Protein AF-A0A7C7CEK1-F1 (afdb_monomer_lite)

Structure (mmCIF, N/CA/C/O backbone):
data_AF-A0A7C7CEK1-F1
#
_entry.id   AF-A0A7C7CEK1-F1
#
loop_
_atom_site.group_PDB
_atom_site.id
_atom_site.type_symbol
_atom_site.label_atom_id
_atom_site.label_alt_id
_atom_site.label_comp_id
_atom_site.label_asym_id
_atom_site.label_entity_id
_atom_site.label_seq_id
_atom_site.pdbx_PDB_ins_code
_atom_site.Cartn_x
_atom_site.Cartn_y
_atom_site.Cartn_z
_atom_site.occupancy
_atom_site.B_iso_or_equiv
_atom_site.auth_seq_id
_atom_site.auth_comp_id
_atom_site.auth_asym_id
_atom_site.auth_atom_id
_atom_site.pdbx_PDB_model_num
ATOM 1 N N . MET A 1 1 ? -15.141 -0.807 22.519 1.00 88.88 1 MET A N 1
ATOM 2 C CA . MET A 1 1 ? -15.768 -2.087 22.111 1.00 88.88 1 MET A CA 1
ATOM 3 C C . MET A 1 1 ? -16.734 -2.531 23.194 1.00 88.88 1 MET A C 1
ATOM 5 O O . MET A 1 1 ? -16.517 -2.186 24.356 1.00 88.88 1 MET A O 1
ATOM 9 N N . GLY A 1 2 ? -17.784 -3.262 22.840 1.00 89.38 2 GLY A N 1
ATOM 10 C CA . GLY A 1 2 ? -18.759 -3.762 23.805 1.00 89.38 2 GLY A CA 1
ATOM 11 C C . GLY A 1 2 ? -20.013 -4.315 23.143 1.00 89.38 2 GLY A C 1
ATOM 12 O O . GLY A 1 2 ? -19.943 -4.821 22.021 1.00 89.38 2 GLY A O 1
ATOM 13 N N . LYS A 1 3 ? -21.130 -4.166 23.860 1.00 91.19 3 LYS A N 1
ATOM 14 C CA . LYS A 1 3 ? -22.445 -4.745 23.579 1.00 91.19 3 LYS A CA 1
ATOM 15 C C . LYS A 1 3 ? -22.419 -6.281 23.533 1.00 91.19 3 LYS A C 1
ATOM 17 O O . LYS A 1 3 ? -22.110 -6.858 22.497 1.00 91.19 3 LYS A O 1
ATOM 22 N N . GLY A 1 4 ? -22.789 -6.891 24.661 1.00 87.31 4 GLY A N 1
ATOM 23 C CA . GLY A 1 4 ? -22.991 -8.337 24.791 1.00 87.31 4 GLY A CA 1
ATOM 24 C C . GLY A 1 4 ? -24.338 -8.743 24.205 1.00 87.31 4 GLY A C 1
ATOM 25 O O . GLY A 1 4 ? -24.386 -9.565 23.312 1.00 87.31 4 GLY A O 1
ATOM 26 N N . THR A 1 5 ? -25.409 -8.027 24.557 1.00 90.12 5 THR A N 1
ATOM 27 C CA . THR A 1 5 ? -26.772 -8.334 24.085 1.00 90.12 5 THR A CA 1
ATOM 28 C C . THR A 1 5 ? -26.898 -8.546 22.573 1.00 90.12 5 THR A C 1
ATOM 30 O O . THR A 1 5 ? -26.479 -7.695 21.779 1.00 90.12 5 THR A O 1
ATOM 33 N N . VAL A 1 6 ? -27.567 -9.637 22.198 1.00 90.69 6 VAL A N 1
ATOM 34 C CA . VAL A 1 6 ? -27.879 -10.019 20.812 1.00 90.69 6 VAL A CA 1
ATOM 35 C C . VAL A 1 6 ? -28.568 -8.908 20.013 1.00 90.69 6 VAL A C 1
ATOM 37 O O . VAL A 1 6 ? -29.313 -8.078 20.552 1.00 90.69 6 VAL A O 1
ATOM 40 N N . TRP A 1 7 ? -28.309 -8.870 18.706 1.00 89.88 7 TRP A N 1
ATOM 41 C CA . TRP A 1 7 ? -29.156 -8.136 17.768 1.00 89.88 7 TRP A CA 1
ATOM 42 C C . TRP A 1 7 ? -30.460 -8.905 17.518 1.00 89.88 7 TRP A C 1
ATOM 44 O O . TRP A 1 7 ? -30.607 -10.059 17.910 1.00 89.88 7 TRP A O 1
ATOM 54 N N . SER A 1 8 ? -31.419 -8.278 16.831 1.00 90.62 8 SER A N 1
ATOM 55 C CA . SER A 1 8 ? -32.584 -9.010 16.312 1.00 90.62 8 SER A CA 1
ATOM 56 C C . SER A 1 8 ? -32.178 -10.115 15.331 1.00 90.62 8 SER A C 1
ATOM 58 O O . SER A 1 8 ? -32.837 -11.147 15.267 1.00 90.62 8 SER A O 1
ATOM 60 N N . ASP A 1 9 ? -31.097 -9.880 14.582 1.00 90.00 9 ASP A N 1
ATOM 61 C CA . ASP A 1 9 ? -30.391 -10.858 13.759 1.00 90.00 9 ASP A CA 1
ATOM 62 C C . ASP A 1 9 ? -28.886 -10.548 13.812 1.00 90.00 9 ASP A C 1
ATOM 64 O O . ASP A 1 9 ? -28.436 -9.496 13.360 1.00 90.00 9 ASP A O 1
ATOM 68 N N . ASP A 1 10 ? -28.103 -11.457 14.392 1.00 88.81 10 ASP A N 1
ATOM 69 C CA . ASP A 1 10 ? -26.650 -11.312 14.518 1.00 88.81 10 ASP A CA 1
ATOM 70 C C . ASP A 1 10 ? -25.896 -11.573 13.206 1.00 88.81 10 ASP A C 1
ATOM 72 O O . ASP A 1 10 ? -24.740 -11.169 13.073 1.00 88.81 10 ASP A O 1
ATOM 76 N N . THR A 1 11 ? -26.526 -12.235 12.231 1.00 90.00 11 THR A N 1
ATOM 77 C CA . THR A 1 11 ? -25.923 -12.481 10.913 1.00 90.00 11 THR A CA 1
ATOM 78 C C . THR A 1 11 ? -26.008 -11.252 10.015 1.00 90.00 11 THR A C 1
ATOM 80 O O . THR A 1 11 ? -25.127 -11.042 9.177 1.00 90.00 11 THR A O 1
ATOM 83 N N . THR A 1 12 ? -27.009 -10.399 10.250 1.00 90.75 12 THR A N 1
ATOM 84 C CA . THR A 1 12 ? -27.192 -9.111 9.578 1.00 90.75 12 THR A CA 1
ATOM 85 C C . THR A 1 12 ? -27.357 -7.974 10.599 1.00 90.75 12 THR A C 1
ATOM 87 O O . THR A 1 12 ? -28.450 -7.427 10.765 1.00 90.75 12 THR A O 1
ATOM 90 N N . PRO A 1 13 ? -26.270 -7.585 11.303 1.00 90.88 13 PRO A N 1
ATOM 91 C CA . PRO A 1 13 ? -26.327 -6.492 12.266 1.00 90.88 13 PRO A CA 1
ATOM 92 C C . PRO A 1 13 ? -26.900 -5.215 11.632 1.00 90.88 13 PRO A C 1
ATOM 94 O O . PRO A 1 13 ? -26.583 -4.902 10.480 1.00 90.88 13 PRO A O 1
ATOM 97 N N . PRO A 1 14 ? -27.719 -4.443 12.366 1.00 91.75 14 PRO A N 1
ATOM 98 C CA . PRO A 1 14 ? -28.284 -3.206 11.848 1.00 91.75 14 PRO A CA 1
ATOM 99 C C . PRO A 1 14 ? -27.176 -2.205 11.515 1.00 91.75 14 PRO A C 1
ATOM 101 O O . PRO A 1 14 ? -26.150 -2.153 12.199 1.00 91.75 14 PRO A O 1
ATOM 104 N N . SER A 1 15 ? -27.405 -1.355 10.513 1.00 89.06 15 SER A N 1
ATOM 105 C CA . SER A 1 15 ? -26.481 -0.268 10.193 1.00 89.06 15 SER A CA 1
ATOM 106 C C . SER A 1 15 ? -26.244 0.625 11.411 1.00 89.06 15 SER A C 1
ATOM 108 O O . SER A 1 15 ? -27.157 0.909 12.191 1.00 89.06 15 SER A O 1
ATOM 110 N N . ALA A 1 16 ? -25.006 1.078 11.574 1.00 88.62 16 ALA A N 1
ATOM 111 C CA . ALA A 1 16 ? -24.650 2.031 12.609 1.00 88.62 16 ALA A CA 1
ATOM 112 C C . ALA A 1 16 ? -25.406 3.360 12.401 1.00 88.62 16 ALA A C 1
ATOM 114 O O . ALA A 1 16 ? -25.361 3.935 11.317 1.00 88.62 16 ALA A O 1
ATOM 115 N N . ASN A 1 17 ? -26.084 3.845 13.446 1.00 89.00 17 ASN A N 1
ATOM 116 C CA . ASN A 1 17 ? -26.746 5.150 13.450 1.00 89.00 17 ASN A CA 1
ATOM 117 C C . ASN A 1 17 ? -25.908 6.175 14.214 1.00 89.00 17 ASN A C 1
ATOM 119 O O . ASN A 1 17 ? -25.517 5.927 15.354 1.00 89.00 17 ASN A O 1
ATOM 123 N N . ASP A 1 18 ? -25.702 7.342 13.610 1.00 88.06 18 ASP A N 1
ATOM 124 C CA . ASP A 1 18 ? -24.884 8.419 14.169 1.00 88.06 18 ASP A CA 1
ATOM 125 C C . ASP A 1 18 ? -25.767 9.501 14.816 1.00 88.06 18 ASP A C 1
ATOM 127 O O . ASP A 1 18 ? -25.958 10.597 14.288 1.00 88.06 18 ASP A O 1
ATOM 131 N N . THR A 1 19 ? -26.399 9.163 15.945 1.00 90.50 19 THR A N 1
ATOM 132 C CA . THR A 1 19 ? -27.213 10.110 16.727 1.00 90.50 19 THR A CA 1
ATOM 133 C C . THR A 1 19 ? -26.645 10.298 18.135 1.00 90.50 19 THR A C 1
ATOM 135 O O . THR A 1 19 ? -26.073 9.357 18.692 1.00 90.50 19 THR A O 1
ATOM 138 N N . PRO A 1 20 ? -26.854 11.460 18.792 1.00 89.38 20 PRO A N 1
ATOM 139 C CA . PRO A 1 20 ? -26.414 11.657 20.177 1.00 89.38 20 PRO A CA 1
ATOM 140 C C . PRO A 1 20 ? -26.975 10.610 21.152 1.00 89.38 20 PRO A C 1
ATOM 142 O O . PRO A 1 20 ? -26.303 10.214 22.103 1.00 89.38 20 PRO A O 1
ATOM 145 N N . ALA A 1 21 ? -28.199 10.133 20.902 1.00 90.12 21 ALA A N 1
ATOM 146 C CA . ALA A 1 21 ? -28.812 9.075 21.695 1.00 90.12 21 ALA A CA 1
ATOM 147 C C . ALA A 1 21 ? -28.095 7.730 21.498 1.00 90.12 21 ALA A C 1
ATOM 149 O O . ALA A 1 21 ? -27.868 7.010 22.468 1.00 90.12 21 ALA A O 1
ATOM 150 N N . ASP A 1 22 ? -27.707 7.395 20.267 1.00 90.06 22 ASP A N 1
ATOM 151 C CA . ASP A 1 22 ? -26.964 6.164 19.991 1.00 90.06 22 ASP A CA 1
ATOM 152 C C . ASP A 1 22 ? -25.526 6.239 20.513 1.00 90.06 22 ASP A C 1
ATOM 154 O O . ASP A 1 22 ? -25.035 5.258 21.065 1.00 90.06 22 ASP A O 1
ATOM 158 N N . HIS A 1 23 ? -24.889 7.413 20.489 1.00 91.06 23 HIS A N 1
ATOM 159 C CA . HIS A 1 23 ? -23.599 7.632 21.157 1.00 91.06 23 HIS A CA 1
ATOM 160 C C . HIS A 1 23 ? -23.680 7.365 22.659 1.00 91.06 23 HIS A C 1
ATOM 162 O O . HIS A 1 23 ? -22.805 6.696 23.210 1.00 91.06 23 HIS A O 1
ATOM 168 N N . ALA A 1 24 ? -24.741 7.830 23.324 1.00 91.19 24 ALA A N 1
ATOM 169 C CA . ALA A 1 24 ? -24.966 7.530 24.735 1.00 91.19 24 ALA A CA 1
ATOM 170 C C . ALA A 1 24 ? -25.145 6.018 24.972 1.00 91.19 24 ALA A C 1
ATOM 172 O O . ALA A 1 24 ? -24.509 5.458 25.864 1.00 91.19 24 ALA A O 1
ATOM 173 N N . LYS A 1 25 ? -25.910 5.325 24.118 1.00 92.19 25 LYS A N 1
ATOM 174 C CA . LYS A 1 25 ? -26.052 3.860 24.198 1.00 92.19 25 LYS A CA 1
ATOM 175 C C . LYS A 1 25 ? -24.727 3.130 23.982 1.00 92.19 25 LYS A C 1
ATOM 177 O O . LYS A 1 25 ? -24.481 2.136 24.662 1.00 92.19 25 LYS A O 1
ATOM 182 N N . ILE A 1 26 ? -23.873 3.592 23.066 1.00 93.38 26 ILE A N 1
ATOM 183 C CA . ILE A 1 26 ? -22.534 3.018 22.852 1.00 93.38 26 ILE A CA 1
ATOM 184 C C . ILE A 1 26 ? -21.716 3.138 24.140 1.00 93.38 26 ILE A C 1
ATOM 186 O O . ILE A 1 26 ? -21.102 2.166 24.574 1.00 93.38 26 ILE A O 1
ATOM 190 N N . TRP A 1 27 ? -21.751 4.306 24.788 1.00 92.75 27 TRP A N 1
ATOM 191 C CA . TRP A 1 27 ? -21.110 4.520 26.085 1.00 92.75 27 TRP A CA 1
ATOM 192 C C . TRP A 1 27 ? -21.596 3.570 27.166 1.00 92.75 27 TRP A C 1
ATOM 194 O O . TRP A 1 27 ? -20.784 3.031 27.917 1.00 92.75 27 TRP A O 1
ATOM 204 N N . ASP A 1 28 ? -22.902 3.347 27.232 1.00 92.38 28 ASP A N 1
ATOM 205 C CA . ASP A 1 28 ? -23.488 2.468 28.232 1.00 92.38 28 ASP A CA 1
ATOM 206 C C . ASP A 1 28 ? -23.146 0.998 27.983 1.00 92.38 28 ASP A C 1
ATOM 208 O O . ASP A 1 28 ? -22.891 0.264 28.936 1.00 92.38 28 ASP A O 1
ATOM 212 N N . ASN A 1 29 ? -23.050 0.581 26.721 1.00 92.38 29 ASN A N 1
ATOM 213 C CA . ASN A 1 29 ? -22.732 -0.794 26.339 1.00 92.38 29 ASN A CA 1
ATOM 214 C C . ASN A 1 29 ? -21.228 -1.087 26.212 1.00 92.38 29 ASN A C 1
ATOM 216 O O . ASN A 1 29 ? -20.859 -2.235 25.952 1.00 92.38 29 ASN A O 1
ATOM 220 N N . MET A 1 30 ? -20.344 -0.095 26.362 1.00 90.69 30 MET A N 1
ATOM 221 C CA . MET A 1 30 ? -18.902 -0.324 26.271 1.00 90.69 30 MET A CA 1
ATOM 222 C C . MET A 1 30 ? -18.426 -1.259 27.387 1.00 90.69 30 MET A C 1
ATOM 224 O O . MET A 1 30 ? -18.659 -1.017 28.566 1.00 90.69 30 MET A O 1
ATOM 228 N N . ALA A 1 31 ? -17.702 -2.307 26.997 1.00 87.94 31 ALA A N 1
ATOM 229 C CA . ALA A 1 31 ? -17.031 -3.219 27.918 1.00 87.94 31 ALA A CA 1
ATOM 230 C C . ALA A 1 31 ? -15.562 -2.834 28.110 1.00 87.94 31 ALA A C 1
ATOM 232 O O . ALA A 1 31 ? -15.013 -2.997 29.191 1.00 87.94 31 ALA A O 1
ATOM 233 N N . GLY A 1 32 ? -14.926 -2.269 27.081 1.00 87.75 32 GLY A N 1
ATOM 234 C CA . GLY A 1 32 ? -13.528 -1.873 27.171 1.00 87.75 32 GLY A CA 1
ATOM 235 C C . GLY A 1 32 ? -13.070 -0.921 26.083 1.00 87.75 32 GLY A C 1
ATOM 236 O O . GLY A 1 32 ? -13.649 -0.836 24.991 1.00 87.75 32 GLY A O 1
ATOM 237 N N . VAL A 1 33 ? -11.978 -0.229 26.384 1.00 89.88 33 VAL A N 1
ATOM 238 C CA . VAL A 1 33 ? -11.275 0.678 25.477 1.00 89.88 33 VAL A CA 1
ATOM 239 C C . VAL A 1 33 ? -9.796 0.315 25.476 1.00 89.88 33 VAL A C 1
ATOM 241 O O . VAL A 1 33 ? -9.222 0.013 26.516 1.00 89.88 33 VAL A O 1
ATOM 244 N N . VAL A 1 34 ? -9.162 0.346 24.307 1.00 89.25 34 VAL A N 1
ATOM 245 C CA . VAL A 1 34 ? -7.717 0.140 24.158 1.00 89.25 34 VAL A CA 1
ATOM 246 C C . VAL A 1 34 ? -7.141 1.331 23.414 1.00 89.25 34 VAL A C 1
ATOM 248 O O . VAL A 1 34 ? -7.730 1.815 22.446 1.00 89.25 34 VAL A O 1
ATOM 251 N N . ARG A 1 35 ? -5.996 1.823 23.882 1.00 90.06 35 ARG A N 1
ATOM 252 C CA . ARG A 1 35 ? -5.320 2.965 23.282 1.00 90.06 35 ARG A CA 1
ATOM 253 C C . ARG A 1 35 ? -4.657 2.555 21.973 1.00 90.06 35 ARG A C 1
ATOM 255 O O . ARG A 1 35 ? -3.839 1.639 21.941 1.00 90.06 35 ARG A O 1
ATOM 262 N N . VAL A 1 36 ? -4.958 3.301 20.915 1.00 91.75 36 VAL A N 1
ATOM 263 C CA . VAL A 1 36 ? -4.268 3.188 19.628 1.00 91.75 36 VAL A CA 1
ATOM 264 C C . VAL A 1 36 ? -2.976 4.003 19.678 1.00 91.75 36 VAL A C 1
ATOM 266 O O . VAL A 1 36 ? -2.990 5.214 19.904 1.00 91.75 36 VAL A O 1
ATOM 269 N N . ASN A 1 37 ? -1.845 3.333 19.477 1.00 90.38 37 ASN A N 1
ATOM 270 C CA . ASN A 1 37 ? -0.519 3.941 19.442 1.00 90.38 37 ASN A CA 1
ATOM 271 C C . ASN A 1 37 ? -0.097 4.306 18.014 1.00 90.38 37 ASN A C 1
ATOM 273 O O . ASN A 1 37 ? -0.600 3.769 17.031 1.00 90.38 37 ASN A O 1
ATOM 277 N N . ARG A 1 38 ? 0.913 5.176 17.882 1.00 89.94 38 ARG A N 1
ATOM 278 C CA . ARG A 1 38 ? 1.437 5.598 16.569 1.00 89.94 38 ARG A CA 1
ATOM 279 C C . ARG A 1 38 ? 1.911 4.423 15.701 1.00 89.94 38 ARG A C 1
ATOM 281 O O . ARG A 1 38 ? 1.730 4.449 14.496 1.00 89.94 38 ARG A O 1
ATOM 288 N N . ASN A 1 39 ? 2.480 3.377 16.303 1.00 90.50 39 ASN A N 1
ATOM 289 C CA . ASN A 1 39 ? 2.939 2.165 15.604 1.00 90.50 39 ASN A CA 1
ATOM 290 C C . ASN A 1 39 ? 1.803 1.190 15.214 1.00 90.50 39 ASN A C 1
ATOM 292 O O . ASN A 1 39 ? 2.066 0.078 14.742 1.00 90.50 39 ASN A O 1
ATOM 296 N N . GLN A 1 40 ? 0.553 1.564 15.480 1.00 93.25 40 GLN A N 1
ATOM 297 C CA . GLN A 1 40 ? -0.666 0.851 15.101 1.00 93.25 40 GLN A CA 1
ATOM 298 C C . GLN A 1 40 ? -1.436 1.594 14.008 1.00 93.25 40 GLN A C 1
ATOM 300 O O . GLN A 1 40 ? -2.519 1.155 13.643 1.00 93.25 40 GLN A O 1
ATOM 305 N N . VAL A 1 41 ? -0.883 2.683 13.470 1.00 93.88 41 VAL A N 1
ATOM 306 C CA . VAL A 1 41 ? -1.457 3.425 12.349 1.00 93.88 41 VAL A CA 1
ATOM 307 C C . VAL A 1 41 ? -0.421 3.491 11.236 1.00 93.88 41 VAL A C 1
ATOM 309 O O . VAL A 1 41 ? 0.730 3.853 11.482 1.00 93.88 41 VAL A O 1
ATOM 312 N N . ILE A 1 42 ? -0.815 3.130 10.019 1.00 95.25 42 ILE A N 1
ATOM 313 C CA . ILE A 1 42 ? 0.040 3.225 8.835 1.00 95.25 42 ILE A CA 1
ATOM 314 C C . ILE A 1 42 ? -0.769 3.714 7.640 1.00 95.25 42 ILE A C 1
ATOM 316 O O . ILE A 1 42 ? -1.975 3.495 7.557 1.00 95.25 42 ILE A O 1
ATOM 320 N N . LEU A 1 43 ? -0.091 4.380 6.715 1.00 96.25 43 LEU A N 1
ATOM 321 C CA . LEU A 1 43 ? -0.673 4.743 5.435 1.00 96.25 43 LEU A CA 1
ATOM 322 C C . LEU A 1 43 ? -0.836 3.492 4.556 1.00 96.25 43 LEU A C 1
ATOM 324 O O . LEU A 1 43 ? -0.012 2.577 4.618 1.00 96.25 43 LEU A O 1
ATOM 328 N N . GLY A 1 44 ? -1.880 3.457 3.739 1.00 96.38 44 GLY A N 1
ATOM 329 C CA . GLY A 1 44 ? -2.229 2.345 2.872 1.00 96.38 44 GLY A CA 1
ATOM 330 C C . GLY A 1 44 ? -2.548 2.763 1.438 1.00 96.38 44 GLY A C 1
ATOM 331 O O . GLY A 1 44 ? -2.868 3.917 1.153 1.00 96.38 44 GLY A O 1
ATOM 332 N N . ILE A 1 45 ? -2.464 1.781 0.548 1.00 95.62 45 ILE A N 1
ATOM 333 C CA . ILE A 1 45 ? -2.807 1.846 -0.880 1.00 95.62 45 ILE A CA 1
ATOM 334 C C . ILE A 1 45 ? -3.822 0.750 -1.196 1.00 95.62 45 ILE A C 1
ATOM 336 O O . ILE A 1 45 ? -3.858 -0.266 -0.499 1.00 95.62 45 ILE A O 1
ATOM 340 N N . ALA A 1 46 ? -4.604 0.911 -2.262 1.00 95.31 46 ALA A N 1
ATOM 341 C CA . ALA A 1 46 ? -5.482 -0.161 -2.723 1.00 95.31 46 ALA A CA 1
ATOM 342 C C . ALA A 1 46 ? -4.653 -1.411 -3.069 1.00 95.31 46 ALA A C 1
ATOM 344 O O . ALA A 1 46 ? -3.557 -1.318 -3.632 1.00 95.31 46 ALA A O 1
ATOM 345 N N . ARG A 1 47 ? -5.152 -2.590 -2.707 1.00 95.38 47 ARG A N 1
ATOM 346 C CA . ARG A 1 47 ? -4.488 -3.861 -2.977 1.00 95.38 47 ARG A CA 1
ATOM 347 C C . ARG A 1 47 ? -4.705 -4.249 -4.431 1.00 95.38 47 ARG A C 1
ATOM 349 O O . ARG A 1 47 ? -5.819 -4.564 -4.826 1.00 95.38 47 ARG A O 1
ATOM 356 N N . ASN A 1 48 ? -3.618 -4.304 -5.190 1.00 96.00 48 ASN A N 1
ATOM 357 C CA . ASN A 1 48 ? -3.620 -4.825 -6.550 1.00 96.00 48 ASN A CA 1
ATOM 358 C C . ASN A 1 48 ? -2.619 -5.974 -6.646 1.00 96.00 48 ASN A C 1
ATOM 360 O O . ASN A 1 48 ? -1.419 -5.732 -6.581 1.00 96.00 48 ASN A O 1
ATOM 364 N N . ASN A 1 49 ? -3.082 -7.221 -6.733 1.00 97.00 49 ASN A N 1
ATOM 365 C CA . ASN A 1 49 ? -2.184 -8.372 -6.859 1.00 97.00 49 ASN A CA 1
ATOM 366 C C . ASN A 1 49 ? -1.872 -8.617 -8.342 1.00 97.00 49 ASN A C 1
ATOM 368 O O . ASN A 1 49 ? -2.781 -8.600 -9.175 1.00 97.00 49 ASN A O 1
ATOM 372 N N . TRP A 1 50 ? -0.607 -8.885 -8.675 1.00 97.62 50 TRP A N 1
ATOM 373 C CA . TRP A 1 50 ? -0.247 -9.219 -10.052 1.00 97.62 50 TRP A CA 1
ATOM 374 C C . TRP A 1 50 ? -0.950 -10.507 -10.506 1.00 97.62 50 TRP A C 1
ATOM 376 O O . TRP A 1 50 ? -0.968 -11.502 -9.780 1.00 97.62 50 TRP A O 1
ATOM 386 N N . THR A 1 51 ? -1.499 -10.496 -11.718 1.00 96.94 51 THR A N 1
ATOM 387 C CA . THR A 1 51 ? -2.201 -11.614 -12.349 1.00 96.94 51 THR A CA 1
ATOM 388 C C . THR A 1 51 ? -1.805 -11.687 -13.823 1.00 96.94 51 THR A C 1
ATOM 390 O O . THR A 1 51 ? -1.860 -10.689 -14.537 1.00 96.94 51 THR A O 1
ATOM 393 N N . SER A 1 52 ? -1.421 -12.878 -14.287 1.00 96.56 52 SER A N 1
ATOM 394 C CA . SER A 1 52 ? -1.062 -13.112 -15.691 1.00 96.56 52 SER A CA 1
ATOM 395 C C . SER A 1 52 ? -2.261 -12.878 -16.617 1.00 96.56 52 SER A C 1
ATOM 397 O O . SER A 1 52 ? -3.388 -13.244 -16.280 1.00 96.56 52 SER A O 1
ATOM 399 N N . GLY A 1 53 ? -2.025 -12.289 -17.788 1.00 94.81 53 GLY A N 1
ATOM 400 C CA . GLY A 1 53 ? -3.057 -11.979 -18.779 1.00 94.81 53 GLY A CA 1
ATOM 401 C C . GLY A 1 53 ? -3.778 -10.646 -18.549 1.00 94.81 53 GLY A C 1
ATOM 402 O O . GLY A 1 53 ? -4.635 -10.275 -19.354 1.00 94.81 53 GLY A O 1
ATOM 403 N N . VAL A 1 54 ? -3.451 -9.914 -17.480 1.00 95.56 54 VAL A N 1
ATOM 404 C CA . VAL A 1 54 ? -4.016 -8.587 -17.200 1.00 95.56 54 VAL A CA 1
ATOM 405 C C . VAL A 1 54 ? -3.179 -7.510 -17.886 1.00 95.56 54 VAL A C 1
ATOM 407 O O . VAL A 1 54 ? -1.949 -7.553 -17.872 1.00 95.56 54 VAL A O 1
ATOM 410 N N . ILE A 1 55 ? -3.858 -6.543 -18.497 1.00 93.00 55 ILE A N 1
ATOM 411 C CA . ILE A 1 55 ? -3.237 -5.321 -19.014 1.00 93.00 55 ILE A CA 1
ATOM 412 C C . ILE A 1 55 ? -3.160 -4.356 -17.840 1.00 93.00 55 ILE A C 1
ATOM 414 O O . ILE A 1 55 ? -4.211 -4.004 -17.311 1.00 93.00 55 ILE A O 1
ATOM 418 N N . TYR A 1 56 ? -1.964 -3.957 -17.412 1.00 93.81 56 TYR A N 1
ATOM 419 C CA . TYR A 1 56 ? -1.797 -2.942 -16.367 1.00 93.81 56 TYR A CA 1
ATOM 420 C C . TYR A 1 56 ? -1.614 -1.558 -16.981 1.00 93.81 56 TYR A C 1
ATOM 422 O O . TYR A 1 56 ? -1.071 -1.408 -18.075 1.00 93.81 56 TYR A O 1
ATOM 430 N N . GLU A 1 57 ? -2.047 -0.530 -16.262 1.00 90.62 57 GLU A N 1
ATOM 431 C CA . GLU A 1 57 ? -1.826 0.849 -16.680 1.00 90.62 57 GLU A CA 1
ATOM 432 C C . GLU A 1 57 ? -0.344 1.210 -16.544 1.00 90.62 57 GLU A C 1
ATOM 434 O O . GLU A 1 57 ? 0.341 0.792 -15.609 1.00 90.62 57 GLU A O 1
ATOM 439 N N . ARG A 1 58 ? 0.162 2.028 -17.463 1.00 85.94 58 ARG A N 1
ATOM 440 C CA . ARG A 1 58 ? 1.479 2.646 -17.320 1.00 85.94 58 ARG A CA 1
ATOM 441 C C . ARG A 1 58 ? 1.377 3.859 -16.401 1.00 85.94 58 ARG A C 1
ATOM 443 O O . ARG A 1 58 ? 0.482 4.685 -16.577 1.00 85.94 58 ARG A O 1
ATOM 450 N N . HIS A 1 59 ? 2.320 4.024 -15.474 1.00 85.56 59 HIS A N 1
ATOM 451 C CA . HIS A 1 59 ? 2.411 5.256 -14.698 1.00 85.56 59 HIS A CA 1
ATOM 452 C C . HIS A 1 59 ? 2.611 6.455 -15.637 1.00 85.56 59 HIS A C 1
ATOM 454 O O . HIS A 1 59 ? 3.560 6.499 -16.427 1.00 85.56 59 HIS A O 1
ATOM 460 N N . ASN A 1 60 ? 1.719 7.436 -15.529 1.00 79.56 60 ASN A N 1
ATOM 461 C CA . ASN A 1 60 ? 1.748 8.664 -16.309 1.00 79.56 60 ASN A CA 1
ATOM 462 C C . ASN A 1 60 ? 1.326 9.840 -15.417 1.00 79.56 60 ASN A C 1
ATOM 464 O O . ASN A 1 60 ? 0.168 9.928 -15.013 1.00 79.56 60 ASN A O 1
ATOM 468 N N . ASP A 1 61 ? 2.267 10.734 -15.125 1.00 73.12 61 ASP A N 1
ATOM 469 C CA . ASP A 1 61 ? 2.110 11.855 -14.196 1.00 73.12 61 ASP A CA 1
ATOM 470 C C . ASP A 1 61 ? 1.137 12.941 -14.680 1.00 73.12 61 ASP A C 1
ATOM 472 O O . ASP A 1 61 ? 0.608 13.690 -13.859 1.00 73.12 61 ASP A O 1
ATOM 476 N N . ILE A 1 62 ? 0.834 12.992 -15.981 1.00 73.88 62 ILE A N 1
ATOM 477 C CA . ILE A 1 62 ? -0.143 13.932 -16.554 1.00 73.88 62 ILE A CA 1
ATOM 478 C C . ILE A 1 62 ? -1.533 13.312 -16.773 1.00 73.88 62 ILE A C 1
ATOM 480 O O . ILE A 1 62 ? -2.468 14.008 -17.175 1.00 73.88 62 ILE A O 1
ATOM 484 N N . SER A 1 63 ? -1.701 12.010 -16.518 1.00 77.88 63 SER A N 1
ATOM 485 C CA . SER A 1 63 ? -2.986 11.329 -16.700 1.00 77.88 63 SER A CA 1
ATOM 486 C C . SER A 1 63 ? -3.945 11.624 -15.544 1.00 77.88 63 SER A C 1
ATOM 488 O O . SER A 1 63 ? -3.684 11.291 -14.390 1.00 77.88 63 SER A O 1
ATOM 490 N N . SER A 1 64 ? -5.108 12.199 -15.859 1.00 80.00 64 SER A N 1
ATOM 491 C CA . SER A 1 64 ? -6.172 12.470 -14.878 1.00 80.00 64 SER A CA 1
ATOM 492 C C . SER A 1 64 ? -6.986 11.232 -14.487 1.00 80.00 64 SER A C 1
ATOM 494 O O . SER A 1 64 ? -7.740 11.274 -13.516 1.00 80.00 64 SER A O 1
ATOM 496 N N . THR A 1 65 ? -6.833 10.129 -15.222 1.00 82.94 65 THR A N 1
ATOM 497 C CA . THR A 1 65 ? -7.554 8.867 -15.003 1.00 82.94 65 THR A CA 1
ATOM 498 C C . THR A 1 65 ? -6.637 7.745 -14.517 1.00 82.94 65 THR A C 1
ATOM 500 O O . THR A 1 65 ? -7.058 6.588 -14.502 1.00 82.94 65 THR A O 1
ATOM 503 N N . LEU A 1 66 ? -5.392 8.061 -14.139 1.00 85.44 66 LEU A N 1
ATOM 504 C CA . LEU A 1 66 ? -4.406 7.073 -13.707 1.00 85.44 66 LEU A CA 1
ATOM 505 C C . LEU A 1 66 ? -4.917 6.261 -12.505 1.00 85.44 66 LEU A C 1
ATOM 507 O O . LEU A 1 66 ? -5.227 6.815 -11.448 1.00 85.44 66 LEU A O 1
ATOM 511 N N . GLY A 1 67 ? -4.964 4.939 -12.662 1.00 83.62 67 GLY A N 1
ATOM 512 C CA . GLY A 1 67 ? -5.393 3.999 -11.626 1.00 83.62 67 GLY A CA 1
ATOM 513 C C . GLY A 1 67 ? -6.904 3.780 -11.543 1.00 83.62 67 GLY A C 1
ATOM 514 O O . GLY A 1 67 ? -7.361 3.177 -10.576 1.00 83.62 67 GLY A O 1
ATOM 515 N N . SER A 1 68 ? -7.678 4.266 -12.519 1.00 83.88 68 SER A N 1
ATOM 516 C CA . SER A 1 68 ? -9.125 4.004 -12.612 1.00 83.88 68 SER A CA 1
ATOM 517 C C . SER A 1 68 ? -9.470 2.643 -13.229 1.00 83.88 68 SER A C 1
ATOM 519 O O . SER A 1 68 ? -10.606 2.188 -13.100 1.00 83.88 68 SER A O 1
ATOM 521 N N . GLY A 1 69 ? -8.513 2.001 -13.902 1.00 86.19 69 GLY A N 1
ATOM 522 C CA . GLY A 1 69 ? -8.657 0.682 -14.502 1.00 86.19 69 GLY A CA 1
ATOM 523 C C . GLY A 1 69 ? -8.057 -0.413 -13.623 1.00 86.19 69 GLY A C 1
ATOM 524 O O . GLY A 1 69 ? -8.404 -0.584 -12.458 1.00 86.19 69 GLY A O 1
ATOM 525 N N . THR A 1 70 ? -7.158 -1.196 -14.207 1.00 88.44 70 THR A N 1
ATOM 526 C CA . THR A 1 70 ? -6.466 -2.328 -13.568 1.00 88.44 70 THR A CA 1
ATOM 527 C C . THR A 1 70 ? -5.296 -1.898 -12.682 1.00 88.44 70 THR A C 1
ATOM 529 O O . THR A 1 70 ? -4.654 -2.750 -12.064 1.00 88.44 70 THR A O 1
ATOM 532 N N . GLY A 1 71 ? -5.021 -0.592 -12.595 1.00 92.00 71 GLY A N 1
ATOM 533 C CA . GLY A 1 71 ? -3.973 -0.024 -11.760 1.00 92.00 71 GLY A CA 1
ATOM 534 C C . GLY A 1 71 ? -2.601 -0.007 -12.433 1.00 92.00 71 GLY A C 1
ATOM 535 O O . GLY A 1 71 ? -2.313 -0.763 -13.358 1.00 92.00 71 GLY A O 1
ATOM 536 N N . PHE A 1 72 ? -1.734 0.869 -11.931 1.00 93.50 72 PHE A N 1
ATOM 537 C CA . PHE A 1 72 ? -0.387 1.128 -12.457 1.00 93.50 72 PHE A CA 1
ATOM 538 C C . PHE A 1 72 ? 0.731 0.592 -11.548 1.00 93.50 72 PHE A C 1
ATOM 540 O O . PHE A 1 72 ? 1.913 0.883 -11.727 1.00 93.50 72 PHE A O 1
ATOM 547 N N . TYR A 1 73 ? 0.363 -0.185 -10.535 1.00 95.56 73 TYR A N 1
ATOM 548 C CA . TYR A 1 73 ? 1.276 -0.840 -9.611 1.00 95.56 73 TYR A CA 1
ATOM 549 C C . TYR A 1 73 ? 0.711 -2.188 -9.190 1.00 95.56 73 TYR A C 1
ATOM 551 O O . TYR A 1 73 ? -0.503 -2.389 -9.224 1.00 95.56 73 TYR A O 1
ATOM 559 N N . VAL A 1 74 ? 1.581 -3.092 -8.748 1.00 97.06 74 VAL A N 1
ATOM 560 C CA . VAL A 1 74 ? 1.190 -4.440 -8.326 1.00 97.06 74 VAL A CA 1
ATOM 561 C C . VAL A 1 74 ? 1.948 -4.903 -7.088 1.00 97.06 74 VAL A C 1
ATOM 563 O O . VAL A 1 74 ? 3.107 -4.548 -6.869 1.00 97.06 74 VAL A O 1
ATOM 566 N N . LEU A 1 75 ? 1.289 -5.749 -6.301 1.00 97.56 75 LEU A N 1
ATOM 567 C CA . LEU A 1 75 ? 1.883 -6.653 -5.331 1.00 97.56 75 LEU A CA 1
ATOM 568 C C . LEU A 1 75 ? 2.298 -7.932 -6.063 1.00 97.56 75 LEU A C 1
ATOM 570 O O . LEU A 1 75 ? 1.461 -8.629 -6.637 1.00 97.56 75 LEU A O 1
ATOM 574 N N . ALA A 1 76 ? 3.591 -8.221 -6.054 1.00 96.44 76 ALA A N 1
ATOM 575 C CA . ALA A 1 76 ? 4.193 -9.337 -6.764 1.00 96.44 76 ALA A CA 1
ATOM 576 C C . ALA A 1 76 ? 5.432 -9.855 -6.007 1.00 96.44 76 ALA A C 1
ATOM 578 O O . ALA A 1 76 ? 5.479 -9.863 -4.769 1.00 96.44 76 ALA A O 1
ATOM 579 N N . GLY A 1 77 ? 6.434 -10.326 -6.752 1.00 94.31 77 GLY A N 1
ATOM 580 C CA . GLY A 1 77 ? 7.602 -11.000 -6.210 1.00 94.31 77 GLY A CA 1
ATOM 581 C C . GLY A 1 77 ? 7.356 -12.478 -5.918 1.00 94.31 77 GLY A C 1
ATOM 582 O O . GLY A 1 77 ? 6.251 -13.012 -6.063 1.00 94.31 77 GLY A O 1
ATOM 583 N N . SER A 1 78 ? 8.409 -13.159 -5.478 1.00 92.69 78 SER A N 1
ATOM 584 C CA . SER A 1 78 ? 8.361 -14.590 -5.151 1.00 92.69 78 SER A CA 1
ATOM 585 C C . SER A 1 78 ? 7.506 -14.899 -3.921 1.00 92.69 78 SER A C 1
ATOM 587 O O . SER A 1 78 ? 7.084 -16.037 -3.738 1.00 92.69 78 SER A O 1
ATOM 589 N N . THR A 1 79 ? 7.245 -13.894 -3.080 1.00 91.81 79 THR A N 1
ATOM 590 C CA . THR A 1 79 ? 6.482 -14.047 -1.836 1.00 91.81 79 THR A CA 1
ATOM 591 C C . THR A 1 79 ? 5.211 -13.203 -1.768 1.00 91.81 79 THR A C 1
ATOM 593 O O . THR A 1 79 ? 4.667 -13.077 -0.673 1.00 91.81 79 THR A O 1
ATOM 596 N N . ASP A 1 80 ? 4.793 -12.568 -2.870 1.00 95.25 80 ASP A N 1
ATOM 597 C CA . ASP A 1 80 ? 3.605 -11.694 -2.927 1.00 95.25 80 ASP A CA 1
ATOM 598 C C . ASP A 1 80 ? 3.609 -10.593 -1.858 1.00 95.25 80 ASP A C 1
ATOM 600 O O . ASP A 1 80 ? 2.624 -10.331 -1.172 1.00 95.25 80 ASP A O 1
ATOM 604 N N . ARG A 1 81 ? 4.777 -9.973 -1.670 1.00 96.00 81 ARG A N 1
ATOM 605 C CA . ARG A 1 81 ? 4.997 -8.880 -0.706 1.00 96.00 81 ARG A CA 1
ATOM 606 C C . ARG A 1 81 ? 5.815 -7.728 -1.276 1.00 96.00 81 ARG A C 1
ATOM 608 O O . ARG A 1 81 ? 6.094 -6.770 -0.559 1.00 96.00 81 ARG A O 1
ATOM 615 N N . ASP A 1 82 ? 6.206 -7.824 -2.538 1.00 96.75 82 ASP A N 1
ATOM 616 C CA . ASP A 1 82 ? 7.028 -6.829 -3.207 1.00 96.75 82 ASP A CA 1
ATOM 617 C C . ASP A 1 82 ? 6.119 -5.916 -4.023 1.00 96.75 82 ASP A C 1
ATOM 619 O O . ASP A 1 82 ? 5.245 -6.402 -4.738 1.00 96.75 82 ASP A O 1
ATOM 623 N N . VAL A 1 83 ? 6.294 -4.604 -3.896 1.00 97.00 83 VAL A N 1
ATOM 624 C CA . VAL A 1 83 ? 5.467 -3.619 -4.597 1.00 97.00 83 VAL A CA 1
ATOM 625 C C . VAL A 1 83 ? 6.251 -3.037 -5.765 1.00 97.00 83 VAL A C 1
ATOM 627 O O . VAL A 1 83 ? 7.357 -2.514 -5.584 1.00 97.00 83 VAL A O 1
ATOM 630 N N . TYR A 1 84 ? 5.660 -3.130 -6.954 1.00 95.62 84 TYR A N 1
ATOM 631 C CA . TYR A 1 84 ? 6.245 -2.683 -8.212 1.00 95.62 84 TYR A CA 1
ATOM 632 C C . TYR A 1 84 ? 5.386 -1.617 -8.874 1.00 95.62 84 TYR A C 1
ATOM 634 O O . TYR A 1 84 ? 4.163 -1.720 -8.880 1.00 95.62 84 TYR A O 1
ATOM 642 N N . LEU A 1 85 ? 6.046 -0.633 -9.475 1.00 93.12 85 LEU A N 1
ATOM 643 C CA . LEU A 1 85 ? 5.444 0.403 -10.304 1.00 93.12 85 LEU A CA 1
ATOM 644 C C . LEU A 1 85 ? 5.599 0.039 -11.785 1.00 93.12 85 LEU A C 1
ATOM 646 O O . LEU A 1 85 ? 6.709 -0.284 -12.216 1.00 93.12 85 LEU A O 1
ATOM 650 N N . CYS A 1 86 ? 4.513 0.107 -12.550 1.00 91.56 86 CYS A N 1
ATOM 651 C CA . CYS A 1 86 ? 4.518 -0.080 -13.997 1.00 91.56 86 CYS A CA 1
ATOM 652 C C . CYS A 1 86 ? 5.014 1.203 -14.673 1.00 91.56 86 CYS A C 1
ATOM 654 O O . CYS A 1 86 ? 4.358 2.241 -14.598 1.00 91.56 86 CYS A O 1
ATOM 656 N N . LEU A 1 87 ? 6.178 1.152 -15.318 1.00 84.19 87 LEU A N 1
ATOM 657 C CA . LEU A 1 87 ? 6.753 2.287 -16.052 1.00 84.19 87 LEU A CA 1
ATOM 658 C C . LEU A 1 87 ? 6.613 2.150 -17.569 1.00 84.19 87 LEU A C 1
ATOM 660 O O . LEU A 1 87 ? 6.737 3.136 -18.291 1.00 84.19 87 LEU A O 1
ATOM 664 N N . ASP A 1 88 ? 6.376 0.933 -18.043 1.00 82.62 88 ASP A N 1
ATOM 665 C CA . ASP A 1 88 ? 6.055 0.608 -19.426 1.00 82.62 88 ASP A CA 1
ATOM 666 C C . ASP A 1 88 ? 5.195 -0.656 -19.405 1.00 82.62 88 ASP A C 1
ATOM 668 O O . ASP A 1 88 ? 5.552 -1.626 -18.731 1.00 82.62 88 ASP A O 1
ATOM 672 N N . ASN A 1 89 ? 4.061 -0.622 -20.093 1.00 83.38 89 ASN A N 1
ATOM 673 C CA . ASN A 1 89 ? 3.095 -1.715 -20.140 1.00 83.38 89 ASN A CA 1
ATOM 674 C C . ASN A 1 89 ? 3.086 -2.429 -21.497 1.00 83.38 89 ASN A C 1
ATOM 676 O O . ASN A 1 89 ? 2.077 -3.027 -21.865 1.00 83.38 89 ASN A O 1
ATOM 680 N N . ASP A 1 90 ? 4.193 -2.320 -22.239 1.00 81.06 90 ASP A N 1
ATOM 681 C CA . ASP A 1 90 ? 4.372 -2.937 -23.553 1.00 81.06 90 ASP A CA 1
ATOM 682 C C . ASP A 1 90 ? 3.205 -2.624 -24.497 1.00 81.06 90 ASP A C 1
ATOM 684 O O . ASP A 1 90 ? 2.545 -3.511 -25.026 1.00 81.06 90 ASP A O 1
ATOM 688 N N . TYR A 1 91 ? 2.918 -1.336 -24.698 1.00 75.31 91 TYR A N 1
ATOM 689 C CA . TYR A 1 91 ? 1.883 -0.893 -25.642 1.00 75.31 91 TYR A CA 1
ATOM 690 C C . TYR A 1 91 ? 0.468 -1.407 -25.303 1.00 75.31 91 TYR A C 1
ATOM 692 O O . TYR A 1 91 ? -0.280 -1.797 -26.200 1.00 75.31 91 TYR A O 1
ATOM 700 N N . ASP A 1 92 ? 0.100 -1.402 -24.017 1.00 82.69 92 ASP A N 1
ATOM 701 C CA . ASP A 1 92 ? -1.164 -1.960 -23.504 1.00 82.69 92 ASP A CA 1
ATOM 702 C C . ASP A 1 92 ? -1.331 -3.474 -23.777 1.00 82.69 92 ASP A C 1
ATOM 704 O O . ASP A 1 92 ? -2.451 -3.988 -23.860 1.00 82.69 92 ASP A O 1
ATOM 708 N N . ALA A 1 93 ? -0.225 -4.216 -23.911 1.00 86.00 93 ALA A N 1
ATOM 709 C CA . ALA A 1 93 ? -0.254 -5.670 -24.034 1.00 86.00 93 ALA A CA 1
ATOM 710 C C . ALA A 1 93 ? -0.598 -6.349 -22.702 1.00 86.00 93 ALA A C 1
ATOM 712 O O . ALA A 1 93 ? -0.569 -5.752 -21.629 1.00 86.00 93 ALA A O 1
ATOM 713 N N . GLN A 1 94 ? -0.931 -7.638 -22.745 1.00 91.81 94 GLN A N 1
ATOM 714 C CA . GLN A 1 94 ? -1.177 -8.418 -21.532 1.00 91.81 94 GLN A CA 1
ATOM 715 C C . GLN A 1 94 ? 0.147 -8.782 -20.850 1.00 91.81 94 GLN A C 1
ATOM 717 O O . GLN A 1 94 ? 0.999 -9.413 -21.475 1.00 91.81 94 GLN A O 1
ATOM 722 N N . SER A 1 95 ? 0.299 -8.469 -19.558 1.00 95.06 95 SER A N 1
ATOM 723 C CA . SER A 1 95 ? 1.468 -8.925 -18.795 1.00 95.06 95 SER A CA 1
ATOM 724 C C . SER A 1 95 ? 1.402 -10.438 -18.611 1.00 95.06 95 SER A C 1
ATOM 726 O O . SER A 1 95 ? 0.414 -10.980 -18.110 1.00 95.06 95 SER A O 1
ATOM 728 N N . SER A 1 96 ? 2.459 -11.137 -19.005 1.00 94.81 96 SER A N 1
ATOM 729 C CA . SER A 1 96 ? 2.580 -12.593 -18.876 1.00 94.81 96 SER A CA 1
ATOM 730 C C . SER A 1 96 ? 3.694 -13.009 -17.914 1.00 94.81 96 SER A C 1
ATOM 732 O O . SER A 1 96 ? 3.658 -14.127 -17.395 1.00 94.81 96 SER A O 1
ATOM 734 N N . VAL A 1 97 ? 4.623 -12.101 -17.598 1.00 93.19 97 VAL A N 1
ATOM 735 C CA . VAL A 1 97 ? 5.754 -12.318 -16.696 1.00 93.19 97 VAL A CA 1
ATOM 736 C C . VAL A 1 97 ? 5.543 -11.554 -15.391 1.00 93.19 97 VAL A C 1
ATOM 738 O O . VAL A 1 97 ? 5.399 -10.334 -15.357 1.00 93.19 97 VAL A O 1
ATOM 741 N N . LYS A 1 98 ? 5.545 -12.294 -14.279 1.00 95.75 98 LYS A N 1
ATOM 742 C CA . LYS A 1 98 ? 5.470 -11.715 -12.937 1.00 95.75 98 LYS A CA 1
ATOM 743 C C . LYS A 1 98 ? 6.813 -11.075 -12.575 1.00 95.75 98 LYS A C 1
ATOM 745 O O . LYS A 1 98 ? 7.810 -11.803 -12.569 1.00 95.75 98 LYS A O 1
ATOM 750 N N . PRO A 1 99 ? 6.862 -9.794 -12.166 1.00 95.44 99 PRO A N 1
ATOM 751 C CA . PRO A 1 99 ? 8.117 -9.190 -11.742 1.00 95.44 99 PRO A CA 1
ATOM 752 C C . PRO A 1 99 ? 8.616 -9.823 -10.440 1.00 95.44 99 PRO A C 1
ATOM 754 O O . PRO A 1 99 ? 7.857 -10.026 -9.481 1.00 95.44 99 PRO A O 1
ATOM 757 N N . THR A 1 100 ? 9.910 -10.149 -10.411 1.00 95.44 100 THR A N 1
ATOM 758 C CA . THR A 1 100 ? 10.582 -10.758 -9.244 1.00 95.44 100 THR A CA 1
ATOM 759 C C . THR A 1 100 ? 11.941 -10.141 -8.919 1.00 95.44 100 THR A C 1
ATOM 761 O O . THR A 1 100 ? 12.495 -10.398 -7.846 1.00 95.44 100 THR A O 1
ATOM 764 N N . HIS A 1 101 ? 12.482 -9.293 -9.797 1.00 91.12 101 HIS A N 1
ATOM 765 C CA . HIS A 1 101 ? 13.736 -8.581 -9.561 1.00 91.12 101 HIS A CA 1
ATOM 766 C C . HIS A 1 101 ? 13.596 -7.552 -8.443 1.00 91.12 101 HIS A C 1
ATOM 768 O O . HIS A 1 101 ? 12.543 -6.962 -8.228 1.00 91.12 101 HIS A O 1
ATOM 774 N N . LYS A 1 102 ? 14.701 -7.276 -7.751 1.00 90.44 102 LYS A N 1
ATOM 775 C CA . LYS A 1 102 ? 14.796 -6.188 -6.761 1.00 90.44 102 LYS A CA 1
ATOM 776 C C . LYS A 1 102 ? 15.887 -5.189 -7.123 1.00 90.44 102 LYS A C 1
ATOM 778 O O . LYS A 1 102 ? 16.501 -4.576 -6.253 1.00 90.44 102 LYS A O 1
ATOM 783 N N . THR A 1 103 ? 16.169 -5.063 -8.418 1.00 83.38 103 THR A N 1
ATOM 784 C CA . THR A 1 103 ? 17.124 -4.077 -8.922 1.00 83.38 103 THR A CA 1
ATOM 785 C C . THR A 1 103 ? 16.618 -2.673 -8.607 1.00 83.38 103 THR A C 1
ATOM 787 O O . THR A 1 103 ? 15.426 -2.399 -8.711 1.00 83.38 103 THR A O 1
ATOM 790 N N . PHE A 1 104 ? 17.525 -1.769 -8.243 1.00 72.56 104 PHE A N 1
ATOM 791 C CA . PHE A 1 104 ? 17.164 -0.385 -7.908 1.00 72.56 104 PHE A CA 1
ATOM 792 C C . PHE A 1 104 ? 16.910 0.490 -9.151 1.00 72.56 104 PHE A C 1
ATOM 794 O O . PHE A 1 104 ? 16.322 1.565 -9.042 1.00 72.56 104 PHE A O 1
ATOM 801 N N . GLY A 1 105 ? 17.354 0.024 -10.324 1.00 70.81 105 GLY A N 1
ATOM 802 C CA . GLY A 1 105 ? 17.012 0.582 -11.632 1.00 70.81 105 GLY A CA 1
ATOM 803 C C . GLY A 1 105 ? 15.751 -0.046 -12.230 1.00 70.81 105 GLY A C 1
ATOM 804 O O . GLY A 1 105 ? 15.028 -0.793 -11.570 1.00 70.81 105 GLY A O 1
ATOM 805 N N . THR A 1 106 ? 15.498 0.255 -13.499 1.00 72.19 106 THR A N 1
ATOM 806 C CA . THR A 1 106 ? 14.423 -0.354 -14.283 1.00 72.19 106 THR A CA 1
ATOM 807 C C . THR A 1 106 ? 14.909 -1.662 -14.907 1.00 72.19 106 THR A C 1
ATOM 809 O O . THR A 1 106 ? 16.055 -1.756 -15.341 1.00 72.19 106 THR A O 1
ATOM 812 N N . THR A 1 107 ? 14.048 -2.678 -14.932 1.00 74.00 107 THR A N 1
ATOM 813 C CA . THR A 1 107 ? 14.301 -3.933 -15.653 1.00 74.00 107 THR A CA 1
ATOM 814 C C . THR A 1 107 ? 13.128 -4.167 -16.587 1.00 74.00 107 THR A C 1
ATOM 816 O O . THR A 1 107 ? 11.977 -4.055 -16.158 1.00 74.00 107 THR A O 1
ATOM 819 N N . ARG A 1 108 ? 13.429 -4.435 -17.861 1.00 80.69 108 ARG A N 1
ATOM 820 C CA . ARG A 1 108 ? 12.435 -4.852 -18.849 1.00 80.69 108 ARG A CA 1
ATOM 821 C C . ARG A 1 108 ? 12.328 -6.368 -18.814 1.00 80.69 108 ARG A C 1
ATOM 823 O O . ARG A 1 108 ? 13.336 -7.059 -18.948 1.00 80.69 108 ARG A O 1
ATOM 830 N N . GLU A 1 109 ? 11.118 -6.848 -18.610 1.00 83.38 109 GLU A N 1
ATOM 831 C CA . GLU A 1 109 ? 10.784 -8.261 -18.630 1.00 83.38 109 GLU A CA 1
ATOM 832 C C . GLU A 1 109 ? 10.713 -8.783 -20.071 1.00 83.38 109 GLU A C 1
ATOM 834 O O . GLU A 1 109 ? 10.661 -8.023 -21.040 1.00 83.38 109 GLU A O 1
ATOM 839 N N . VAL A 1 110 ? 10.709 -10.108 -20.224 1.00 79.38 110 VAL A N 1
ATOM 840 C CA . VAL A 1 110 ? 10.649 -10.760 -21.545 1.00 79.38 110 VAL A CA 1
ATOM 841 C C . VAL A 1 110 ? 9.335 -10.461 -22.279 1.00 79.38 110 VAL A C 1
ATOM 843 O O . VAL A 1 110 ? 9.315 -10.458 -23.505 1.00 79.38 110 VAL A O 1
ATOM 846 N N . ASP A 1 111 ? 8.257 -10.179 -21.543 1.00 77.50 111 ASP A N 1
ATOM 847 C CA . ASP A 1 111 ? 6.959 -9.760 -22.088 1.00 77.50 111 ASP A CA 1
ATOM 848 C C . ASP A 1 111 ? 6.884 -8.259 -22.404 1.00 77.50 111 ASP A C 1
ATOM 850 O O . ASP A 1 111 ? 5.800 -7.743 -22.639 1.00 77.50 111 ASP A O 1
ATOM 854 N N . GLY A 1 112 ? 8.014 -7.550 -22.364 1.00 77.19 112 GLY A N 1
ATOM 855 C CA . GLY A 1 112 ? 8.101 -6.136 -22.706 1.00 77.19 112 GLY A CA 1
ATOM 856 C C . GLY A 1 112 ? 7.743 -5.184 -21.566 1.00 77.19 112 GLY A C 1
ATOM 857 O O . GLY A 1 112 ? 8.117 -4.014 -21.646 1.00 77.19 112 GLY A O 1
ATOM 858 N N . TYR A 1 113 ? 7.120 -5.641 -20.476 1.00 84.50 113 TYR A N 1
ATOM 859 C CA . TYR A 1 113 ? 6.791 -4.771 -19.346 1.00 84.50 113 TYR A CA 1
ATOM 860 C C . TYR A 1 113 ? 8.049 -4.240 -18.651 1.00 84.50 113 TYR A C 1
ATOM 862 O O . TYR A 1 113 ? 9.045 -4.948 -18.494 1.00 84.50 113 TYR A O 1
ATOM 870 N N . VAL A 1 114 ? 8.003 -2.998 -18.167 1.00 85.44 114 VAL A N 1
ATOM 871 C CA . VAL A 1 114 ? 9.055 -2.432 -17.312 1.00 85.44 114 VAL A CA 1
ATOM 872 C C . VAL A 1 114 ? 8.494 -2.167 -15.930 1.00 85.44 114 VAL A C 1
ATOM 874 O O . VAL A 1 114 ? 7.768 -1.198 -15.699 1.00 85.44 114 VAL A O 1
ATOM 877 N N . TRP A 1 115 ? 8.905 -3.005 -14.985 1.00 89.31 115 TRP A N 1
ATOM 878 C CA . TRP A 1 115 ? 8.543 -2.869 -13.583 1.00 89.31 115 TRP A CA 1
ATOM 879 C C . TRP A 1 115 ? 9.694 -2.264 -12.788 1.00 89.31 115 TRP A C 1
ATOM 881 O O . TRP A 1 115 ? 10.837 -2.732 -12.841 1.00 89.31 115 TRP A O 1
ATOM 891 N N . LYS A 1 116 ? 9.390 -1.246 -11.984 1.00 88.12 116 LYS A N 1
ATOM 892 C CA . LYS A 1 116 ? 10.320 -0.695 -10.999 1.00 88.12 116 LYS A CA 1
ATOM 893 C C . LYS A 1 116 ? 9.950 -1.169 -9.606 1.00 88.12 116 LYS A C 1
ATOM 895 O O . LYS A 1 116 ? 8.862 -0.885 -9.116 1.00 88.12 116 LYS A O 1
ATOM 900 N N . TYR A 1 117 ? 10.881 -1.856 -8.957 1.00 94.00 117 TYR A N 1
ATOM 901 C CA . TYR A 1 117 ? 10.745 -2.248 -7.560 1.00 94.00 117 TYR A CA 1
ATOM 902 C C . TYR A 1 117 ? 10.767 -1.009 -6.649 1.00 94.00 117 TYR A C 1
ATOM 904 O O . TYR A 1 117 ? 11.668 -0.173 -6.756 1.00 94.00 117 TYR A O 1
ATOM 912 N N . LEU A 1 118 ? 9.790 -0.900 -5.743 1.00 94.00 118 LEU A N 1
ATOM 913 C CA . LEU A 1 118 ? 9.714 0.190 -4.767 1.00 94.00 118 LEU A CA 1
ATOM 914 C C . LEU A 1 118 ? 10.138 -0.269 -3.371 1.00 94.00 118 LEU A C 1
ATOM 916 O O . LEU A 1 118 ? 11.040 0.315 -2.770 1.00 94.00 118 LEU A O 1
ATOM 920 N N . TYR A 1 119 ? 9.485 -1.302 -2.836 1.00 95.56 119 TYR A N 1
ATOM 921 C CA . TYR A 1 119 ? 9.758 -1.829 -1.499 1.00 95.56 119 TYR A CA 1
ATOM 922 C C . TYR A 1 119 ? 9.192 -3.239 -1.308 1.00 95.56 119 TYR A C 1
ATOM 924 O O . TYR A 1 119 ? 8.340 -3.704 -2.061 1.00 95.56 119 TYR A O 1
ATOM 932 N N . THR A 1 120 ? 9.662 -3.907 -0.252 1.00 96.56 120 THR A N 1
ATOM 933 C CA . THR A 1 120 ? 9.113 -5.171 0.249 1.00 96.56 120 THR A CA 1
ATOM 934 C C . THR A 1 120 ? 8.345 -4.886 1.535 1.00 96.56 120 THR A C 1
ATOM 936 O O . THR A 1 120 ? 8.900 -4.305 2.472 1.00 96.56 120 THR A O 1
ATOM 939 N N . ILE A 1 121 ? 7.096 -5.330 1.628 1.00 96.94 121 ILE A N 1
ATOM 940 C CA . ILE A 1 121 ? 6.341 -5.326 2.881 1.00 96.94 121 ILE A CA 1
ATOM 941 C C . ILE A 1 121 ? 6.867 -6.473 3.752 1.00 96.94 121 ILE A C 1
ATOM 943 O O . ILE A 1 121 ? 6.859 -7.640 3.354 1.00 96.94 121 ILE A O 1
ATOM 947 N N . SER A 1 122 ? 7.331 -6.164 4.964 1.00 95.81 122 SER A N 1
ATOM 948 C CA . SER A 1 122 ? 7.762 -7.212 5.898 1.00 95.81 122 SER A CA 1
ATOM 949 C C . SER A 1 122 ? 6.590 -8.139 6.248 1.00 95.81 122 SER A C 1
ATOM 951 O O . SER A 1 122 ? 5.449 -7.687 6.329 1.00 95.81 122 SER A O 1
ATOM 953 N N . ALA A 1 123 ? 6.849 -9.423 6.514 1.00 95.25 123 ALA A N 1
ATOM 954 C CA . ALA A 1 123 ? 5.790 -10.363 6.901 1.00 95.25 123 ALA A CA 1
ATOM 955 C C . ALA A 1 123 ? 5.009 -9.891 8.146 1.00 95.25 123 ALA A C 1
ATOM 957 O O . ALA A 1 123 ? 3.794 -10.054 8.221 1.00 95.25 123 ALA A O 1
ATOM 958 N N . ILE A 1 124 ? 5.696 -9.238 9.091 1.00 93.25 124 ILE A N 1
ATOM 959 C CA . ILE A 1 124 ? 5.088 -8.671 10.302 1.00 93.25 124 ILE A CA 1
ATOM 960 C C . ILE A 1 124 ? 4.129 -7.532 9.935 1.00 93.25 124 ILE A C 1
ATOM 962 O O . ILE A 1 124 ? 2.978 -7.531 10.367 1.00 93.25 124 ILE A O 1
ATOM 966 N N . THR A 1 125 ? 4.580 -6.577 9.116 1.00 95.25 125 THR A N 1
ATOM 967 C CA . THR A 1 125 ? 3.754 -5.446 8.666 1.00 95.25 125 THR A CA 1
ATOM 968 C C . THR A 1 125 ? 2.570 -5.929 7.834 1.00 95.25 125 THR A C 1
ATOM 970 O O . THR A 1 125 ? 1.456 -5.453 8.032 1.00 95.25 125 THR A O 1
ATOM 973 N N . PHE A 1 126 ? 2.794 -6.897 6.943 1.00 95.44 126 PHE A N 1
ATOM 974 C CA . PHE A 1 126 ? 1.755 -7.468 6.094 1.00 95.44 126 PHE A CA 1
ATOM 975 C C . PHE A 1 126 ? 0.651 -8.108 6.939 1.00 95.44 126 PHE A C 1
ATOM 977 O O . PHE A 1 126 ? -0.503 -7.707 6.842 1.00 95.44 126 PHE A O 1
ATOM 984 N N . ASN A 1 127 ? 1.001 -9.011 7.857 1.00 92.75 127 ASN A N 1
ATOM 985 C CA . ASN A 1 127 ? 0.016 -9.667 8.720 1.00 92.75 127 ASN A CA 1
ATOM 986 C C . ASN A 1 127 ? -0.734 -8.662 9.607 1.00 92.75 127 ASN A C 1
ATOM 988 O O . ASN A 1 127 ? -1.945 -8.789 9.810 1.00 92.75 127 ASN A O 1
ATOM 992 N N . LYS A 1 128 ? -0.031 -7.635 10.099 1.00 92.75 128 LYS A N 1
ATOM 993 C CA . LYS A 1 128 ? -0.611 -6.615 10.975 1.00 92.75 128 LYS A CA 1
ATOM 994 C C . LYS A 1 128 ? -1.555 -5.656 10.248 1.00 92.75 128 LYS A C 1
ATOM 996 O O . LYS A 1 128 ? -2.567 -5.283 10.826 1.00 92.75 128 LYS A O 1
ATOM 1001 N N . PHE A 1 129 ? -1.261 -5.263 9.010 1.00 95.50 129 PHE A N 1
ATOM 1002 C CA . PHE A 1 129 ? -1.967 -4.152 8.358 1.00 95.50 129 PHE A CA 1
ATOM 1003 C C . PHE A 1 129 ? -2.643 -4.494 7.031 1.00 95.50 129 PHE A C 1
ATOM 1005 O O . PHE A 1 129 ? -3.626 -3.847 6.698 1.00 95.50 129 PHE A O 1
ATOM 1012 N N . ALA A 1 130 ? -2.177 -5.488 6.276 1.00 95.56 130 ALA A N 1
ATOM 1013 C CA . ALA A 1 130 ? -2.819 -5.825 5.009 1.00 95.56 130 ALA A CA 1
ATOM 1014 C C . ALA A 1 130 ? -4.239 -6.371 5.240 1.00 95.56 130 ALA A C 1
ATOM 1016 O O . ALA A 1 130 ? -4.491 -7.105 6.207 1.00 95.56 130 ALA A O 1
ATOM 1017 N N . THR A 1 131 ? -5.145 -6.008 4.339 1.00 94.44 131 THR A N 1
ATOM 1018 C CA . THR A 1 131 ? -6.504 -6.543 4.214 1.00 94.44 131 THR A CA 1
ATOM 1019 C C . THR A 1 131 ? -6.687 -7.120 2.807 1.00 94.44 131 THR A C 1
ATOM 1021 O O . THR A 1 131 ? -5.748 -7.165 2.002 1.00 94.44 131 THR A O 1
ATOM 1024 N N . ASP A 1 132 ? -7.893 -7.577 2.487 1.00 92.88 132 ASP A N 1
ATOM 1025 C CA . ASP A 1 132 ? -8.212 -8.046 1.136 1.00 92.88 132 ASP A CA 1
ATOM 1026 C C . ASP A 1 132 ? -8.252 -6.901 0.114 1.00 92.88 132 ASP A C 1
ATOM 1028 O O . ASP A 1 132 ? -8.026 -7.133 -1.070 1.00 92.88 132 ASP A O 1
ATOM 1032 N N . SER A 1 133 ? -8.453 -5.661 0.573 1.00 94.38 133 SER A N 1
ATOM 1033 C CA . SER A 1 133 ? -8.609 -4.475 -0.275 1.00 94.38 133 SER A CA 1
ATOM 1034 C C . SER A 1 133 ? -7.490 -3.442 -0.147 1.00 94.38 133 SER A C 1
ATOM 1036 O O . SER A 1 133 ? -7.355 -2.607 -1.036 1.00 94.38 133 SER A O 1
ATOM 1038 N N . VAL A 1 134 ? -6.676 -3.470 0.915 1.00 96.38 134 VAL A N 1
ATOM 1039 C CA . VAL A 1 134 ? -5.662 -2.437 1.190 1.00 96.38 134 VAL A CA 1
ATOM 1040 C C . VAL A 1 134 ? -4.339 -3.051 1.649 1.00 96.38 134 VAL A C 1
ATOM 1042 O O . VAL A 1 134 ? -4.297 -4.029 2.399 1.00 96.38 134 VAL A O 1
ATOM 1045 N N . LEU A 1 135 ? -3.232 -2.455 1.205 1.00 96.88 135 LEU A N 1
ATOM 1046 C CA . LEU A 1 135 ? -1.867 -2.812 1.583 1.00 96.88 135 LEU A CA 1
ATOM 1047 C C . LEU A 1 135 ? -1.184 -1.666 2.336 1.00 96.88 135 LEU A C 1
ATOM 1049 O O . LEU A 1 135 ? -1.396 -0.506 1.988 1.00 96.88 135 LEU A O 1
ATOM 1053 N N . PRO A 1 136 ? -0.325 -1.961 3.326 1.00 97.00 136 PRO A N 1
ATOM 1054 C CA . PRO A 1 136 ? 0.476 -0.944 3.995 1.00 97.00 136 PRO A CA 1
ATOM 1055 C C . PRO A 1 136 ? 1.568 -0.391 3.075 1.00 97.00 136 PRO A C 1
ATOM 1057 O O . PRO A 1 136 ? 2.295 -1.149 2.430 1.00 97.00 136 PRO A O 1
ATOM 1060 N N . VAL A 1 137 ? 1.744 0.928 3.093 1.00 95.75 137 VAL A N 1
ATOM 1061 C CA . VAL A 1 137 ? 2.833 1.603 2.385 1.00 95.75 137 VAL A CA 1
ATOM 1062 C C . VAL A 1 137 ? 4.131 1.472 3.171 1.00 95.75 137 VAL A C 1
ATOM 1064 O O . VAL A 1 137 ? 4.185 1.736 4.373 1.00 95.75 137 VAL A O 1
ATOM 1067 N N . GLY A 1 138 ? 5.194 1.083 2.474 1.00 93.00 138 GLY A N 1
ATOM 1068 C CA . GLY A 1 138 ? 6.551 1.020 2.999 1.00 93.00 138 GLY A CA 1
ATOM 1069 C C . GLY A 1 138 ? 7.511 1.936 2.247 1.00 93.00 138 GLY A C 1
ATOM 1070 O O . GLY A 1 138 ? 7.140 2.660 1.327 1.00 93.00 138 GLY A O 1
ATOM 1071 N N . THR A 1 139 ? 8.777 1.879 2.643 1.00 91.88 139 THR A N 1
ATOM 1072 C CA . THR A 1 139 ? 9.892 2.518 1.942 1.00 91.88 139 THR A CA 1
ATOM 1073 C C . THR A 1 139 ? 11.070 1.554 1.894 1.00 91.88 139 THR A C 1
ATOM 1075 O O . THR A 1 139 ? 11.171 0.631 2.707 1.00 91.88 139 THR A O 1
ATOM 1078 N N . HIS A 1 140 ? 11.971 1.758 0.937 1.00 92.62 140 HIS A N 1
ATOM 1079 C CA . HIS A 1 140 ? 13.225 1.021 0.869 1.00 92.62 140 HIS A CA 1
ATOM 1080 C C . HIS A 1 140 ? 14.384 2.019 0.772 1.00 92.62 140 HIS A C 1
ATOM 1082 O O . HIS A 1 140 ? 14.475 2.732 -0.228 1.00 92.62 140 HIS A O 1
ATOM 1088 N N . PRO A 1 141 ? 15.302 2.070 1.756 1.00 90.44 141 PRO A N 1
ATOM 1089 C CA . PRO A 1 141 ? 16.271 3.162 1.889 1.00 90.44 141 PRO A CA 1
ATOM 1090 C C . PRO A 1 141 ? 17.152 3.322 0.648 1.00 90.44 141 PRO A C 1
ATOM 1092 O O . PRO A 1 141 ? 17.422 4.434 0.207 1.00 90.44 141 PRO A O 1
ATOM 1095 N N . THR A 1 142 ? 17.549 2.207 0.035 1.00 89.50 142 THR A N 1
ATOM 1096 C CA . THR A 1 142 ? 18.350 2.220 -1.191 1.00 89.50 142 THR A CA 1
ATOM 1097 C C . THR A 1 142 ? 17.559 2.735 -2.392 1.00 89.50 142 THR A C 1
ATOM 1099 O O . THR A 1 142 ? 18.083 3.537 -3.151 1.00 89.50 142 THR A O 1
ATOM 1102 N N . VAL A 1 143 ? 16.289 2.344 -2.547 1.00 89.56 143 VAL A N 1
ATOM 1103 C CA . VAL A 1 143 ? 15.450 2.811 -3.664 1.00 89.56 143 VAL A CA 1
ATOM 1104 C C . VAL A 1 143 ? 15.221 4.315 -3.535 1.00 89.56 143 VAL A C 1
ATOM 1106 O O . VAL A 1 143 ? 15.399 5.046 -4.505 1.00 89.56 143 VAL A O 1
ATOM 1109 N N . THR A 1 144 ? 14.939 4.784 -2.318 1.00 88.44 144 THR A N 1
ATOM 1110 C CA . THR A 1 144 ? 14.823 6.210 -1.999 1.00 88.44 144 THR A CA 1
ATOM 1111 C C . THR A 1 144 ? 16.120 6.972 -2.282 1.00 88.44 144 THR A C 1
ATOM 1113 O O . THR A 1 144 ? 16.066 8.077 -2.809 1.00 88.44 144 THR A O 1
ATOM 1116 N N . GLY A 1 145 ? 17.285 6.387 -1.985 1.00 85.56 145 GLY A N 1
ATOM 1117 C CA . GLY A 1 145 ? 18.589 7.007 -2.245 1.00 85.56 145 GLY A CA 1
ATOM 1118 C C . GLY A 1 145 ? 18.990 7.068 -3.725 1.00 85.56 145 GLY A C 1
ATOM 1119 O O . GLY A 1 145 ? 19.720 7.975 -4.114 1.00 85.56 145 GLY A O 1
ATOM 1120 N N . TYR A 1 146 ? 18.517 6.131 -4.554 1.00 83.56 146 TYR A N 1
ATOM 1121 C CA . TYR A 1 146 ? 18.755 6.127 -6.006 1.00 83.56 146 TYR A CA 1
ATOM 1122 C C . TYR A 1 146 ? 17.703 6.906 -6.804 1.00 83.56 146 TYR A C 1
ATOM 1124 O O . TYR A 1 146 ? 17.896 7.140 -8.000 1.00 83.56 146 TYR A O 1
ATOM 1132 N N . ALA A 1 147 ? 16.594 7.298 -6.176 1.00 85.19 147 ALA A N 1
ATOM 1133 C CA . ALA A 1 147 ? 15.571 8.103 -6.816 1.00 85.19 147 ALA A CA 1
ATOM 1134 C C . ALA A 1 147 ? 16.142 9.482 -7.195 1.00 85.19 147 ALA A C 1
ATOM 1136 O O . ALA A 1 147 ? 16.826 10.140 -6.408 1.00 85.19 147 ALA A O 1
ATOM 1137 N N . LYS A 1 148 ? 15.895 9.899 -8.440 1.00 82.31 148 LYS A N 1
ATOM 1138 C CA . LYS A 1 148 ? 16.352 11.181 -8.981 1.00 82.31 148 LYS A CA 1
ATOM 1139 C C . LYS A 1 148 ? 15.160 11.978 -9.491 1.00 82.31 148 LYS A C 1
ATOM 1141 O O . LYS A 1 148 ? 14.442 11.521 -10.386 1.00 82.31 148 LYS A O 1
ATOM 1146 N N . ALA A 1 149 ? 14.990 13.179 -8.946 1.00 82.31 149 ALA A N 1
ATOM 1147 C CA . ALA A 1 149 ? 13.929 14.104 -9.324 1.00 82.31 149 ALA A CA 1
ATOM 1148 C C . ALA A 1 149 ? 13.995 14.456 -10.818 1.00 82.31 149 ALA A C 1
ATOM 1150 O O . ALA A 1 149 ? 15.039 14.883 -11.322 1.00 82.31 149 ALA A O 1
ATOM 1151 N N . GLY A 1 150 ? 12.873 14.275 -11.521 1.00 73.00 150 GLY A N 1
ATOM 1152 C CA . GLY A 1 150 ? 12.759 14.585 -12.946 1.00 73.00 150 GLY A CA 1
ATOM 1153 C C . GLY A 1 150 ? 13.802 13.888 -13.823 1.00 73.00 150 GLY A C 1
ATOM 1154 O O . GLY A 1 150 ? 14.305 14.511 -14.746 1.00 73.00 150 GLY A O 1
ATOM 1155 N N . SER A 1 151 ? 14.206 12.658 -13.499 1.00 78.19 151 SER A N 1
ATOM 1156 C CA . SER A 1 151 ? 15.083 11.838 -14.349 1.00 78.19 151 SER A CA 1
ATOM 1157 C C . SER A 1 151 ? 14.267 11.010 -15.339 1.00 78.19 151 SER A C 1
ATOM 1159 O O . SER A 1 151 ? 13.301 10.373 -14.955 1.00 78.19 151 SER A O 1
ATOM 1161 N N . ILE A 1 152 ? 14.640 10.946 -16.610 1.00 72.75 152 ILE A N 1
ATOM 1162 C CA . ILE A 1 152 ? 13.903 10.112 -17.568 1.00 72.75 152 ILE A CA 1
ATOM 1163 C C . ILE A 1 152 ? 14.423 8.681 -17.423 1.00 72.75 152 ILE A C 1
ATOM 1165 O O . ILE A 1 152 ? 15.551 8.384 -17.814 1.00 72.75 152 ILE A O 1
ATOM 1169 N N . ILE A 1 153 ? 13.632 7.813 -16.788 1.00 68.00 153 ILE A N 1
ATOM 1170 C CA . ILE A 1 153 ? 14.032 6.434 -16.446 1.00 68.00 153 ILE A CA 1
ATOM 1171 C C . ILE A 1 153 ? 13.450 5.376 -17.386 1.00 68.00 153 ILE A C 1
ATOM 1173 O O . ILE A 1 153 ? 13.950 4.250 -17.425 1.00 68.00 153 ILE A O 1
ATOM 1177 N N . THR A 1 154 ? 12.417 5.737 -18.142 1.00 68.19 154 THR A N 1
ATOM 1178 C CA . THR A 1 154 ? 11.845 4.946 -19.229 1.00 68.19 154 THR A CA 1
ATOM 1179 C C . THR A 1 154 ? 11.437 5.872 -20.362 1.00 68.19 154 THR A C 1
ATOM 1181 O O . THR A 1 154 ? 11.003 7.001 -20.143 1.00 68.19 154 THR A O 1
ATOM 1184 N N . VAL A 1 155 ? 11.605 5.378 -21.583 1.00 61.78 155 VAL A N 1
ATOM 1185 C CA . VAL A 1 155 ? 11.130 6.022 -22.804 1.00 61.78 155 VAL A CA 1
ATOM 1186 C C . VAL A 1 155 ? 10.200 5.020 -23.483 1.00 61.78 155 VAL A C 1
ATOM 1188 O O . VAL A 1 155 ? 10.640 4.274 -24.363 1.00 61.78 155 VAL A O 1
ATOM 1191 N N . PRO A 1 156 ? 8.961 4.881 -22.982 1.00 60.22 156 PRO A N 1
ATOM 1192 C CA . PRO A 1 156 ? 7.984 4.017 -23.616 1.00 60.22 156 PRO A CA 1
ATOM 1193 C C . PRO A 1 156 ? 7.608 4.610 -24.977 1.00 60.22 156 PRO A C 1
ATOM 1195 O O . PRO A 1 156 ? 7.466 5.821 -25.138 1.00 60.22 156 PRO A O 1
ATOM 1198 N N . LEU A 1 157 ? 7.418 3.758 -25.973 1.00 57.34 157 LEU A N 1
ATOM 1199 C CA . LEU A 1 157 ? 6.811 4.184 -27.229 1.00 57.34 157 LEU A CA 1
ATOM 1200 C C . LEU A 1 157 ? 5.306 3.913 -27.130 1.00 57.34 157 LEU A C 1
ATOM 1202 O O . LEU A 1 157 ? 4.886 2.921 -26.543 1.00 57.34 157 LEU A O 1
ATOM 1206 N N . SER A 1 158 ? 4.470 4.811 -27.646 1.00 51.62 158 SER A N 1
ATOM 1207 C CA . SER A 1 158 ? 3.018 4.612 -27.634 1.00 51.62 158 SER A CA 1
ATOM 1208 C C . SER A 1 158 ? 2.580 3.720 -28.800 1.00 51.62 158 SER A C 1
ATOM 1210 O O . SER A 1 158 ? 3.154 3.779 -29.888 1.00 51.62 158 SER A O 1
ATOM 1212 N N . ALA A 1 159 ? 1.519 2.924 -28.603 1.00 42.69 159 ALA A N 1
ATOM 1213 C CA . ALA A 1 159 ? 0.952 2.046 -29.640 1.00 42.69 159 ALA A CA 1
ATOM 1214 C C . ALA A 1 159 ? 0.483 2.823 -30.891 1.00 42.69 159 ALA A C 1
ATOM 1216 O O . ALA A 1 159 ? 0.368 2.263 -31.978 1.00 42.69 159 ALA A O 1
ATOM 1217 N N . ASN A 1 160 ? 0.239 4.129 -30.723 1.00 41.12 160 ASN A N 1
ATOM 1218 C CA . ASN A 1 160 ? -0.253 5.062 -31.734 1.00 41.12 160 ASN A CA 1
ATOM 1219 C C . ASN A 1 160 ? 0.787 6.116 -32.154 1.00 41.12 160 ASN A C 1
ATOM 1221 O O . ASN A 1 160 ? 0.405 7.165 -32.675 1.00 41.12 160 ASN A O 1
ATOM 1225 N N . SER A 1 161 ? 2.085 5.875 -31.943 1.00 38.16 161 SER A N 1
ATOM 1226 C CA . SER A 1 161 ? 3.137 6.734 -32.498 1.00 38.16 161 SER A CA 1
ATOM 1227 C C . SER A 1 161 ? 3.131 6.632 -34.033 1.00 38.16 161 SER A C 1
ATOM 1229 O O . SER A 1 161 ? 3.769 5.770 -34.629 1.00 38.16 161 SER A O 1
ATOM 1231 N N . GLN A 1 162 ? 2.337 7.489 -34.683 1.00 40.47 162 GLN A N 1
ATOM 1232 C CA . GLN A 1 162 ? 2.254 7.646 -36.143 1.00 40.47 162 GLN A CA 1
ATOM 1233 C C . GLN A 1 162 ? 3.295 8.631 -36.689 1.00 40.47 162 GLN A C 1
ATOM 1235 O O . GLN A 1 162 ? 3.110 9.215 -37.755 1.00 40.47 162 GLN A O 1
ATOM 1240 N N . ASN A 1 163 ? 4.375 8.857 -35.953 1.00 38.56 163 ASN A N 1
ATOM 1241 C CA . ASN A 1 163 ? 5.290 9.938 -36.253 1.00 38.56 163 ASN A CA 1
ATOM 1242 C C . ASN A 1 163 ? 6.663 9.369 -36.619 1.00 38.56 163 ASN A C 1
ATOM 1244 O O . ASN A 1 163 ? 7.282 8.639 -35.853 1.00 38.56 163 ASN A O 1
ATOM 1248 N N . GLY A 1 164 ? 7.064 9.660 -37.854 1.00 36.69 164 GLY A N 1
ATOM 1249 C CA . GLY A 1 164 ? 8.047 8.930 -38.653 1.00 36.69 164 GLY A CA 1
ATOM 1250 C C . GLY A 1 164 ? 7.391 8.540 -39.982 1.00 36.69 164 GLY A C 1
ATOM 1251 O O . GLY A 1 164 ? 6.227 8.142 -40.008 1.00 36.69 164 GLY A O 1
ATOM 1252 N N . ILE A 1 165 ? 8.076 8.732 -41.113 1.00 31.19 165 ILE A N 1
ATOM 1253 C CA . ILE A 1 165 ? 7.519 8.405 -42.434 1.00 31.19 165 ILE A CA 1
ATOM 1254 C C . ILE A 1 165 ? 7.339 6.882 -42.521 1.00 31.19 165 ILE A C 1
ATOM 1256 O O . ILE A 1 165 ? 8.279 6.155 -42.819 1.00 31.19 165 ILE A O 1
ATOM 1260 N N . GLY A 1 166 ? 6.120 6.406 -42.267 1.00 33.22 166 GLY A N 1
ATOM 1261 C CA . GLY A 1 166 ? 5.772 4.993 -42.363 1.00 33.22 166 GLY A CA 1
ATOM 1262 C C . GLY A 1 166 ? 4.392 4.703 -41.790 1.00 33.22 166 GLY A C 1
ATOM 1263 O O . GLY A 1 166 ? 4.256 4.297 -40.640 1.00 33.22 166 GLY A O 1
ATOM 1264 N N . ALA A 1 167 ? 3.348 4.882 -42.601 1.00 29.58 167 ALA A N 1
ATOM 1265 C CA . ALA A 1 167 ? 2.053 4.286 -42.299 1.00 29.58 167 ALA A CA 1
ATOM 1266 C C . ALA A 1 167 ? 2.220 2.757 -42.187 1.00 29.58 167 ALA A C 1
ATOM 1268 O O . ALA A 1 167 ? 2.866 2.150 -43.037 1.00 29.58 167 ALA A O 1
ATOM 1269 N N . TYR A 1 168 ? 1.578 2.167 -41.176 1.00 27.97 168 TYR A N 1
ATOM 1270 C CA . TYR A 1 168 ? 1.482 0.731 -40.868 1.00 27.97 168 TYR A CA 1
ATOM 1271 C C . TYR A 1 168 ? 2.632 0.106 -40.058 1.00 27.97 168 TYR A C 1
ATOM 1273 O O . TYR A 1 168 ? 3.670 -0.288 -40.579 1.00 27.97 168 TYR A O 1
ATOM 1281 N N . TYR A 1 169 ? 2.341 -0.168 -38.782 1.00 26.06 169 TYR A N 1
ATOM 1282 C CA . TYR A 1 169 ? 2.820 -1.375 -38.109 1.00 26.06 169 TYR A CA 1
ATOM 1283 C C . TYR A 1 169 ? 1.759 -2.463 -38.298 1.00 26.06 169 TYR A C 1
ATOM 1285 O O . TYR A 1 169 ? 0.695 -2.323 -37.703 1.00 26.06 169 TYR A O 1
ATOM 1293 N N . ARG A 1 170 ? 2.010 -3.505 -39.112 1.00 29.83 170 ARG A N 1
ATOM 1294 C CA . ARG A 1 170 ? 1.412 -4.861 -39.003 1.00 29.83 170 ARG A CA 1
ATOM 1295 C C . ARG A 1 170 ? 2.217 -5.880 -39.823 1.00 29.83 170 ARG A C 1
ATOM 1297 O O . ARG A 1 170 ? 2.300 -5.750 -41.036 1.00 29.83 170 ARG A O 1
ATOM 1304 N N . GLY A 1 171 ? 2.627 -6.969 -39.174 1.00 25.95 171 GLY A N 1
ATOM 1305 C CA . GLY A 1 171 ? 2.629 -8.300 -39.788 1.00 25.95 171 GLY A CA 1
ATOM 1306 C C . GLY A 1 171 ? 3.878 -8.740 -40.555 1.00 25.95 171 GLY A C 1
ATOM 1307 O O . GLY A 1 171 ? 4.604 -7.959 -41.154 1.00 25.95 171 GLY A O 1
ATOM 1308 N N . SER A 1 172 ? 4.087 -10.056 -40.517 1.00 27.16 172 SER A N 1
ATOM 1309 C CA . SER A 1 172 ? 5.081 -10.830 -41.261 1.00 27.16 172 SER A CA 1
ATOM 1310 C C . SER A 1 172 ? 5.250 -10.366 -42.709 1.00 27.16 172 SER A C 1
ATOM 1312 O O . SER A 1 172 ? 4.309 -10.437 -43.500 1.00 27.16 172 SER A O 1
ATOM 1314 N N . GLY A 1 173 ? 6.469 -9.980 -43.068 1.00 25.64 173 GLY A N 1
ATOM 1315 C CA . GLY A 1 173 ? 6.812 -9.615 -44.433 1.00 25.64 173 GLY A CA 1
ATOM 1316 C C . GLY A 1 173 ? 8.149 -8.901 -44.472 1.00 25.64 173 GLY A C 1
ATOM 1317 O O . GLY A 1 173 ? 8.217 -7.690 -44.312 1.00 25.64 173 GLY A O 1
ATOM 1318 N N . PHE A 1 174 ? 9.220 -9.665 -44.681 1.00 34.03 174 PHE A N 1
ATOM 1319 C CA . PHE A 1 174 ? 10.464 -9.107 -45.193 1.00 34.03 174 PHE A CA 1
ATOM 1320 C C . PHE A 1 174 ? 10.158 -8.344 -46.486 1.00 34.03 174 PHE A C 1
ATOM 1322 O O . PHE A 1 174 ? 9.622 -8.928 -47.428 1.00 34.03 174 PHE A O 1
ATOM 1329 N N . SER A 1 175 ? 10.564 -7.081 -46.569 1.00 26.20 175 SER A N 1
ATOM 1330 C CA . SER A 1 175 ? 10.810 -6.432 -47.852 1.00 26.20 175 SER A CA 1
ATOM 1331 C C . SER A 1 175 ? 12.288 -6.092 -47.946 1.00 26.20 175 SER A C 1
ATOM 1333 O O . SER A 1 175 ? 12.823 -5.283 -47.194 1.00 26.20 175 SER A O 1
ATOM 1335 N N . ASN A 1 176 ? 12.929 -6.799 -48.869 1.00 30.91 176 ASN A N 1
ATOM 1336 C CA . ASN A 1 176 ? 14.296 -6.640 -49.317 1.00 30.91 176 ASN A CA 1
ATOM 1337 C C . ASN A 1 176 ? 14.466 -5.239 -49.931 1.00 30.91 176 ASN A C 1
ATOM 1339 O O . ASN A 1 176 ? 13.834 -4.928 -50.939 1.00 30.91 176 ASN A O 1
ATOM 1343 N N . GLY A 1 177 ? 15.284 -4.401 -49.302 1.00 25.86 177 GLY A N 1
ATOM 1344 C CA . GLY A 1 177 ? 15.568 -3.039 -49.743 1.00 25.86 177 GLY A CA 1
ATOM 1345 C C . GLY A 1 177 ? 16.314 -2.285 -48.652 1.00 25.86 177 GLY A C 1
ATOM 1346 O O . GLY A 1 177 ? 15.722 -1.858 -47.672 1.00 25.86 177 GLY A O 1
ATOM 1347 N N . THR A 1 178 ? 17.631 -2.201 -48.794 1.00 36.38 178 THR A N 1
ATOM 1348 C CA . THR A 1 178 ? 18.572 -1.517 -47.903 1.00 36.38 178 THR A CA 1
ATOM 1349 C C . THR A 1 178 ? 18.076 -0.135 -47.458 1.00 36.38 178 THR A C 1
ATOM 1351 O O . THR A 1 178 ? 17.933 0.742 -48.303 1.00 36.38 178 THR A O 1
ATOM 1354 N N . GLN A 1 179 ? 17.855 0.044 -46.148 1.00 37.09 179 GLN A N 1
ATOM 1355 C CA . GLN A 1 179 ? 18.359 1.118 -45.263 1.00 37.09 179 GLN A CA 1
ATOM 1356 C C . GLN A 1 179 ? 17.557 1.129 -43.935 1.00 37.09 179 GLN A C 1
ATOM 1358 O O . GLN A 1 179 ? 16.339 1.254 -43.943 1.00 37.09 179 GLN A O 1
ATOM 1363 N N . GLY A 1 180 ? 18.238 1.001 -42.787 1.00 41.47 180 GLY A N 1
ATOM 1364 C CA . GLY A 1 180 ? 17.649 1.057 -41.434 1.00 41.47 180 GLY A CA 1
ATOM 1365 C C . GLY A 1 180 ? 18.396 0.154 -40.438 1.00 41.47 180 GLY A C 1
ATOM 1366 O O . GLY A 1 180 ? 18.749 -0.975 -40.767 1.00 41.47 180 GLY A O 1
ATOM 1367 N N . ILE A 1 181 ? 18.716 0.678 -39.254 1.00 52.41 181 ILE A N 1
ATOM 1368 C CA . ILE A 1 181 ? 19.867 0.339 -38.392 1.00 52.41 181 ILE A CA 1
ATOM 1369 C C . ILE A 1 181 ? 19.702 -0.979 -37.606 1.00 52.41 181 ILE A C 1
ATOM 1371 O O . ILE A 1 181 ? 19.675 -1.006 -36.378 1.00 52.41 181 ILE A O 1
ATOM 1375 N N . ALA A 1 182 ? 19.635 -2.103 -38.314 1.00 54.41 182 ALA A N 1
ATOM 1376 C CA . ALA A 1 182 ? 19.816 -3.433 -37.737 1.00 54.41 182 ALA A CA 1
ATOM 1377 C C . ALA A 1 182 ? 21.126 -4.033 -38.264 1.00 54.41 182 ALA A C 1
ATOM 1379 O O . ALA A 1 182 ? 21.148 -4.748 -39.266 1.00 54.41 182 ALA A O 1
ATOM 1380 N N . LEU A 1 183 ? 22.241 -3.706 -37.605 1.00 66.25 183 LEU A N 1
ATOM 1381 C CA . LEU A 1 183 ? 23.528 -4.326 -37.907 1.00 66.25 183 LEU A CA 1
ATOM 1382 C C . LEU A 1 183 ? 23.537 -5.756 -37.359 1.00 66.25 183 LEU A C 1
ATOM 1384 O O . LEU A 1 183 ? 23.392 -5.960 -36.155 1.00 66.25 183 LEU A O 1
ATOM 1388 N N . ALA A 1 184 ? 23.731 -6.750 -38.224 1.00 68.94 184 ALA A N 1
ATOM 1389 C CA . ALA A 1 184 ? 23.887 -8.133 -37.783 1.00 68.94 184 ALA A CA 1
ATOM 1390 C C . ALA A 1 184 ? 25.373 -8.496 -37.717 1.00 68.94 184 ALA A C 1
ATOM 1392 O O . ALA A 1 184 ? 26.126 -8.243 -38.663 1.00 68.94 184 ALA A O 1
ATOM 1393 N N . GLY A 1 185 ? 25.805 -9.111 -36.613 1.00 73.62 185 GLY A N 1
ATOM 1394 C CA . GLY A 1 185 ? 27.200 -9.525 -36.426 1.00 73.62 185 GLY A CA 1
ATOM 1395 C C . GLY A 1 185 ? 28.193 -8.362 -36.518 1.00 73.62 185 GLY A C 1
ATOM 1396 O O . GLY A 1 185 ? 29.241 -8.517 -37.137 1.00 73.62 185 GLY A O 1
ATOM 1397 N N . ALA A 1 186 ? 27.829 -7.191 -35.989 1.00 82.44 186 ALA A N 1
ATOM 1398 C CA . ALA A 1 186 ? 28.682 -6.007 -35.986 1.00 82.44 186 ALA A CA 1
ATOM 1399 C C . ALA A 1 186 ? 29.793 -6.096 -34.935 1.00 82.44 186 ALA A C 1
ATOM 1401 O O . ALA A 1 186 ? 29.530 -6.386 -33.767 1.00 82.44 186 ALA A O 1
ATOM 1402 N N . TYR A 1 187 ? 31.023 -5.807 -35.357 1.00 87.50 187 TYR A N 1
ATOM 1403 C CA . TYR A 1 187 ? 32.202 -5.762 -34.502 1.00 87.50 187 TYR A CA 1
ATOM 1404 C C . TYR A 1 187 ? 33.208 -4.694 -34.956 1.00 87.50 187 TYR A C 1
ATOM 1406 O O . TYR A 1 187 ? 33.247 -4.275 -36.117 1.00 87.50 187 TYR A O 1
ATOM 1414 N N . ILE A 1 188 ? 34.026 -4.235 -34.017 1.00 88.69 188 ILE A N 1
ATOM 1415 C CA . ILE A 1 188 ? 35.123 -3.301 -34.240 1.00 88.69 188 ILE A CA 1
ATOM 1416 C C . ILE A 1 188 ? 36.257 -4.052 -34.946 1.00 88.69 188 ILE A C 1
ATOM 1418 O O . ILE A 1 188 ? 36.821 -4.988 -34.383 1.00 88.69 188 ILE A O 1
ATOM 1422 N N . ASP A 1 189 ? 36.597 -3.627 -36.164 1.00 86.88 189 ASP A N 1
ATOM 1423 C CA . ASP A 1 189 ? 37.676 -4.182 -36.992 1.00 86.88 189 ASP A CA 1
ATOM 1424 C C . ASP A 1 189 ? 38.891 -3.250 -36.936 1.00 86.88 189 ASP A C 1
ATOM 1426 O O . ASP A 1 189 ? 39.164 -2.483 -37.860 1.00 86.88 189 ASP A O 1
ATOM 1430 N N . THR A 1 190 ? 39.580 -3.242 -35.793 1.00 73.38 190 THR A N 1
ATOM 1431 C CA . THR A 1 190 ? 40.704 -2.333 -35.540 1.00 73.38 190 THR A CA 1
ATOM 1432 C C . THR A 1 190 ? 42.052 -3.039 -35.639 1.00 73.38 190 THR A C 1
ATOM 1434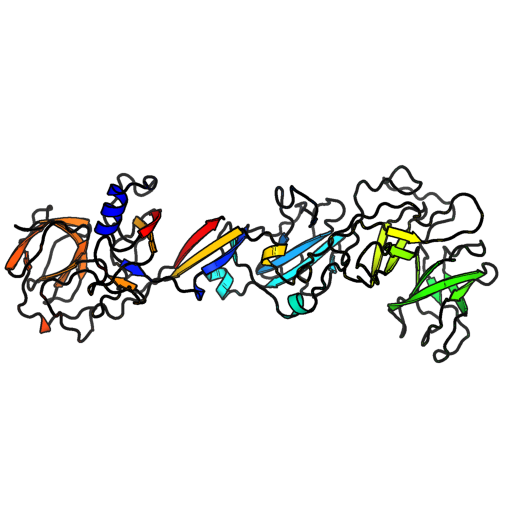 O O . THR A 1 190 ? 42.244 -4.140 -35.130 1.00 73.38 190 THR A O 1
ATOM 1437 N N . THR A 1 191 ? 43.028 -2.365 -36.249 1.00 65.06 191 THR A N 1
ATOM 1438 C CA . THR A 1 191 ? 44.446 -2.764 -36.228 1.00 65.06 191 THR A CA 1
ATOM 1439 C C . THR A 1 191 ? 45.226 -2.101 -35.086 1.00 65.06 191 THR A C 1
ATOM 1441 O O . THR A 1 191 ? 46.435 -2.292 -34.972 1.00 65.06 191 THR A O 1
ATOM 1444 N N . VAL A 1 192 ? 44.567 -1.268 -34.272 1.00 57.41 192 VAL A N 1
ATOM 1445 C CA . VAL A 1 192 ? 45.182 -0.493 -33.185 1.00 57.41 192 VAL A CA 1
ATOM 1446 C C . VAL A 1 192 ? 45.255 -1.356 -31.921 1.00 57.41 192 VAL A C 1
ATOM 1448 O O . VAL A 1 192 ? 44.264 -1.961 -31.525 1.00 57.41 192 VAL A O 1
ATOM 1451 N N . SER A 1 193 ? 46.426 -1.417 -31.278 1.00 54.84 193 SER A N 1
ATOM 1452 C CA . SER A 1 193 ? 46.618 -2.126 -30.004 1.00 54.84 193 SER A CA 1
ATOM 1453 C C . SER A 1 193 ? 45.739 -1.537 -28.895 1.00 54.84 193 SER A C 1
ATOM 1455 O O . SER A 1 193 ? 45.645 -0.312 -28.788 1.00 54.84 193 SER A O 1
ATOM 1457 N N . SER A 1 194 ? 45.196 -2.391 -28.025 1.00 56.72 194 SER A N 1
ATOM 1458 C CA . SER A 1 194 ? 44.137 -2.099 -27.045 1.00 56.72 194 SER A CA 1
ATOM 1459 C C . SER A 1 194 ? 44.396 -0.979 -26.021 1.00 56.72 194 SER A C 1
ATOM 1461 O O . SER A 1 194 ? 43.506 -0.636 -25.256 1.00 56.72 194 SER A O 1
ATOM 1463 N N . SER A 1 195 ? 45.567 -0.338 -25.993 1.00 57.38 195 SER A N 1
ATOM 1464 C CA . SER A 1 195 ? 45.922 0.692 -25.002 1.00 57.38 195 SER A CA 1
ATOM 1465 C C . SER A 1 195 ? 45.927 2.143 -25.506 1.00 57.38 195 SER A C 1
ATOM 1467 O O . SER A 1 195 ? 46.147 3.045 -24.697 1.00 57.38 195 SER A O 1
ATOM 1469 N N . SER A 1 196 ? 45.697 2.412 -26.798 1.00 76.44 196 SER A N 1
ATOM 1470 C CA . SER A 1 196 ? 45.786 3.783 -27.340 1.00 76.44 196 SER A CA 1
ATOM 1471 C C . SER A 1 196 ? 44.416 4.454 -27.529 1.00 76.44 196 SER A C 1
ATOM 1473 O O . SER A 1 196 ? 43.556 3.863 -28.184 1.00 76.44 196 SER A O 1
ATOM 1475 N N . PRO A 1 197 ? 44.204 5.692 -27.026 1.00 83.62 197 PRO A N 1
ATOM 1476 C CA . PRO A 1 197 ? 43.020 6.485 -27.357 1.00 83.62 197 PRO A CA 1
ATOM 1477 C C . PRO A 1 197 ? 42.913 6.665 -28.870 1.00 83.62 197 PRO A C 1
ATOM 1479 O O . PRO A 1 197 ? 43.852 7.160 -29.495 1.00 83.62 197 PRO A O 1
ATOM 1482 N N . THR A 1 198 ? 41.762 6.337 -29.456 1.00 86.12 198 THR A N 1
ATOM 1483 C CA . THR A 1 198 ? 41.499 6.617 -30.875 1.00 86.12 198 THR A CA 1
ATOM 1484 C C . THR A 1 198 ? 40.142 7.274 -31.096 1.00 86.12 198 THR A C 1
ATOM 1486 O O . THR A 1 198 ? 39.160 6.960 -30.421 1.00 86.12 198 THR A O 1
ATOM 1489 N N . ASN A 1 199 ? 40.104 8.186 -32.070 1.00 89.56 199 ASN A N 1
ATOM 1490 C CA . ASN A 1 199 ? 38.873 8.740 -32.633 1.00 89.56 199 ASN A CA 1
ATOM 1491 C C . ASN A 1 199 ? 38.459 8.013 -33.911 1.00 89.56 199 ASN A C 1
ATOM 1493 O O . ASN A 1 199 ? 37.296 8.082 -34.275 1.00 89.56 199 ASN A O 1
ATOM 1497 N N . ALA A 1 200 ? 39.387 7.350 -34.599 1.00 89.81 200 ALA A N 1
ATOM 1498 C CA . ALA A 1 200 ? 39.115 6.659 -35.850 1.00 89.81 200 ALA A CA 1
ATOM 1499 C C . ALA A 1 200 ? 38.950 5.165 -35.571 1.00 89.81 200 ALA A C 1
ATOM 1501 O O . ALA A 1 200 ? 39.874 4.519 -35.065 1.00 89.81 200 ALA A O 1
ATOM 1502 N N . ILE A 1 201 ? 37.773 4.625 -35.881 1.00 89.00 201 ILE A N 1
ATOM 1503 C CA . ILE A 1 201 ? 37.450 3.212 -35.683 1.00 89.00 201 ILE A CA 1
ATOM 1504 C C . ILE A 1 201 ? 36.916 2.654 -36.992 1.00 89.00 201 ILE A C 1
ATOM 1506 O O . ILE A 1 201 ? 35.969 3.186 -37.566 1.00 89.00 201 ILE A O 1
ATOM 1510 N N . LYS A 1 202 ? 37.516 1.564 -37.459 1.00 90.25 202 LYS A N 1
ATOM 1511 C CA . LYS A 1 202 ? 36.985 0.800 -38.580 1.00 90.25 202 LYS A CA 1
ATOM 1512 C C . LYS A 1 202 ? 35.981 -0.231 -38.067 1.00 90.25 202 LYS A C 1
ATOM 1514 O O . LYS A 1 202 ? 36.198 -0.886 -37.048 1.00 90.25 202 LYS A O 1
ATOM 1519 N N . LEU A 1 203 ? 34.861 -0.331 -38.767 1.00 88.94 203 LEU A N 1
ATOM 1520 C CA . LEU A 1 203 ? 33.734 -1.184 -38.427 1.00 88.94 203 LEU A CA 1
ATOM 1521 C C . LEU A 1 203 ? 33.630 -2.336 -39.422 1.00 88.94 203 LEU A C 1
ATOM 1523 O O . LEU A 1 203 ? 33.892 -2.178 -40.617 1.00 88.94 203 LEU A O 1
ATOM 1527 N N . ALA A 1 204 ? 33.164 -3.475 -38.932 1.00 86.56 204 ALA A N 1
ATOM 1528 C CA . ALA A 1 204 ? 32.737 -4.593 -39.750 1.00 86.56 204 ALA A CA 1
ATOM 1529 C C . ALA A 1 204 ? 31.369 -5.087 -39.270 1.00 86.56 204 ALA A C 1
ATOM 1531 O O . ALA A 1 204 ? 31.040 -5.015 -38.089 1.00 86.56 204 ALA A O 1
ATOM 1532 N N . ALA A 1 205 ? 30.553 -5.573 -40.199 1.00 81.44 205 ALA A N 1
ATOM 1533 C CA . ALA A 1 205 ? 29.288 -6.232 -39.904 1.00 81.44 205 ALA A CA 1
ATOM 1534 C C . ALA A 1 205 ? 28.995 -7.264 -40.992 1.00 81.44 205 ALA A C 1
ATOM 1536 O O . ALA A 1 205 ? 29.411 -7.091 -42.138 1.00 81.44 205 ALA A O 1
ATOM 1537 N N . SER A 1 206 ? 28.261 -8.322 -40.646 1.00 76.88 206 SER A N 1
ATOM 1538 C CA . SER A 1 206 ? 27.857 -9.341 -41.625 1.00 76.88 206 SER A CA 1
ATOM 1539 C C . SER A 1 206 ? 26.849 -8.800 -42.647 1.00 76.88 206 SER A C 1
ATOM 1541 O O . SER A 1 206 ? 26.896 -9.194 -43.808 1.00 76.88 206 SER A O 1
ATOM 1543 N N . VAL A 1 207 ? 25.994 -7.857 -42.233 1.00 69.81 207 VAL A N 1
ATOM 1544 C CA . VAL A 1 207 ? 25.112 -7.036 -43.081 1.00 69.81 207 VAL A CA 1
ATOM 1545 C C . VAL A 1 207 ? 24.781 -5.713 -42.372 1.00 69.81 207 VAL A C 1
ATOM 1547 O O . VAL A 1 207 ? 24.840 -5.633 -41.143 1.00 69.81 207 VAL A O 1
ATOM 1550 N N . GLY A 1 208 ? 24.389 -4.691 -43.141 1.00 68.69 208 GLY A N 1
ATOM 1551 C CA . GLY A 1 208 ? 23.720 -3.488 -42.623 1.00 68.69 208 GLY A CA 1
ATOM 1552 C C . GLY A 1 208 ? 24.570 -2.218 -42.517 1.00 68.69 208 GLY A C 1
ATOM 1553 O O . GLY A 1 208 ? 24.006 -1.164 -42.236 1.00 68.69 208 GLY A O 1
ATOM 1554 N N . LEU A 1 209 ? 25.888 -2.272 -42.763 1.00 77.25 209 LEU A N 1
ATOM 1555 C CA . LEU A 1 209 ? 26.681 -1.045 -42.909 1.00 77.25 209 LEU A CA 1
ATOM 1556 C C . LEU A 1 209 ? 26.269 -0.297 -44.184 1.00 77.25 209 LEU A C 1
ATOM 1558 O O . LEU A 1 209 ? 26.003 -0.919 -45.213 1.00 77.25 209 LEU A O 1
ATOM 1562 N N . SER A 1 210 ? 26.175 1.029 -44.100 1.00 77.06 210 SER A N 1
ATOM 1563 C CA . SER A 1 210 ? 25.733 1.848 -45.222 1.00 77.06 210 SER A CA 1
ATOM 1564 C C . SER A 1 210 ? 26.839 2.015 -46.256 1.00 77.06 210 SER A C 1
ATOM 1566 O O . SER A 1 210 ? 28.009 2.127 -45.913 1.00 77.06 210 SER A O 1
ATOM 1568 N N . ASN A 1 211 ? 26.455 2.097 -47.525 1.00 78.56 211 ASN A N 1
ATOM 1569 C CA . ASN A 1 211 ? 27.385 2.410 -48.609 1.00 78.56 211 ASN A CA 1
ATOM 1570 C C . ASN A 1 211 ? 27.512 3.922 -48.860 1.00 78.56 211 ASN A C 1
ATOM 1572 O O . ASN A 1 211 ? 28.282 4.334 -49.724 1.00 78.56 211 ASN A O 1
ATOM 1576 N N . GLU A 1 212 ? 26.766 4.742 -48.118 1.00 77.88 212 GLU A N 1
ATOM 1577 C CA . GLU A 1 212 ? 26.766 6.194 -48.257 1.00 77.88 212 GLU A CA 1
ATOM 1578 C C . GLU A 1 212 ? 27.714 6.831 -47.239 1.00 77.88 212 GLU A C 1
ATOM 1580 O O . GLU A 1 212 ? 27.675 6.521 -46.044 1.00 77.88 212 GLU A O 1
ATOM 1585 N N . ASN A 1 213 ? 28.550 7.761 -47.703 1.00 79.75 213 ASN A N 1
ATOM 1586 C CA . ASN A 1 213 ? 29.330 8.598 -46.794 1.00 79.75 213 ASN A CA 1
ATOM 1587 C C . ASN A 1 213 ? 28.391 9.428 -45.914 1.00 79.75 213 ASN A C 1
ATOM 1589 O O . ASN A 1 213 ? 27.289 9.785 -46.328 1.00 79.75 213 ASN A O 1
ATOM 1593 N N . ASN A 1 214 ? 28.855 9.770 -44.714 1.00 79.12 214 ASN A N 1
ATOM 1594 C CA . ASN A 1 214 ? 28.127 10.580 -43.736 1.00 79.12 214 ASN A CA 1
ATOM 1595 C C . ASN A 1 214 ? 26.830 9.961 -43.190 1.00 79.12 214 ASN A C 1
ATOM 1597 O O . ASN A 1 214 ? 26.160 10.600 -42.386 1.00 79.12 214 ASN A O 1
ATOM 1601 N N . TYR A 1 215 ? 26.487 8.722 -43.562 1.00 75.94 215 TYR A N 1
ATOM 1602 C CA . TYR A 1 215 ? 25.230 8.077 -43.163 1.00 75.94 215 TYR A CA 1
ATOM 1603 C C . TYR A 1 215 ? 25.007 8.044 -41.645 1.00 75.94 215 TYR A C 1
ATOM 1605 O O . TYR A 1 215 ? 23.882 8.173 -41.173 1.00 75.94 215 TYR A O 1
ATOM 1613 N N . TYR A 1 216 ? 26.077 7.828 -40.877 1.00 78.19 216 TYR A N 1
ATOM 1614 C CA . TYR A 1 216 ? 26.023 7.714 -39.419 1.00 78.19 216 TYR A CA 1
ATOM 1615 C C . TYR A 1 216 ? 26.389 9.012 -38.698 1.00 78.19 216 TYR A C 1
ATOM 1617 O O . TYR A 1 216 ? 26.612 8.991 -37.487 1.00 78.19 216 TYR A O 1
ATOM 1625 N N . ASN A 1 217 ? 26.500 10.136 -39.403 1.00 80.56 217 ASN A N 1
ATOM 1626 C CA . ASN A 1 217 ? 26.893 11.386 -38.769 1.00 80.56 217 ASN A CA 1
ATOM 1627 C C . ASN A 1 217 ? 25.845 11.816 -37.738 1.00 80.56 217 ASN A C 1
ATOM 1629 O O . ASN A 1 217 ? 24.642 11.612 -37.890 1.00 80.56 217 ASN A O 1
ATOM 1633 N N . ASN A 1 218 ? 26.331 12.375 -36.631 1.00 78.25 218 ASN A N 1
ATOM 1634 C CA . ASN A 1 218 ? 25.547 12.741 -35.454 1.00 78.25 218 ASN A CA 1
ATOM 1635 C C . ASN A 1 218 ? 24.833 11.577 -34.730 1.00 78.25 218 ASN A C 1
ATOM 1637 O O . ASN A 1 218 ? 24.264 11.811 -33.659 1.00 78.25 218 ASN A O 1
ATOM 1641 N N . CYS A 1 219 ? 24.940 10.332 -35.214 1.00 80.50 219 CYS A N 1
ATOM 1642 C CA . CYS A 1 219 ? 24.493 9.146 -34.487 1.00 80.50 219 CYS A CA 1
ATOM 1643 C C . CYS A 1 219 ? 25.361 8.878 -33.248 1.00 80.50 219 CYS A C 1
ATOM 1645 O O . CYS A 1 219 ? 26.537 9.260 -33.163 1.00 80.50 219 CYS A O 1
ATOM 1647 N N . ALA A 1 220 ? 24.771 8.182 -32.276 1.00 84.12 220 ALA A N 1
ATOM 1648 C CA . ALA A 1 220 ? 25.484 7.676 -31.115 1.00 84.12 220 ALA A CA 1
ATOM 1649 C C . ALA A 1 220 ? 26.138 6.327 -31.447 1.00 84.12 220 ALA A C 1
ATOM 1651 O O . ALA A 1 220 ? 25.498 5.438 -32.005 1.00 84.12 220 ALA A O 1
ATOM 1652 N N . PHE A 1 221 ? 27.403 6.179 -31.066 1.00 86.44 221 PHE A N 1
ATOM 1653 C CA . PHE A 1 221 ? 28.164 4.934 -31.082 1.00 86.44 221 PHE A CA 1
ATOM 1654 C C . PHE A 1 221 ? 28.319 4.440 -29.644 1.00 86.44 221 PHE A C 1
ATOM 1656 O O . PHE A 1 221 ? 28.927 5.136 -28.826 1.00 86.44 221 PHE A O 1
ATOM 1663 N N . LEU A 1 222 ? 27.767 3.267 -29.339 1.00 85.12 222 LEU A N 1
ATOM 1664 C CA . LEU A 1 222 ? 27.840 2.600 -28.040 1.00 85.12 222 LEU A CA 1
ATOM 1665 C C . LEU A 1 222 ? 28.659 1.314 -28.165 1.00 85.12 222 LEU A C 1
ATOM 1667 O O . LEU A 1 222 ? 28.335 0.449 -28.972 1.00 85.12 222 LEU A O 1
ATOM 1671 N N . VAL A 1 223 ? 29.668 1.150 -27.317 1.00 86.56 223 VAL A N 1
ATOM 1672 C CA . VAL A 1 223 ? 30.394 -0.121 -27.184 1.00 86.56 223 VAL A CA 1
ATOM 1673 C C . VAL A 1 223 ? 29.594 -1.074 -26.287 1.00 86.56 223 VAL A C 1
ATOM 1675 O O . VAL A 1 223 ? 29.241 -0.708 -25.162 1.00 86.56 223 VAL A O 1
ATOM 1678 N N . THR A 1 224 ? 29.309 -2.288 -26.769 1.00 84.44 224 THR A N 1
ATOM 1679 C CA . THR A 1 224 ? 28.430 -3.268 -26.095 1.00 84.44 224 THR A CA 1
ATOM 1680 C C . THR A 1 224 ? 29.165 -4.482 -25.523 1.00 84.44 224 THR A C 1
ATOM 1682 O O . THR A 1 224 ? 28.564 -5.244 -24.768 1.00 84.44 224 THR A O 1
ATOM 1685 N N . SER A 1 225 ? 30.452 -4.662 -25.831 1.00 86.31 225 SER A N 1
ATOM 1686 C CA . SER A 1 225 ? 31.310 -5.668 -25.192 1.00 86.31 225 SER A CA 1
ATOM 1687 C C . SER A 1 225 ? 32.740 -5.160 -24.990 1.00 86.31 225 SER A C 1
ATOM 1689 O O . SER A 1 225 ? 33.091 -4.075 -25.444 1.00 86.31 225 SER A O 1
ATOM 1691 N N . GLY A 1 226 ? 33.564 -5.945 -24.294 1.00 86.75 226 GLY A N 1
ATOM 1692 C CA . GLY A 1 226 ? 34.951 -5.582 -23.997 1.00 86.75 226 GLY A CA 1
ATOM 1693 C C . GLY A 1 226 ? 35.086 -4.640 -22.799 1.00 86.75 226 GLY A C 1
ATOM 1694 O O . GLY A 1 226 ? 34.120 -4.345 -22.087 1.00 86.75 226 GLY A O 1
ATOM 1695 N N . LEU A 1 227 ? 36.306 -4.158 -22.552 1.00 86.25 227 LEU A N 1
ATOM 1696 C CA . LEU A 1 227 ? 36.625 -3.318 -21.386 1.00 86.25 227 LEU A CA 1
ATOM 1697 C C . LEU A 1 227 ? 35.997 -1.920 -21.451 1.00 86.25 227 LEU A C 1
ATOM 1699 O O . LEU A 1 227 ? 35.835 -1.270 -20.420 1.00 86.25 227 LEU A O 1
ATOM 1703 N N . SER A 1 228 ? 35.613 -1.482 -22.648 1.00 85.38 228 SER A N 1
ATOM 1704 C CA . SER A 1 228 ? 34.989 -0.180 -22.888 1.00 85.38 228 SER A CA 1
ATOM 1705 C C . SER A 1 228 ? 33.470 -0.227 -22.999 1.00 85.38 228 SER A C 1
ATOM 1707 O O . SER A 1 228 ? 32.868 0.772 -23.399 1.00 85.38 228 SER A O 1
ATOM 1709 N N . THR A 1 229 ? 32.846 -1.346 -22.610 1.00 86.19 229 THR A N 1
ATOM 1710 C CA . THR A 1 229 ? 31.384 -1.499 -22.557 1.00 86.19 229 THR A CA 1
ATOM 1711 C C . THR A 1 229 ? 30.727 -0.312 -21.845 1.00 86.19 229 THR A C 1
ATOM 1713 O O . THR A 1 229 ? 31.132 0.074 -20.749 1.00 86.19 229 THR A O 1
ATOM 1716 N N . GLY A 1 230 ? 29.706 0.280 -22.471 1.00 79.00 230 GLY A N 1
ATOM 1717 C CA . GLY A 1 230 ? 29.011 1.467 -21.959 1.00 79.00 230 GLY A CA 1
ATOM 1718 C C . GLY A 1 230 ? 29.629 2.803 -22.388 1.00 79.00 230 GLY A C 1
ATOM 1719 O O . GLY A 1 230 ? 29.050 3.857 -22.122 1.00 79.00 230 GLY A O 1
ATOM 1720 N N . SER A 1 231 ? 30.773 2.795 -23.080 1.00 87.38 231 SER A N 1
ATOM 1721 C CA . SER A 1 231 ? 31.346 4.010 -23.664 1.00 87.38 231 SER A CA 1
ATOM 1722 C C . SER A 1 231 ? 30.506 4.484 -24.843 1.00 87.38 231 SER A C 1
ATOM 1724 O O . SER A 1 231 ? 30.304 3.744 -25.804 1.00 87.38 231 SER A O 1
ATOM 1726 N N . VAL A 1 232 ? 30.065 5.742 -24.782 1.00 86.62 232 VAL A N 1
ATOM 1727 C CA . VAL A 1 232 ? 29.255 6.380 -25.827 1.00 86.62 232 VAL A CA 1
ATOM 1728 C C . VAL A 1 232 ? 30.021 7.540 -26.443 1.00 86.62 232 VAL A C 1
ATOM 1730 O O . VAL A 1 232 ? 30.589 8.365 -25.720 1.00 86.62 232 VAL A O 1
ATOM 1733 N N . ARG A 1 233 ? 30.028 7.630 -27.772 1.00 90.88 233 ARG A N 1
ATOM 1734 C CA . ARG A 1 233 ? 30.581 8.762 -28.530 1.00 90.88 233 ARG A CA 1
ATOM 1735 C C . ARG A 1 233 ? 29.644 9.172 -29.649 1.00 90.88 233 ARG A C 1
ATOM 1737 O O . ARG A 1 233 ? 28.770 8.408 -30.040 1.00 90.88 233 ARG A O 1
ATOM 1744 N N . ILE A 1 234 ? 29.833 10.386 -30.153 1.00 88.25 234 ILE A N 1
ATOM 1745 C CA . ILE A 1 234 ? 29.093 10.875 -31.313 1.00 88.25 234 ILE A CA 1
ATOM 1746 C C . ILE A 1 234 ? 29.961 10.683 -32.545 1.00 88.25 234 ILE A C 1
ATOM 1748 O O . ILE A 1 234 ? 31.145 11.020 -32.517 1.00 88.25 234 ILE A O 1
ATOM 1752 N N . ILE A 1 235 ? 29.380 10.142 -33.608 1.00 87.69 235 ILE A N 1
ATOM 1753 C CA . ILE A 1 235 ? 30.055 10.003 -34.895 1.00 87.69 235 ILE A CA 1
ATOM 1754 C C . ILE A 1 235 ? 30.052 11.376 -35.576 1.00 87.69 235 ILE A C 1
ATOM 1756 O O . ILE A 1 235 ? 28.997 11.961 -35.810 1.00 87.69 235 ILE A O 1
ATOM 1760 N N . GLN A 1 236 ? 31.238 11.913 -35.842 1.00 89.94 236 GLN A N 1
ATOM 1761 C CA . GLN A 1 236 ? 31.430 13.159 -36.585 1.00 89.94 236 GLN A CA 1
ATOM 1762 C C . GLN A 1 236 ? 31.512 12.931 -38.093 1.00 89.94 236 GLN A C 1
ATOM 1764 O O . GLN A 1 236 ? 31.118 13.812 -38.849 1.00 89.94 236 GLN A O 1
ATOM 1769 N N . ASP A 1 237 ? 32.035 11.779 -38.510 1.00 88.88 237 ASP A N 1
ATOM 1770 C CA . ASP A 1 237 ? 32.207 11.430 -39.919 1.00 88.88 237 ASP A CA 1
ATOM 1771 C C . ASP A 1 237 ? 32.120 9.911 -40.118 1.00 88.88 237 ASP A C 1
ATOM 1773 O O . ASP A 1 237 ? 32.553 9.147 -39.246 1.00 88.88 237 ASP A O 1
ATOM 1777 N N . TYR A 1 238 ? 31.600 9.480 -41.268 1.00 85.38 238 TYR A N 1
ATOM 1778 C CA . TYR A 1 238 ? 31.590 8.089 -41.713 1.00 85.38 238 TYR A CA 1
ATOM 1779 C C . TYR A 1 238 ? 32.029 7.990 -43.172 1.00 85.38 238 TYR A C 1
ATOM 1781 O O . TYR A 1 238 ? 31.360 8.489 -44.081 1.00 85.38 238 TYR A O 1
ATOM 1789 N N . VAL A 1 239 ? 33.124 7.265 -43.386 1.00 89.12 239 VAL A N 1
ATOM 1790 C CA . VAL A 1 239 ? 33.680 6.978 -44.707 1.00 89.12 239 VAL A CA 1
ATOM 1791 C C . VAL A 1 239 ? 33.279 5.561 -45.114 1.00 89.12 239 VAL A C 1
ATOM 1793 O O . VAL A 1 239 ? 33.826 4.578 -44.606 1.00 89.12 239 VAL A O 1
ATOM 1796 N N . ALA A 1 240 ? 32.339 5.448 -46.053 1.00 82.94 240 ALA A N 1
ATOM 1797 C CA . ALA A 1 240 ? 31.768 4.173 -46.489 1.00 82.94 240 ALA A CA 1
ATOM 1798 C C . ALA A 1 240 ? 32.776 3.290 -47.242 1.00 82.94 240 ALA A C 1
ATOM 1800 O O . ALA A 1 240 ? 32.758 2.070 -47.109 1.00 82.94 240 ALA A O 1
ATOM 1801 N N . SER A 1 241 ? 33.721 3.884 -47.979 1.00 86.88 241 SER A N 1
ATOM 1802 C CA . SER A 1 241 ? 34.735 3.124 -48.729 1.00 86.88 241 SER A CA 1
ATOM 1803 C C . SER A 1 241 ? 35.692 2.330 -47.834 1.00 86.88 241 SER A C 1
ATOM 1805 O O . SER A 1 241 ? 36.237 1.314 -48.263 1.00 86.88 241 SER A O 1
ATOM 1807 N N . THR A 1 242 ? 35.896 2.775 -46.592 1.00 88.06 242 THR A N 1
ATOM 1808 C CA . THR A 1 242 ? 36.779 2.125 -45.613 1.00 88.06 242 THR A CA 1
ATOM 1809 C C . THR A 1 242 ? 36.036 1.627 -44.375 1.00 88.06 242 THR A C 1
ATOM 1811 O O . THR A 1 242 ? 36.678 1.107 -43.462 1.00 88.06 242 THR A O 1
ATOM 1814 N N . ASN A 1 243 ? 34.710 1.793 -44.316 1.00 88.31 243 ASN A N 1
ATOM 1815 C CA . ASN A 1 243 ? 33.878 1.551 -43.135 1.00 88.31 243 ASN A CA 1
ATOM 1816 C C . ASN A 1 243 ? 34.437 2.190 -41.857 1.00 88.31 243 ASN A C 1
ATOM 1818 O O . ASN A 1 243 ? 34.404 1.592 -40.784 1.00 88.31 243 ASN A O 1
ATOM 1822 N N . THR A 1 244 ? 35.012 3.386 -41.971 1.00 90.12 244 THR A N 1
ATOM 1823 C CA . THR A 1 244 ? 35.670 4.061 -40.847 1.00 90.12 244 THR A CA 1
ATOM 1824 C C . THR A 1 244 ? 34.791 5.179 -40.317 1.00 90.12 244 THR A C 1
ATOM 1826 O O . THR A 1 244 ? 34.359 6.038 -41.081 1.00 90.12 244 THR A O 1
ATOM 1829 N N . ILE 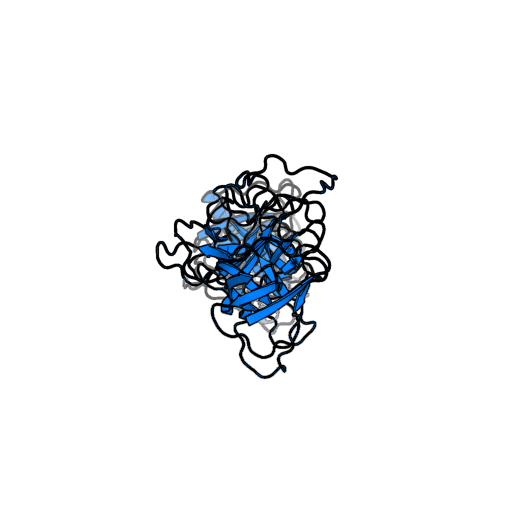A 1 245 ? 34.548 5.173 -39.009 1.00 90.38 245 ILE A N 1
ATOM 1830 C CA . ILE A 1 245 ? 33.920 6.280 -38.291 1.00 90.38 245 ILE A CA 1
ATOM 1831 C C . ILE A 1 245 ? 34.984 7.142 -37.616 1.00 90.38 245 ILE A C 1
ATOM 1833 O O . ILE A 1 245 ? 35.976 6.626 -37.095 1.00 90.38 245 ILE A O 1
ATOM 1837 N N . THR A 1 246 ? 34.735 8.446 -37.571 1.00 92.25 246 THR A N 1
ATOM 1838 C CA . THR A 1 246 ? 35.480 9.392 -36.739 1.00 92.25 246 THR A CA 1
ATOM 1839 C C . THR A 1 246 ? 34.591 9.844 -35.588 1.00 92.25 246 THR A C 1
ATOM 1841 O O . THR A 1 246 ? 33.490 10.339 -35.802 1.00 92.25 246 THR A O 1
ATOM 1844 N N . LEU A 1 247 ? 35.057 9.669 -34.357 1.00 92.06 247 LEU A N 1
ATOM 1845 C CA . LEU A 1 247 ? 34.336 9.972 -33.127 1.00 92.06 247 LEU A CA 1
ATOM 1846 C C . LEU A 1 247 ? 34.667 11.370 -32.601 1.00 92.06 247 LEU A C 1
ATOM 1848 O O . LEU A 1 247 ? 35.783 11.864 -32.744 1.00 92.06 247 LEU A O 1
ATOM 1852 N N . SER A 1 248 ? 33.709 11.968 -31.895 1.00 91.50 248 SER A N 1
ATOM 1853 C CA . SER A 1 248 ? 33.825 13.300 -31.291 1.00 91.50 248 SER A CA 1
ATOM 1854 C C . SER A 1 248 ? 34.908 13.424 -30.219 1.00 91.50 248 SER A C 1
ATOM 1856 O O . SER A 1 248 ? 35.367 14.524 -29.923 1.00 91.50 248 SER A O 1
ATOM 1858 N N . SER A 1 249 ? 35.282 12.311 -29.593 1.00 92.06 249 SER A N 1
ATOM 1859 C CA . SER A 1 249 ? 36.357 12.240 -28.606 1.00 92.06 249 SER A CA 1
ATOM 1860 C C . SER A 1 249 ? 36.865 10.802 -28.471 1.00 92.06 249 SER A C 1
ATOM 1862 O O . SER A 1 249 ? 36.079 9.879 -28.718 1.00 92.06 249 SER A O 1
ATOM 1864 N N . PRO A 1 250 ? 38.107 10.585 -27.998 1.00 88.94 250 PRO A N 1
ATOM 1865 C CA . PRO A 1 250 ? 38.701 9.256 -28.057 1.00 88.94 250 PRO A CA 1
ATOM 1866 C C . PRO A 1 250 ? 37.975 8.236 -27.191 1.00 88.94 250 PRO A C 1
ATOM 1868 O O . PRO A 1 250 ? 37.430 8.569 -26.129 1.00 88.94 250 PRO A O 1
ATOM 1871 N N . VAL A 1 251 ? 37.981 6.985 -27.640 1.00 87.50 251 VAL A N 1
ATOM 1872 C CA . VAL A 1 251 ? 37.659 5.815 -26.816 1.00 87.50 251 VAL A CA 1
ATOM 1873 C C . VAL A 1 251 ? 38.967 5.080 -26.543 1.00 87.50 251 VAL A C 1
ATOM 1875 O O . VAL A 1 251 ? 39.812 4.952 -27.428 1.00 87.50 251 VAL A O 1
ATOM 1878 N N . ASN A 1 252 ? 39.150 4.654 -25.298 1.00 87.12 252 ASN A N 1
ATOM 1879 C CA . ASN A 1 252 ? 40.294 3.846 -24.871 1.00 87.12 252 ASN A CA 1
ATOM 1880 C C . ASN A 1 252 ? 39.892 2.370 -24.871 1.00 87.12 252 ASN A C 1
ATOM 1882 O O . ASN A 1 252 ? 38.702 2.085 -24.935 1.00 87.12 252 ASN A O 1
ATOM 1886 N N . SER A 1 253 ? 40.838 1.441 -24.734 1.00 85.12 253 SER A N 1
ATOM 1887 C CA . SER A 1 253 ? 40.532 0.051 -24.347 1.00 85.12 253 SER A CA 1
ATOM 1888 C C . SER A 1 253 ? 39.525 -0.685 -25.243 1.00 85.12 253 SER A C 1
ATOM 1890 O O . SER A 1 253 ? 38.741 -1.488 -24.745 1.00 85.12 253 SER A O 1
ATOM 1892 N N . ILE A 1 254 ? 39.529 -0.384 -26.546 1.00 85.06 254 ILE A N 1
ATOM 1893 C CA . ILE A 1 254 ? 38.773 -1.127 -27.565 1.00 85.06 254 ILE A CA 1
ATOM 1894 C C . ILE A 1 254 ? 39.666 -2.196 -28.192 1.00 85.06 254 ILE A C 1
ATOM 1896 O O . ILE A 1 254 ? 40.848 -1.946 -28.447 1.00 85.06 254 ILE A O 1
ATOM 1900 N N . GLU A 1 255 ? 39.103 -3.365 -28.471 1.00 86.31 255 GLU A N 1
ATOM 1901 C CA . GLU A 1 255 ? 39.811 -4.487 -29.086 1.00 86.31 255 GLU A CA 1
ATOM 1902 C C . GLU A 1 255 ? 39.144 -4.935 -30.392 1.00 86.31 255 GLU A C 1
ATOM 1904 O O . GLU A 1 255 ? 37.964 -4.685 -30.649 1.00 86.31 255 GLU A O 1
ATOM 1909 N N . ASN A 1 256 ? 39.919 -5.603 -31.252 1.00 87.88 256 ASN A N 1
ATOM 1910 C CA . ASN A 1 256 ? 39.370 -6.222 -32.453 1.00 87.88 256 ASN A CA 1
ATOM 1911 C C . ASN A 1 256 ? 38.383 -7.331 -32.064 1.00 87.88 256 ASN A C 1
ATOM 1913 O O . ASN A 1 256 ? 38.745 -8.247 -31.326 1.00 87.88 256 ASN A O 1
ATOM 1917 N N . GLY A 1 257 ? 37.166 -7.269 -32.598 1.00 86.69 257 GLY A N 1
ATOM 1918 C CA . GLY A 1 257 ? 36.083 -8.193 -32.259 1.00 86.69 257 GLY A CA 1
ATOM 1919 C C . GLY A 1 257 ? 35.120 -7.684 -31.183 1.00 86.69 257 GLY A C 1
ATOM 1920 O O . GLY A 1 257 ? 34.092 -8.326 -30.967 1.00 86.69 257 GLY A O 1
ATOM 1921 N N . ASP A 1 258 ? 35.384 -6.532 -30.554 1.00 89.19 258 ASP A N 1
ATOM 1922 C CA . ASP A 1 258 ? 34.411 -5.902 -29.657 1.00 89.19 258 ASP A CA 1
ATOM 1923 C C . ASP A 1 258 ? 33.134 -5.524 -30.416 1.00 89.19 258 ASP A C 1
ATOM 1925 O O . ASP A 1 258 ? 33.172 -4.977 -31.515 1.00 89.19 258 ASP A O 1
ATOM 1929 N N . THR A 1 259 ? 31.981 -5.804 -29.824 1.00 88.19 259 THR A N 1
ATOM 1930 C CA . THR A 1 259 ? 30.665 -5.489 -30.381 1.00 88.19 259 THR A CA 1
ATOM 1931 C C . THR A 1 259 ? 30.263 -4.052 -30.075 1.00 88.19 259 THR A C 1
ATOM 1933 O O . THR A 1 259 ? 30.677 -3.456 -29.072 1.00 88.19 259 THR A O 1
ATOM 1936 N N . PHE A 1 260 ? 29.429 -3.490 -30.944 1.00 85.69 260 PHE A N 1
ATOM 1937 C CA . PHE A 1 260 ? 28.937 -2.128 -30.809 1.00 85.69 260 PHE A CA 1
ATOM 1938 C C . PHE A 1 260 ? 27.502 -1.992 -31.323 1.00 85.69 260 PHE A C 1
ATOM 1940 O O . PHE A 1 260 ? 26.994 -2.832 -32.067 1.00 85.69 260 PHE A O 1
ATOM 1947 N N . GLN A 1 261 ? 26.882 -0.872 -30.971 1.00 82.88 261 GLN A N 1
ATOM 1948 C CA . GLN A 1 261 ? 25.591 -0.426 -31.470 1.00 82.88 261 GLN A CA 1
ATOM 1949 C C . GLN A 1 261 ? 25.727 1.002 -32.010 1.00 82.88 261 GLN A C 1
ATOM 1951 O O . GLN A 1 261 ? 26.335 1.863 -31.371 1.00 82.88 261 GLN A O 1
ATOM 1956 N N . ILE A 1 262 ? 25.152 1.255 -33.186 1.00 81.81 262 ILE A N 1
ATOM 1957 C CA . ILE A 1 262 ? 24.957 2.603 -33.733 1.00 81.81 262 ILE A CA 1
ATOM 1958 C C . ILE A 1 262 ? 23.458 2.861 -33.787 1.00 81.81 262 ILE A C 1
ATOM 1960 O O . ILE A 1 262 ? 22.687 1.943 -34.047 1.00 81.81 262 ILE A O 1
ATOM 1964 N N . GLY A 1 263 ? 23.045 4.096 -33.531 1.00 77.19 263 GLY A N 1
ATOM 1965 C CA . GLY A 1 263 ? 21.647 4.494 -33.608 1.00 77.19 263 GLY A CA 1
ATOM 1966 C C . GLY A 1 263 ? 21.482 6.009 -33.572 1.00 77.19 263 GLY A C 1
ATOM 1967 O O . GLY A 1 263 ? 22.417 6.714 -33.166 1.00 77.19 263 GLY A O 1
ATOM 1968 N N . PRO A 1 264 ? 20.315 6.539 -33.982 1.00 76.69 264 PRO A N 1
ATOM 1969 C CA . PRO A 1 264 ? 20.010 7.952 -33.824 1.00 76.69 264 PRO A CA 1
ATOM 1970 C C . PRO A 1 264 ? 20.182 8.369 -32.365 1.00 76.69 264 PRO A C 1
ATOM 1972 O O . PRO A 1 264 ? 19.802 7.656 -31.428 1.00 76.69 264 PRO A O 1
ATOM 1975 N N . ARG A 1 265 ? 20.776 9.541 -32.169 1.00 79.81 265 ARG A N 1
ATOM 1976 C CA . ARG A 1 265 ? 20.982 10.106 -30.844 1.00 79.81 265 ARG A CA 1
ATOM 1977 C C . ARG A 1 265 ? 19.686 10.752 -30.381 1.00 79.81 265 ARG A C 1
ATOM 1979 O O . ARG A 1 265 ? 19.229 11.714 -30.983 1.00 79.81 265 ARG A O 1
ATOM 1986 N N . VAL A 1 266 ? 19.141 10.291 -29.267 1.00 76.94 266 VAL A N 1
ATOM 1987 C CA . VAL A 1 266 ? 17.953 10.893 -28.661 1.00 76.94 266 VAL A CA 1
ATOM 1988 C C . VAL A 1 266 ? 18.399 11.851 -27.562 1.00 76.94 266 VAL A C 1
ATOM 1990 O O . VAL A 1 266 ? 19.018 11.438 -26.579 1.00 76.94 266 VAL A O 1
ATOM 1993 N N . THR A 1 267 ? 18.108 13.138 -27.727 1.00 78.81 267 THR A N 1
ATOM 1994 C CA . THR A 1 267 ? 18.330 14.169 -26.704 1.00 78.81 267 THR A CA 1
ATOM 1995 C C . THR A 1 267 ? 17.020 14.856 -26.348 1.00 78.81 267 THR A C 1
ATOM 1997 O O . THR A 1 267 ? 16.008 14.701 -27.029 1.00 78.81 267 THR A O 1
ATOM 2000 N N . VAL A 1 268 ? 17.033 15.615 -25.259 1.00 76.56 268 VAL A N 1
ATOM 2001 C CA . VAL A 1 268 ? 15.906 16.444 -24.830 1.00 76.56 268 VAL A CA 1
ATOM 2002 C C . VAL A 1 268 ? 16.309 17.905 -24.963 1.00 76.56 268 VAL A C 1
ATOM 2004 O O . VAL A 1 268 ? 17.409 18.267 -24.536 1.00 76.56 268 VAL A O 1
ATOM 2007 N N . ASP A 1 269 ? 15.445 18.723 -25.569 1.00 71.62 269 ASP A N 1
ATOM 2008 C CA . ASP A 1 269 ? 15.639 20.173 -25.614 1.00 71.62 269 ASP A CA 1
ATOM 2009 C C . ASP A 1 269 ? 15.681 20.734 -24.186 1.00 71.62 269 ASP A C 1
ATOM 2011 O O . ASP A 1 269 ? 14.889 20.364 -23.320 1.00 71.62 269 ASP A O 1
ATOM 2015 N N . ASN A 1 270 ? 16.626 21.627 -23.930 1.00 61.81 270 ASN A N 1
ATOM 2016 C CA . ASN A 1 270 ? 16.968 22.127 -22.600 1.00 61.81 270 ASN A CA 1
ATOM 2017 C C . ASN A 1 270 ? 16.016 23.225 -22.106 1.00 61.81 270 ASN A C 1
ATOM 2019 O O . ASN A 1 270 ? 16.426 24.119 -21.361 1.00 61.81 270 ASN A O 1
ATOM 2023 N N . ARG A 1 271 ? 14.749 23.199 -22.526 1.00 56.12 271 ARG A N 1
ATOM 2024 C CA . ARG A 1 271 ? 13.778 24.178 -22.049 1.00 56.12 271 ARG A CA 1
ATOM 2025 C C . ARG A 1 271 ? 13.600 23.916 -20.555 1.00 56.12 271 ARG A C 1
ATOM 2027 O O . ARG A 1 271 ? 13.152 22.845 -20.161 1.00 56.12 271 ARG A O 1
ATOM 2034 N N . TYR A 1 272 ? 14.005 24.887 -19.735 1.00 64.88 272 TYR A N 1
ATOM 2035 C CA . TYR A 1 272 ? 13.982 24.876 -18.262 1.00 64.88 272 TYR A CA 1
ATOM 2036 C C . TYR A 1 272 ? 15.186 24.188 -17.577 1.00 64.88 272 TYR A C 1
ATOM 2038 O O . TYR A 1 272 ? 16.327 24.358 -17.993 1.00 64.88 272 TYR A O 1
ATOM 2046 N N . THR A 1 273 ? 14.976 23.530 -16.431 1.00 69.69 273 THR A N 1
ATOM 2047 C CA . THR A 1 273 ? 16.044 23.035 -15.534 1.00 69.69 273 THR A CA 1
ATOM 2048 C C . THR A 1 273 ? 16.628 21.678 -15.932 1.00 69.69 273 THR A C 1
ATOM 2050 O O . THR A 1 273 ? 17.558 21.198 -15.282 1.00 69.69 273 THR A O 1
ATOM 2053 N N . GLY A 1 274 ? 16.068 21.044 -16.963 1.00 73.19 274 GLY A N 1
ATOM 2054 C CA . GLY A 1 274 ? 16.415 19.694 -17.385 1.00 73.19 274 GLY A CA 1
ATOM 2055 C C . GLY A 1 274 ? 17.762 19.620 -18.097 1.00 73.19 274 GLY A C 1
ATOM 2056 O O . GLY A 1 274 ? 17.975 20.300 -19.100 1.00 73.19 274 GLY A O 1
ATOM 2057 N N . ILE A 1 275 ? 18.667 18.765 -17.613 1.00 79.38 275 ILE A N 1
ATOM 2058 C CA . ILE A 1 275 ? 19.989 18.569 -18.224 1.00 79.38 275 ILE A CA 1
ATOM 2059 C C . ILE A 1 275 ? 20.418 17.099 -18.263 1.00 79.38 275 ILE A C 1
ATOM 2061 O O . ILE A 1 275 ? 20.125 16.301 -17.370 1.00 79.38 275 ILE A O 1
ATOM 2065 N N . GLY A 1 276 ? 21.204 16.766 -19.289 1.00 79.44 276 GLY A N 1
ATOM 2066 C CA . GLY A 1 276 ? 22.022 15.554 -19.324 1.00 79.44 276 GLY A CA 1
ATOM 2067 C C . GLY A 1 276 ? 21.345 14.278 -19.826 1.00 79.44 276 GLY A C 1
ATOM 2068 O O . GLY A 1 276 ? 21.998 13.239 -19.792 1.00 79.44 276 GLY A O 1
ATOM 2069 N N . PHE A 1 277 ? 20.095 14.315 -20.299 1.00 81.44 277 PHE A N 1
ATOM 2070 C CA . PHE A 1 277 ? 19.495 13.148 -20.948 1.00 81.44 277 PHE A CA 1
ATOM 2071 C C . PHE A 1 277 ? 20.248 12.777 -22.230 1.00 81.44 277 PHE A C 1
ATOM 2073 O O . PHE A 1 277 ? 20.515 13.630 -23.081 1.00 81.44 277 PHE A O 1
ATOM 2080 N N . LEU A 1 278 ? 20.551 11.490 -22.376 1.00 80.50 278 LEU A N 1
ATOM 2081 C CA . LEU A 1 278 ? 21.119 10.921 -23.589 1.00 80.50 278 LEU A CA 1
ATOM 2082 C C . LEU A 1 278 ? 20.555 9.518 -23.792 1.00 80.50 278 LEU A C 1
ATOM 2084 O O . LEU A 1 278 ? 20.692 8.658 -22.920 1.00 80.50 278 LEU A O 1
ATOM 2088 N N . GLY A 1 279 ? 19.971 9.278 -24.959 1.00 75.88 279 GLY A N 1
ATOM 2089 C CA . GLY A 1 279 ? 19.529 7.964 -25.402 1.00 75.88 279 GLY A CA 1
ATOM 2090 C C . GLY A 1 279 ? 20.090 7.607 -26.774 1.00 75.88 279 GLY A C 1
ATOM 2091 O O . GLY A 1 279 ? 20.505 8.476 -27.544 1.00 75.88 279 GLY A O 1
ATOM 2092 N N . ILE A 1 280 ? 20.084 6.315 -27.076 1.00 76.62 280 ILE A N 1
ATOM 2093 C CA . ILE A 1 280 ? 20.340 5.766 -28.408 1.00 76.62 280 ILE A CA 1
ATOM 2094 C C . ILE A 1 280 ? 19.069 5.067 -28.885 1.00 76.62 280 ILE A C 1
ATOM 2096 O O . ILE A 1 280 ? 18.524 4.208 -28.192 1.00 76.62 280 ILE A O 1
ATOM 2100 N N . GLY A 1 281 ? 18.555 5.486 -30.035 1.00 72.94 281 GLY A N 1
ATOM 2101 C CA . GLY A 1 281 ? 17.387 4.876 -30.650 1.00 72.94 281 GLY A CA 1
ATOM 2102 C C . GLY A 1 281 ? 17.756 3.637 -31.459 1.00 72.94 281 GLY A C 1
ATOM 2103 O O . GLY A 1 281 ? 18.817 3.582 -32.072 1.00 72.94 281 GLY A O 1
ATOM 2104 N N . ASN A 1 282 ? 16.861 2.660 -31.492 1.00 72.38 282 ASN A N 1
ATOM 2105 C CA . ASN A 1 282 ? 16.885 1.560 -32.448 1.00 72.38 282 ASN A CA 1
ATOM 2106 C C . ASN A 1 282 ? 15.850 1.840 -33.525 1.00 72.38 282 ASN A C 1
ATOM 2108 O O . ASN A 1 282 ? 14.720 2.189 -33.194 1.00 72.38 282 ASN A O 1
ATOM 2112 N N . VAL A 1 283 ? 16.201 1.656 -34.794 1.00 67.94 283 VAL A N 1
ATOM 2113 C CA . VAL A 1 283 ? 15.252 1.813 -35.903 1.00 67.94 283 VAL A CA 1
ATOM 2114 C C . VAL A 1 283 ? 15.162 0.521 -36.700 1.00 67.94 283 VAL A C 1
ATOM 2116 O O . VAL A 1 283 ? 16.141 -0.215 -36.824 1.00 67.94 283 VAL A O 1
ATOM 2119 N N . ASN A 1 284 ? 13.979 0.213 -37.223 1.00 64.06 284 ASN A N 1
ATOM 2120 C CA . ASN A 1 284 ? 13.806 -0.938 -38.106 1.00 64.06 284 ASN A CA 1
ATOM 2121 C C . ASN A 1 284 ? 14.281 -0.628 -39.540 1.00 64.06 284 ASN A C 1
ATOM 2123 O O . ASN A 1 284 ? 14.643 0.502 -39.865 1.00 64.06 284 ASN A O 1
ATOM 2127 N N . GLY A 1 285 ? 14.231 -1.631 -40.422 1.00 58.62 285 GLY A N 1
ATOM 2128 C CA . GLY A 1 285 ? 14.560 -1.490 -41.850 1.00 58.62 285 GLY A CA 1
ATOM 2129 C C . GLY A 1 285 ? 13.629 -0.569 -42.654 1.00 58.62 285 GLY A C 1
ATOM 2130 O O . GLY A 1 285 ? 13.818 -0.424 -43.852 1.00 58.62 285 GLY A O 1
ATOM 2131 N N . SER A 1 286 ? 12.611 0.020 -42.020 1.00 58.22 286 SER A N 1
ATOM 2132 C CA . SER A 1 286 ? 11.726 1.035 -42.605 1.00 58.22 286 SER A CA 1
ATOM 2133 C C . SER A 1 286 ? 11.984 2.432 -42.032 1.00 58.22 286 SER A C 1
ATOM 2135 O O . SER A 1 286 ? 11.325 3.379 -42.441 1.00 58.22 286 SER A O 1
ATOM 2137 N N . GLY A 1 287 ? 12.920 2.574 -41.087 1.00 59.69 287 GLY A N 1
ATOM 2138 C CA . GLY A 1 287 ? 13.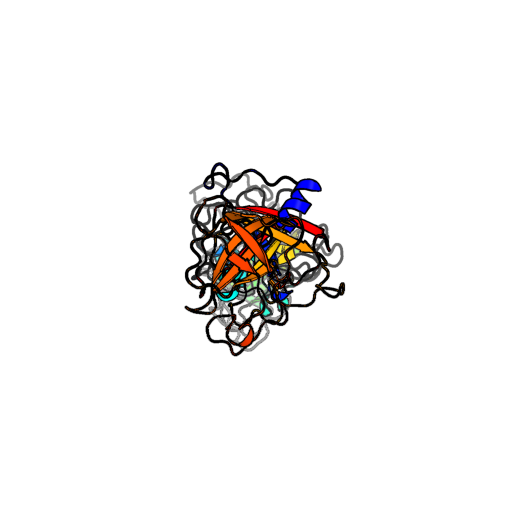253 3.850 -40.457 1.00 59.69 287 GLY A CA 1
ATOM 2139 C C . GLY A 1 287 ? 12.39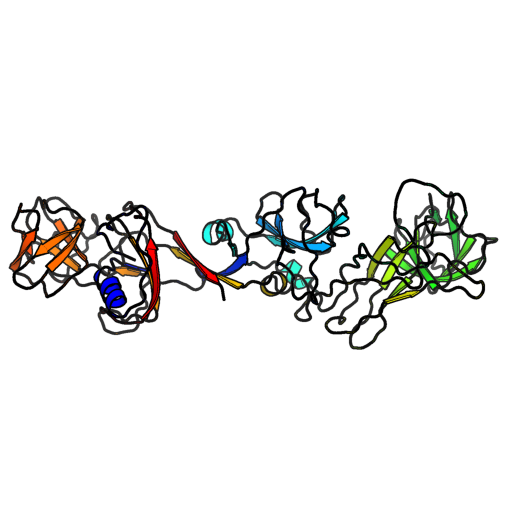8 4.260 -39.276 1.00 59.69 287 GLY A C 1
ATOM 2140 O O . GLY A 1 287 ? 12.563 5.366 -38.771 1.00 59.69 287 GLY A O 1
ATOM 2141 N N . ASN A 1 288 ? 11.515 3.381 -38.808 1.00 65.06 288 ASN A N 1
ATOM 2142 C CA . ASN A 1 288 ? 10.698 3.653 -37.634 1.00 65.06 288 ASN A CA 1
ATOM 2143 C C . ASN A 1 288 ? 11.506 3.380 -36.365 1.00 65.06 288 ASN A C 1
ATOM 2145 O O . ASN A 1 288 ? 12.125 2.3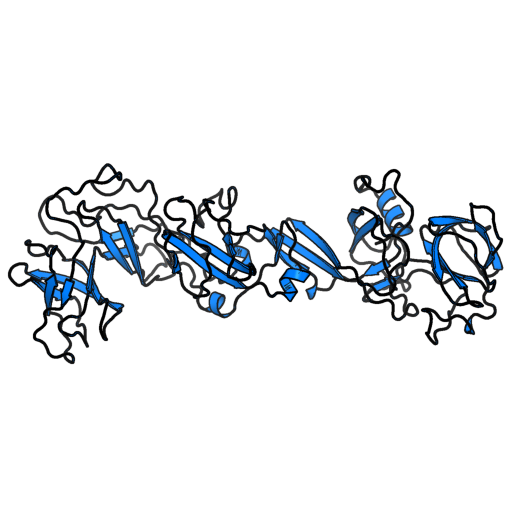18 -36.247 1.00 65.06 288 ASN A O 1
ATOM 2149 N N . LEU A 1 289 ? 11.451 4.303 -35.403 1.00 67.69 289 LEU A N 1
ATOM 2150 C CA . LEU A 1 289 ? 12.037 4.135 -34.074 1.00 67.69 289 LEU A CA 1
ATOM 2151 C C . LEU A 1 289 ? 11.288 3.029 -33.308 1.00 67.69 289 LEU A C 1
ATOM 2153 O O . LEU A 1 289 ? 10.093 3.148 -33.056 1.00 67.69 289 LEU A O 1
ATOM 2157 N N . THR A 1 290 ? 11.977 1.942 -32.958 1.00 67.38 290 THR A N 1
ATOM 2158 C CA . THR A 1 290 ? 11.399 0.754 -32.301 1.00 67.38 290 THR A CA 1
ATOM 2159 C C . THR A 1 290 ? 11.657 0.696 -30.806 1.00 67.38 290 THR A C 1
ATOM 2161 O O . THR A 1 290 ? 10.911 0.048 -30.084 1.00 67.38 290 THR A O 1
ATOM 2164 N N . SER A 1 291 ? 12.720 1.333 -30.325 1.00 67.56 291 SER A N 1
ATOM 2165 C CA . SER A 1 291 ? 13.000 1.487 -28.898 1.00 67.56 291 SER A CA 1
ATOM 2166 C C . SER A 1 291 ? 14.052 2.567 -28.685 1.00 67.56 291 SER A C 1
ATOM 2168 O O . SER A 1 291 ? 14.806 2.904 -29.598 1.00 67.56 291 SER A O 1
ATOM 2170 N N . VAL A 1 292 ? 14.121 3.102 -27.469 1.00 72.38 292 VAL A N 1
ATOM 2171 C CA . VAL A 1 292 ? 15.196 3.999 -27.047 1.00 72.38 292 VAL A CA 1
ATOM 2172 C C . VAL A 1 292 ? 15.881 3.388 -25.837 1.00 72.38 292 VAL A C 1
ATOM 2174 O O . VAL A 1 292 ? 15.265 3.185 -24.791 1.00 72.38 292 VAL A O 1
ATOM 2177 N N . THR A 1 293 ? 17.173 3.119 -25.969 1.00 73.50 293 THR A N 1
ATOM 2178 C CA . THR A 1 293 ? 18.018 2.739 -24.842 1.00 73.50 293 THR A CA 1
ATOM 2179 C C . THR A 1 293 ? 18.514 4.008 -24.163 1.00 73.50 293 THR A C 1
ATOM 2181 O O . THR A 1 293 ? 19.187 4.837 -24.777 1.00 73.50 293 THR A O 1
ATOM 2184 N N . ILE A 1 294 ? 18.186 4.172 -22.883 1.00 76.25 294 ILE A N 1
ATOM 2185 C CA . ILE A 1 294 ? 18.625 5.319 -22.085 1.00 76.25 294 ILE A CA 1
ATOM 2186 C C . ILE A 1 294 ? 20.062 5.076 -21.624 1.00 76.25 294 ILE A C 1
ATOM 2188 O O . ILE A 1 294 ? 20.346 4.098 -20.939 1.00 76.25 294 ILE A O 1
ATOM 2192 N N . LEU A 1 295 ? 20.962 5.986 -21.987 1.00 75.50 295 LEU A N 1
ATOM 2193 C CA . LEU A 1 295 ? 22.384 5.943 -21.633 1.00 75.50 295 LEU A CA 1
ATOM 2194 C C . LEU A 1 295 ? 22.674 6.854 -20.439 1.00 75.50 295 LEU A C 1
ATOM 2196 O O . LEU A 1 295 ? 23.474 6.527 -19.566 1.00 75.50 295 LEU A O 1
ATOM 2200 N N . ASN A 1 296 ? 21.983 7.992 -20.383 1.00 78.62 296 ASN A N 1
ATOM 2201 C CA . ASN A 1 296 ? 21.946 8.872 -19.230 1.00 78.62 296 ASN A CA 1
ATOM 2202 C C . ASN A 1 296 ? 20.511 9.355 -19.021 1.00 78.62 296 ASN A C 1
ATOM 2204 O O . ASN A 1 296 ? 19.910 9.944 -19.916 1.00 78.62 296 ASN A O 1
ATOM 2208 N N . THR A 1 297 ? 19.974 9.126 -17.825 1.00 77.06 297 THR A N 1
ATOM 2209 C CA . THR A 1 297 ? 18.609 9.526 -17.460 1.00 77.06 297 THR A CA 1
ATOM 2210 C C . THR A 1 297 ? 18.459 11.044 -17.337 1.00 77.06 297 THR A C 1
ATOM 2212 O O . THR A 1 297 ? 17.342 11.556 -17.331 1.00 77.06 297 THR A O 1
ATOM 2215 N N . GLY A 1 298 ? 19.576 11.766 -17.174 1.00 80.06 298 GLY A N 1
ATOM 2216 C CA . GLY A 1 298 ? 19.584 13.181 -16.814 1.00 80.06 298 GLY A CA 1
ATOM 2217 C C . GLY A 1 298 ? 18.792 13.462 -15.531 1.00 80.06 298 GLY A C 1
ATOM 2218 O O . GLY A 1 298 ? 18.578 12.565 -14.703 1.00 80.06 298 GLY A O 1
ATOM 2219 N N . GLY A 1 299 ? 18.376 14.712 -15.351 1.00 80.81 299 GLY A N 1
ATOM 2220 C CA . GLY A 1 299 ? 17.562 15.141 -14.215 1.00 80.81 299 GLY A CA 1
ATOM 2221 C C . GLY A 1 299 ? 16.991 16.541 -14.410 1.00 80.81 299 GLY A C 1
ATOM 2222 O O . GLY A 1 299 ? 17.444 17.280 -15.283 1.00 80.81 299 GLY A O 1
ATOM 2223 N N . GLY A 1 300 ? 16.017 16.910 -13.574 1.00 77.94 300 GLY A N 1
ATOM 2224 C CA . GLY A 1 300 ? 15.414 18.249 -13.595 1.00 77.94 300 GLY A CA 1
ATOM 2225 C C . GLY A 1 300 ? 14.349 18.464 -14.673 1.00 77.94 300 GLY A C 1
ATOM 2226 O O . GLY A 1 300 ? 13.994 19.610 -14.933 1.00 77.94 300 GLY A O 1
ATOM 2227 N N . TYR A 1 301 ? 13.841 17.385 -15.276 1.00 76.56 301 TYR A N 1
ATOM 2228 C CA . TYR A 1 301 ? 12.822 17.409 -16.331 1.00 76.56 301 TYR A CA 1
ATOM 2229 C C . TYR A 1 301 ? 11.369 17.499 -15.815 1.00 76.56 301 TYR A C 1
ATOM 2231 O O . TYR A 1 301 ? 10.435 17.627 -16.601 1.00 76.56 301 TYR A O 1
ATOM 2239 N N . ALA A 1 302 ? 11.146 17.453 -14.497 1.00 71.12 302 ALA A N 1
ATOM 2240 C CA . ALA A 1 302 ? 9.804 17.570 -13.921 1.00 71.12 302 ALA A CA 1
ATOM 2241 C C . ALA A 1 302 ? 9.186 18.953 -14.211 1.00 71.12 302 ALA A C 1
ATOM 2243 O O . ALA A 1 302 ? 9.849 19.969 -14.007 1.00 71.12 302 ALA A O 1
ATOM 2244 N N . ASN A 1 303 ? 7.915 18.991 -14.636 1.00 62.78 303 ASN A N 1
ATOM 2245 C CA . ASN A 1 303 ? 7.167 20.207 -15.007 1.00 62.78 303 ASN A CA 1
ATOM 2246 C C . ASN A 1 303 ? 7.743 21.005 -16.197 1.00 62.78 303 ASN A C 1
ATOM 2248 O O . ASN A 1 303 ? 7.506 22.209 -16.293 1.00 62.78 303 ASN A O 1
ATOM 2252 N N . SER A 1 304 ? 8.510 20.365 -17.085 1.00 56.59 304 SER A N 1
ATOM 2253 C CA . SER A 1 304 ? 8.987 20.995 -18.324 1.00 56.59 304 SER A CA 1
ATOM 2254 C C . SER A 1 304 ? 8.173 20.523 -19.528 1.00 56.59 304 SER A C 1
ATOM 2256 O O . SER A 1 304 ? 7.822 19.349 -19.605 1.00 56.59 304 SER A O 1
ATOM 2258 N N . ASP A 1 305 ? 7.890 21.423 -20.474 1.00 63.16 305 ASP A N 1
ATOM 2259 C CA . ASP A 1 305 ? 7.442 21.029 -21.813 1.00 63.16 305 ASP A CA 1
ATOM 2260 C C . ASP A 1 305 ? 8.623 20.352 -22.516 1.00 63.16 305 ASP A C 1
ATOM 2262 O O . ASP A 1 305 ? 9.562 21.012 -22.972 1.00 63.16 305 ASP A O 1
ATOM 2266 N N . ILE A 1 306 ? 8.609 19.022 -22.542 1.00 65.81 306 ILE A N 1
ATOM 2267 C CA . ILE A 1 306 ? 9.709 18.225 -23.079 1.00 65.81 306 ILE A CA 1
ATOM 2268 C C . ILE A 1 306 ? 9.504 18.023 -24.571 1.00 65.81 306 ILE A C 1
ATOM 2270 O O . ILE A 1 306 ? 8.574 17.342 -24.997 1.00 65.81 306 ILE A O 1
ATOM 2274 N N . SER A 1 307 ? 10.421 18.557 -25.373 1.00 68.19 307 SER A N 1
ATOM 2275 C CA . SER A 1 307 ? 10.565 18.157 -26.769 1.00 68.19 307 SER A CA 1
ATOM 2276 C C . SER A 1 307 ? 11.807 17.290 -26.924 1.00 68.19 307 SER A C 1
ATOM 2278 O O . SER A 1 307 ? 12.929 17.733 -26.659 1.00 68.19 307 SER A O 1
ATOM 2280 N N . PHE A 1 308 ? 11.604 16.052 -27.363 1.00 68.38 308 PHE A N 1
ATOM 2281 C CA . PHE A 1 308 ? 12.697 15.185 -27.773 1.00 68.38 308 PHE A CA 1
ATOM 2282 C C . PHE A 1 308 ? 13.213 15.591 -29.146 1.00 68.38 308 PHE A C 1
ATOM 2284 O O . PHE A 1 308 ? 12.442 15.857 -30.065 1.00 68.38 308 PHE A O 1
ATOM 2291 N N . ASN A 1 309 ? 14.532 15.567 -29.280 1.00 70.44 309 ASN A N 1
ATOM 2292 C CA . ASN A 1 309 ? 15.214 15.670 -30.553 1.00 70.44 309 ASN A CA 1
ATOM 2293 C C . ASN A 1 309 ? 15.801 14.292 -30.866 1.00 70.44 309 ASN A C 1
ATOM 2295 O O . ASN A 1 309 ? 16.741 13.841 -30.205 1.00 70.44 309 ASN A O 1
ATOM 2299 N N . VAL A 1 310 ? 15.235 13.612 -31.861 1.00 68.50 310 VAL A N 1
ATOM 2300 C CA . VAL A 1 310 ? 15.852 12.423 -32.456 1.00 68.50 310 VAL A CA 1
ATOM 2301 C C . VAL A 1 310 ? 16.813 12.924 -33.523 1.00 68.50 310 VAL A C 1
ATOM 2303 O O . VAL A 1 310 ? 16.406 13.376 -34.587 1.00 68.50 310 VAL A O 1
ATOM 2306 N N . LEU A 1 311 ? 18.092 12.934 -33.172 1.00 64.62 311 LEU A N 1
ATOM 2307 C CA . LEU A 1 311 ? 19.180 13.470 -33.971 1.00 64.62 311 LEU A CA 1
ATOM 2308 C C . LEU A 1 311 ? 19.916 12.309 -34.653 1.00 64.62 311 LEU A C 1
ATOM 2310 O O . LEU A 1 311 ? 20.810 11.690 -34.074 1.00 64.62 311 LEU A O 1
ATOM 2314 N N . GLY A 1 312 ? 19.523 12.015 -35.886 1.00 57.94 312 GLY A N 1
ATOM 2315 C CA . GLY A 1 312 ? 20.433 11.614 -36.958 1.00 57.94 312 GLY A CA 1
ATOM 2316 C C . GLY A 1 312 ? 20.557 12.817 -37.892 1.00 57.94 312 GLY A C 1
ATOM 2317 O O . GLY A 1 312 ? 19.613 13.600 -37.987 1.00 57.94 312 GLY A O 1
ATOM 2318 N N . ASP A 1 313 ? 21.722 13.057 -38.490 1.00 62.25 313 ASP A N 1
ATOM 2319 C CA . ASP A 1 313 ? 21.849 14.154 -39.451 1.00 62.25 313 ASP A CA 1
ATOM 2320 C C . ASP A 1 313 ? 22.492 13.684 -40.744 1.00 62.25 313 ASP A C 1
ATOM 2322 O O . ASP A 1 313 ? 23.550 13.053 -40.760 1.00 62.25 313 ASP A O 1
ATOM 2326 N N . TYR A 1 314 ? 21.825 14.088 -41.814 1.00 47.41 314 TYR A N 1
ATOM 2327 C CA . TYR A 1 314 ? 22.194 13.937 -43.196 1.00 47.41 314 TYR A CA 1
ATOM 2328 C C . TYR A 1 314 ? 22.302 15.319 -43.811 1.00 47.41 314 TYR A C 1
ATOM 2330 O O . TYR A 1 314 ? 21.366 16.115 -43.772 1.00 47.41 314 TYR A O 1
ATOM 2338 N N . ASN A 1 315 ? 23.393 15.547 -44.525 1.00 44.03 315 ASN A N 1
ATOM 2339 C CA . ASN A 1 315 ? 23.425 16.611 -45.511 1.00 44.03 315 ASN A CA 1
ATOM 2340 C C . ASN A 1 315 ? 24.082 16.106 -46.808 1.00 44.03 315 ASN A C 1
ATOM 2342 O O . ASN A 1 315 ? 25.258 15.732 -46.743 1.00 44.03 315 ASN A O 1
ATOM 2346 N N . PRO A 1 316 ? 23.414 16.151 -47.989 1.00 50.16 316 PRO A N 1
ATOM 2347 C CA . PRO A 1 316 ? 21.964 16.229 -48.260 1.00 50.16 316 PRO A CA 1
ATOM 2348 C C . PRO A 1 316 ? 21.449 15.129 -49.227 1.00 50.16 316 PRO A C 1
ATOM 2350 O O . PRO A 1 316 ? 22.003 14.954 -50.309 1.00 50.16 316 PRO A O 1
ATOM 2353 N N . ALA A 1 317 ? 20.329 14.463 -48.914 1.00 48.84 317 ALA A N 1
ATOM 2354 C CA . ALA A 1 317 ? 19.443 13.738 -49.851 1.00 48.84 317 ALA A CA 1
ATOM 2355 C C . ALA A 1 317 ? 18.095 13.417 -49.140 1.00 48.84 317 ALA A C 1
ATOM 2357 O O . ALA A 1 317 ? 18.003 13.610 -47.935 1.00 48.84 317 ALA A O 1
ATOM 2358 N N . PRO A 1 318 ? 16.991 13.066 -49.833 1.00 48.22 318 PRO A N 1
ATOM 2359 C CA . PRO A 1 318 ? 15.666 13.593 -49.472 1.00 48.22 318 PRO A CA 1
ATOM 2360 C C . PRO A 1 318 ? 14.872 12.840 -48.388 1.00 48.22 318 PRO A C 1
ATOM 2362 O O . PRO A 1 318 ? 13.873 13.378 -47.919 1.00 48.22 318 PRO A O 1
ATOM 2365 N N . THR A 1 319 ? 15.256 11.630 -47.985 1.00 50.72 319 THR A N 1
ATOM 2366 C CA . THR A 1 319 ? 14.526 10.830 -46.982 1.00 50.72 319 THR A CA 1
ATOM 2367 C C . THR A 1 319 ? 15.465 9.799 -46.374 1.00 50.72 319 THR A C 1
ATOM 2369 O O . THR A 1 319 ? 15.996 8.973 -47.119 1.00 50.72 319 THR A O 1
ATOM 2372 N N . HIS A 1 320 ? 15.629 9.804 -45.050 1.00 56.66 320 HIS A N 1
ATOM 2373 C CA . HIS A 1 320 ? 16.499 8.855 -44.360 1.00 56.66 320 HIS A CA 1
ATOM 2374 C C . HIS A 1 320 ? 15.761 8.119 -43.235 1.00 56.66 320 HIS A C 1
ATOM 2376 O O . HIS A 1 320 ? 15.008 8.743 -42.492 1.00 56.66 320 HIS A O 1
ATOM 2382 N N . PRO A 1 321 ? 15.936 6.789 -43.123 1.00 55.94 321 PRO A N 1
ATOM 2383 C CA . PRO A 1 321 ? 15.250 5.951 -42.147 1.00 55.94 321 PRO A CA 1
ATOM 2384 C C . PRO A 1 321 ? 15.958 5.992 -40.782 1.00 55.94 321 PRO A C 1
ATOM 2386 O O . PRO A 1 321 ? 16.437 4.975 -40.282 1.00 55.94 321 PRO A O 1
ATOM 2389 N N . ASP A 1 322 ? 16.073 7.181 -40.197 1.00 54.91 322 ASP A N 1
ATOM 2390 C CA . ASP A 1 322 ? 16.791 7.446 -38.942 1.00 54.91 322 ASP A CA 1
ATOM 2391 C C . ASP A 1 322 ? 15.856 7.712 -37.747 1.00 54.91 322 ASP A C 1
ATOM 2393 O O . ASP A 1 322 ? 16.320 7.967 -36.637 1.00 54.91 322 ASP A O 1
ATOM 2397 N N . GLY A 1 323 ? 14.539 7.614 -37.949 1.00 59.12 323 GLY A N 1
ATOM 2398 C CA . GLY A 1 323 ? 13.535 7.885 -36.921 1.00 59.12 323 GLY A CA 1
ATOM 2399 C C . GLY A 1 323 ? 13.291 9.375 -36.663 1.00 59.12 323 GLY A C 1
ATOM 2400 O O . GLY A 1 323 ? 12.615 9.710 -35.685 1.00 59.12 323 GLY A O 1
ATOM 2401 N N . SER A 1 324 ? 13.813 10.271 -37.512 1.00 56.28 324 SER A N 1
ATOM 2402 C CA . SER A 1 324 ? 13.533 11.705 -37.433 1.00 56.28 324 SER A CA 1
ATOM 2403 C C . SER A 1 324 ? 12.025 11.980 -37.511 1.00 56.28 324 SER A C 1
ATOM 2405 O O . SER A 1 324 ? 11.303 11.432 -38.347 1.00 56.28 324 SER A O 1
ATOM 2407 N N . GLY A 1 325 ? 11.533 12.812 -36.589 1.00 56.22 325 GLY A N 1
ATOM 2408 C CA . GLY A 1 325 ? 10.113 13.139 -36.449 1.00 56.22 325 GLY A CA 1
ATOM 2409 C C . GLY A 1 325 ? 9.312 12.232 -35.510 1.00 56.22 325 GLY A C 1
ATOM 2410 O O . GLY A 1 325 ? 8.122 12.490 -35.354 1.00 56.22 325 GLY A O 1
ATOM 2411 N N . ALA A 1 326 ? 9.921 11.228 -34.864 1.00 58.72 326 ALA A N 1
ATOM 2412 C CA . ALA A 1 326 ? 9.236 10.367 -33.897 1.00 58.72 326 ALA A CA 1
ATOM 2413 C C . ALA A 1 326 ? 8.664 11.130 -32.692 1.00 58.72 326 ALA A C 1
ATOM 2415 O O . ALA A 1 326 ? 9.353 11.938 -32.069 1.00 58.72 326 ALA A O 1
ATOM 2416 N N . ILE A 1 327 ? 7.406 10.833 -32.332 1.00 60.38 327 ILE A N 1
ATOM 2417 C CA . ILE A 1 327 ? 6.832 11.260 -31.049 1.00 60.38 327 ILE A CA 1
ATOM 2418 C C . ILE A 1 327 ? 7.207 10.219 -30.007 1.00 60.38 327 ILE A C 1
ATOM 2420 O O . ILE A 1 327 ? 6.872 9.038 -30.128 1.00 60.38 327 ILE A O 1
ATOM 2424 N N . ILE A 1 328 ? 7.889 10.700 -28.978 1.00 62.97 328 ILE A N 1
ATOM 2425 C CA . ILE A 1 328 ? 8.297 9.933 -27.816 1.00 62.97 328 ILE A CA 1
ATOM 2426 C C . ILE A 1 328 ? 7.418 10.364 -26.647 1.00 62.97 328 ILE A C 1
ATOM 2428 O O . ILE A 1 328 ? 7.365 11.547 -26.316 1.00 62.97 328 ILE A O 1
ATOM 2432 N N . ASP A 1 329 ? 6.740 9.394 -26.042 1.00 63.50 329 ASP A N 1
ATOM 2433 C CA . ASP A 1 329 ? 6.015 9.587 -24.793 1.00 63.50 329 ASP A CA 1
ATOM 2434 C C . ASP A 1 329 ? 6.944 9.259 -23.617 1.00 63.50 329 ASP A C 1
ATOM 2436 O O . ASP A 1 329 ? 7.904 8.494 -23.751 1.00 63.50 329 ASP A O 1
ATOM 2440 N N . ILE A 1 330 ? 6.693 9.855 -22.460 1.00 64.56 330 ILE A N 1
ATOM 2441 C CA . ILE A 1 330 ? 7.577 9.739 -21.305 1.00 64.56 330 ILE A CA 1
ATOM 2442 C C . ILE A 1 330 ? 6.804 9.669 -20.011 1.00 64.56 330 ILE A C 1
ATOM 2444 O O . ILE A 1 330 ? 5.838 10.387 -19.782 1.00 64.56 330 ILE A O 1
ATOM 2448 N N . THR A 1 331 ? 7.343 8.853 -19.119 1.00 66.06 331 THR A N 1
ATOM 2449 C CA . THR A 1 331 ? 6.986 8.873 -17.712 1.00 66.06 331 THR A CA 1
ATOM 2450 C C . THR A 1 331 ? 8.042 9.691 -16.980 1.00 66.06 331 THR A C 1
ATOM 2452 O O . THR A 1 331 ? 9.188 9.247 -16.840 1.00 66.06 331 THR A O 1
ATOM 2455 N N . ILE A 1 332 ? 7.680 10.896 -16.528 1.00 69.38 332 ILE A N 1
ATOM 2456 C CA . ILE A 1 332 ? 8.589 11.737 -15.748 1.00 69.38 332 ILE A CA 1
ATOM 2457 C C . ILE A 1 332 ? 8.364 11.432 -14.264 1.00 69.38 332 ILE A C 1
ATOM 2459 O O . ILE A 1 332 ? 7.242 11.504 -13.764 1.00 69.38 332 ILE A O 1
ATOM 2463 N N . PRO A 1 333 ? 9.420 11.103 -13.509 1.00 70.94 333 PRO A N 1
ATOM 2464 C CA . PRO A 1 333 ? 9.288 10.883 -12.088 1.00 70.94 333 PRO A CA 1
ATOM 2465 C C . PRO A 1 333 ? 9.020 12.208 -11.356 1.00 70.94 333 PRO A C 1
ATOM 2467 O O . PRO A 1 333 ? 9.573 13.247 -11.740 1.00 70.94 333 PRO A O 1
ATOM 2470 N N . PRO A 1 334 ? 8.268 12.175 -10.239 1.00 70.94 334 PRO A N 1
ATOM 2471 C CA . PRO A 1 334 ? 7.888 13.367 -9.490 1.00 70.94 334 PRO A CA 1
ATOM 2472 C C . PRO A 1 334 ? 9.069 14.269 -9.110 1.00 70.94 334 PRO A C 1
ATOM 2474 O O . PRO A 1 334 ? 10.175 13.804 -8.823 1.00 70.94 334 PRO A O 1
ATOM 2477 N N . ILE A 1 335 ? 8.821 15.579 -9.010 1.00 69.00 335 ILE A N 1
ATOM 2478 C CA . ILE A 1 335 ? 9.841 16.562 -8.598 1.00 69.00 335 ILE A CA 1
ATOM 2479 C C . ILE A 1 335 ? 10.354 16.327 -7.167 1.00 69.00 335 ILE A C 1
ATOM 2481 O O . ILE A 1 335 ? 11.489 16.667 -6.837 1.00 69.00 335 ILE A O 1
ATOM 2485 N N . GLN A 1 336 ? 9.537 15.710 -6.313 1.00 70.31 336 GLN A N 1
ATOM 2486 C CA . GLN A 1 336 ? 9.903 15.349 -4.946 1.00 70.31 336 GLN A CA 1
ATOM 2487 C C . GLN A 1 336 ? 10.741 14.063 -4.952 1.00 70.31 336 GLN A C 1
ATOM 2489 O O . GLN A 1 336 ? 10.266 12.997 -4.580 1.00 70.31 336 GLN A O 1
ATOM 2494 N N . GLY A 1 337 ? 11.979 14.155 -5.442 1.00 75.25 337 GLY A N 1
ATOM 2495 C CA . GLY A 1 337 ? 12.984 13.086 -5.376 1.00 75.25 337 GLY A CA 1
ATOM 2496 C C . GLY A 1 337 ? 12.844 11.956 -6.403 1.00 75.25 337 GLY A C 1
ATOM 2497 O O . GLY A 1 337 ? 13.776 11.179 -6.567 1.00 75.25 337 GLY A O 1
ATOM 2498 N N . GLY A 1 338 ? 11.750 11.906 -7.160 1.00 83.25 338 GLY A N 1
ATOM 2499 C CA . GLY A 1 338 ? 11.500 10.943 -8.229 1.00 83.25 338 GLY A CA 1
ATOM 2500 C C . GLY A 1 338 ? 10.948 9.587 -7.778 1.00 83.25 338 GLY A C 1
ATOM 2501 O O . GLY A 1 338 ? 10.731 9.355 -6.592 1.00 83.25 338 GLY A O 1
ATOM 2502 N N . HIS A 1 339 ? 10.718 8.673 -8.729 1.00 85.69 339 HIS A N 1
ATOM 2503 C CA . HIS A 1 339 ? 10.080 7.384 -8.445 1.00 85.69 339 HIS A CA 1
ATOM 2504 C C . HIS A 1 339 ? 10.880 6.566 -7.430 1.00 85.69 339 HIS A C 1
ATOM 2506 O O . HIS A 1 339 ? 12.064 6.284 -7.643 1.00 85.69 339 HIS A O 1
ATOM 2512 N N . GLY A 1 340 ? 10.219 6.143 -6.359 1.00 86.38 340 GLY A N 1
ATOM 2513 C CA . GLY A 1 340 ? 10.803 5.426 -5.232 1.00 86.38 340 GLY A CA 1
ATOM 2514 C C . GLY A 1 340 ? 11.292 6.316 -4.086 1.00 86.38 340 GLY A C 1
ATOM 2515 O O . GLY A 1 340 ? 11.606 5.790 -3.015 1.00 86.38 340 GLY A O 1
ATOM 2516 N N . TYR A 1 341 ? 11.324 7.645 -4.256 1.00 89.81 341 TYR A N 1
ATOM 2517 C CA . TYR A 1 341 ? 11.625 8.564 -3.156 1.00 89.81 341 TYR A CA 1
ATOM 2518 C C . TYR A 1 341 ? 10.500 8.560 -2.119 1.00 89.81 341 TYR A C 1
ATOM 2520 O O . TYR A 1 341 ? 10.743 8.358 -0.930 1.00 89.81 341 TYR A O 1
ATOM 2528 N N . SER A 1 342 ? 9.259 8.714 -2.586 1.00 91.31 342 SER A N 1
ATOM 2529 C CA . SER A 1 342 ? 8.053 8.629 -1.768 1.00 91.31 342 SER A CA 1
ATOM 2530 C C . SER A 1 342 ? 7.074 7.655 -2.404 1.00 91.31 342 SER A C 1
ATOM 2532 O O . SER A 1 342 ? 6.247 8.030 -3.231 1.00 91.31 342 SER A O 1
ATOM 2534 N N . ALA A 1 343 ? 7.135 6.394 -1.973 1.00 92.00 343 ALA A N 1
ATOM 2535 C CA . ALA A 1 343 ? 6.214 5.372 -2.460 1.00 92.00 343 ALA A CA 1
ATOM 2536 C C . ALA A 1 343 ? 4.743 5.713 -2.158 1.00 92.00 343 ALA A C 1
ATOM 2538 O O . ALA A 1 343 ? 3.858 5.322 -2.905 1.00 92.00 343 ALA A O 1
ATOM 2539 N N . ALA A 1 344 ? 4.476 6.473 -1.093 1.00 91.81 344 ALA A N 1
ATOM 2540 C CA . ALA A 1 344 ? 3.139 6.979 -0.795 1.00 91.81 344 ALA A CA 1
ATOM 2541 C C . ALA A 1 344 ? 2.599 7.894 -1.906 1.00 91.81 344 ALA A C 1
ATOM 2543 O O . ALA A 1 344 ? 1.443 7.763 -2.300 1.00 91.81 344 ALA A O 1
ATOM 2544 N N . ALA A 1 345 ? 3.441 8.804 -2.405 1.00 88.94 345 ALA A N 1
ATOM 2545 C CA . ALA A 1 345 ? 3.071 9.724 -3.473 1.00 88.94 345 ALA A CA 1
ATOM 2546 C C . ALA A 1 345 ? 2.986 9.002 -4.823 1.00 88.94 345 ALA A C 1
ATOM 2548 O O . ALA A 1 345 ? 2.003 9.174 -5.535 1.00 88.94 345 ALA A O 1
ATOM 2549 N N . ASP A 1 346 ? 3.968 8.148 -5.131 1.00 88.19 346 ASP A N 1
ATOM 2550 C CA . ASP A 1 346 ? 3.998 7.390 -6.387 1.00 88.19 346 ASP A CA 1
ATOM 2551 C C . ASP A 1 346 ? 2.791 6.456 -6.534 1.00 88.19 346 ASP A C 1
ATOM 2553 O O . ASP A 1 346 ? 2.330 6.241 -7.644 1.00 88.19 346 ASP A O 1
ATOM 2557 N N . LEU A 1 347 ? 2.288 5.886 -5.434 1.00 91.31 347 LEU A N 1
ATOM 2558 C CA . LEU A 1 347 ? 1.226 4.871 -5.439 1.00 91.31 347 LEU A CA 1
ATOM 2559 C C . LEU A 1 347 ? -0.160 5.423 -5.099 1.00 91.31 347 LEU A C 1
ATOM 2561 O O . LEU A 1 347 ? -1.084 4.642 -4.879 1.00 91.31 347 LEU A O 1
ATOM 2565 N N . ASN A 1 348 ? -0.307 6.750 -5.036 1.00 88.62 348 ASN A N 1
ATOM 2566 C CA . ASN A 1 348 ? -1.570 7.412 -4.711 1.00 88.62 348 ASN A CA 1
ATOM 2567 C C . ASN A 1 348 ? -2.187 6.899 -3.393 1.00 88.62 348 ASN A C 1
ATOM 2569 O O . ASN A 1 348 ? -3.332 6.448 -3.339 1.00 88.62 348 ASN A O 1
ATOM 2573 N N . ALA A 1 349 ? -1.392 6.907 -2.324 1.00 91.94 349 ALA A N 1
ATOM 2574 C CA . ALA A 1 349 ? -1.802 6.382 -1.030 1.00 91.94 349 ALA A CA 1
ATOM 2575 C C . ALA A 1 349 ? -2.869 7.266 -0.360 1.00 91.94 349 ALA A C 1
ATOM 2577 O O . ALA A 1 349 ? -2.575 8.374 0.089 1.00 91.94 349 ALA A O 1
ATOM 2578 N N . LYS A 1 350 ? -4.095 6.739 -0.268 1.00 92.88 350 LYS A N 1
ATOM 2579 C CA . LYS A 1 350 ? -5.290 7.427 0.258 1.00 92.88 350 LYS A CA 1
ATOM 2580 C C . LYS A 1 350 ? -5.934 6.741 1.458 1.00 92.88 350 LYS A C 1
ATOM 2582 O O . LYS A 1 350 ? -6.987 7.162 1.920 1.00 92.88 350 LYS A O 1
ATOM 2587 N N . PHE A 1 351 ? -5.329 5.668 1.962 1.00 95.56 351 PHE A N 1
ATOM 2588 C CA . PHE A 1 351 ? -5.896 4.917 3.075 1.00 95.56 351 PHE A CA 1
ATOM 2589 C C . PHE A 1 351 ? -5.102 5.139 4.357 1.00 95.56 351 PHE A C 1
ATOM 2591 O O . PHE A 1 351 ? -3.876 5.196 4.339 1.00 95.56 351 PHE A O 1
ATOM 2598 N N . ALA A 1 352 ? -5.779 5.202 5.496 1.00 94.88 352 ALA A N 1
ATOM 2599 C CA . ALA A 1 352 ? -5.186 5.067 6.817 1.00 94.88 352 ALA A CA 1
ATOM 2600 C C . ALA A 1 352 ? -5.657 3.745 7.429 1.00 94.88 352 ALA A C 1
ATOM 2602 O O . ALA A 1 352 ? -6.850 3.530 7.640 1.00 94.88 352 ALA A O 1
ATOM 2603 N N . ILE A 1 353 ? -4.709 2.855 7.714 1.00 95.12 353 ILE A N 1
ATOM 2604 C CA . ILE A 1 353 ? -4.969 1.551 8.316 1.00 95.12 353 ILE A CA 1
ATOM 2605 C C . ILE A 1 353 ? -4.643 1.636 9.804 1.00 95.12 353 ILE A C 1
ATOM 2607 O O . ILE A 1 353 ? -3.492 1.865 10.187 1.00 95.12 353 ILE A O 1
ATOM 2611 N N . VAL A 1 354 ? -5.644 1.410 10.647 1.00 94.06 354 VAL A N 1
ATOM 2612 C CA . VAL A 1 354 ? -5.497 1.319 12.101 1.00 94.06 354 VAL A CA 1
ATOM 2613 C C . VAL A 1 354 ? -5.605 -0.144 12.511 1.00 94.06 354 VAL A C 1
ATOM 2615 O O . VAL A 1 354 ? -6.651 -0.751 12.334 1.00 94.06 354 VAL A O 1
ATOM 2618 N N . SER A 1 355 ? -4.543 -0.710 13.078 1.00 93.44 355 SER A N 1
ATOM 2619 C CA . SER A 1 355 ? -4.513 -2.079 13.608 1.00 93.44 355 SER A CA 1
ATOM 2620 C C . SER A 1 355 ? -4.378 -2.042 15.129 1.00 93.44 355 SER A C 1
ATOM 2622 O O . SER A 1 355 ? -3.270 -2.000 15.678 1.00 93.44 355 SER A O 1
ATOM 2624 N N . ALA A 1 356 ? -5.520 -2.017 15.813 1.00 89.00 356 ALA A N 1
ATOM 2625 C CA . ALA A 1 356 ? -5.587 -2.041 17.267 1.00 89.00 356 ALA A CA 1
ATOM 2626 C C . ALA A 1 356 ? -5.537 -3.488 17.771 1.00 89.00 356 ALA A C 1
ATOM 2628 O O . ALA A 1 356 ? -6.235 -4.356 17.257 1.00 89.00 356 ALA A O 1
ATOM 2629 N N . GLU A 1 357 ? -4.726 -3.747 18.793 1.00 84.81 357 GLU A N 1
ATOM 2630 C CA . GLU A 1 357 ? -4.593 -5.070 19.409 1.00 84.81 357 GLU A CA 1
ATOM 2631 C C . GLU A 1 357 ? -5.028 -4.990 20.866 1.00 84.81 357 GLU A C 1
ATOM 2633 O O . GLU A 1 357 ? -4.590 -4.096 21.592 1.00 84.81 357 GLU A O 1
ATOM 2638 N N . THR A 1 358 ? -5.876 -5.915 21.305 1.00 79.88 358 THR A N 1
ATOM 2639 C CA . THR A 1 358 ? -6.294 -5.969 22.708 1.00 79.88 358 THR A CA 1
ATOM 2640 C C . THR A 1 358 ? -5.159 -6.451 23.608 1.00 79.88 358 THR A C 1
ATOM 2642 O O . THR A 1 358 ? -4.345 -7.285 23.211 1.00 79.88 358 THR A O 1
ATOM 2645 N N . VAL A 1 359 ? -5.121 -5.971 24.849 1.00 72.06 359 VAL A N 1
ATOM 2646 C CA . VAL A 1 359 ? -4.150 -6.443 25.844 1.00 72.06 359 VAL A CA 1
ATOM 2647 C C . VAL A 1 359 ? -4.504 -7.851 26.337 1.00 72.06 359 VAL A C 1
ATOM 2649 O O . VAL A 1 359 ? -5.667 -8.254 26.295 1.00 72.06 359 VAL A O 1
ATOM 2652 N N . LEU A 1 360 ? -3.496 -8.604 26.793 1.00 65.44 360 LEU A N 1
ATOM 2653 C CA . LEU A 1 360 ? -3.756 -9.843 27.527 1.00 65.44 360 LEU A CA 1
ATOM 2654 C C . LEU A 1 360 ? -4.367 -9.488 28.889 1.00 65.44 360 LEU A C 1
ATOM 2656 O O . LEU A 1 360 ? -3.898 -8.539 29.521 1.00 65.44 360 LEU A O 1
ATOM 2660 N N . PRO A 1 361 ? -5.372 -10.238 29.360 1.00 55.28 361 PRO A N 1
ATOM 2661 C CA . PRO A 1 361 ? -5.933 -10.037 30.685 1.00 55.28 361 PRO A CA 1
ATOM 2662 C C . PRO A 1 361 ? -4.911 -10.483 31.737 1.00 55.28 361 PRO A C 1
ATOM 2664 O O . PRO A 1 361 ? -4.783 -11.672 32.017 1.00 55.28 361 PRO A O 1
ATOM 2667 N N . THR A 1 362 ? -4.132 -9.546 32.283 1.00 49.56 362 THR A N 1
ATOM 2668 C CA . THR A 1 362 ? -3.110 -9.863 33.299 1.00 49.56 362 THR A CA 1
ATOM 2669 C C . THR A 1 362 ? -3.312 -9.156 34.637 1.00 49.56 362 THR A C 1
ATOM 2671 O O . THR A 1 362 ? -2.717 -9.591 35.619 1.00 49.56 362 THR A O 1
ATOM 2674 N N . ASN A 1 363 ? -4.115 -8.086 34.712 1.00 47.62 363 ASN A N 1
ATOM 2675 C CA . ASN A 1 363 ? -4.323 -7.303 35.938 1.00 47.62 363 ASN A CA 1
ATOM 2676 C C . ASN A 1 363 ? -5.392 -6.202 35.796 1.00 47.62 363 ASN A C 1
ATOM 2678 O O . ASN A 1 363 ? -5.169 -5.148 35.219 1.00 47.62 363 ASN A O 1
ATOM 2682 N N . ASP A 1 364 ? -6.527 -6.402 36.439 1.00 48.16 364 ASP A N 1
ATOM 2683 C CA . ASP A 1 364 ? -7.725 -5.567 36.309 1.00 48.16 364 ASP A CA 1
ATOM 2684 C C . ASP A 1 364 ? -7.745 -4.442 37.362 1.00 48.16 364 ASP A C 1
ATOM 2686 O O . ASP A 1 364 ? -8.497 -3.475 37.273 1.00 48.16 364 ASP A O 1
ATOM 2690 N N . GLN A 1 365 ? -6.867 -4.547 38.364 1.00 42.66 365 GLN A N 1
ATOM 2691 C CA . GLN A 1 365 ? -6.782 -3.631 39.502 1.00 42.66 365 GLN A CA 1
ATOM 2692 C C . GLN A 1 365 ? -6.387 -2.198 39.169 1.00 42.66 365 GLN A C 1
ATOM 2694 O O . GLN A 1 365 ? -6.598 -1.303 39.978 1.00 42.66 365 GLN A O 1
ATOM 2699 N N . THR A 1 366 ? -5.818 -1.963 37.994 1.00 48.75 366 THR A N 1
ATOM 2700 C CA . THR A 1 366 ? -5.460 -0.615 37.540 1.00 48.75 366 THR A CA 1
ATOM 2701 C C . THR A 1 366 ? -6.525 -0.013 36.624 1.00 48.75 366 THR A C 1
ATOM 2703 O O . THR A 1 366 ? -6.273 1.003 35.981 1.00 48.75 366 THR A O 1
ATOM 2706 N N . GLY A 1 367 ? -7.702 -0.648 36.523 1.00 54.53 367 GLY A N 1
ATOM 2707 C CA . GLY A 1 367 ? -8.716 -0.297 35.534 1.00 54.53 367 GLY A CA 1
ATOM 2708 C C . GLY A 1 367 ? -8.321 -0.711 34.117 1.00 54.53 367 GLY A C 1
ATOM 2709 O O . GLY A 1 367 ? -8.889 -0.188 33.171 1.00 54.53 367 GLY A O 1
ATOM 2710 N N . THR A 1 368 ? -7.354 -1.619 33.955 1.00 61.53 368 THR A N 1
ATOM 2711 C CA . THR A 1 368 ? -6.933 -2.163 32.653 1.00 61.53 368 THR A CA 1
ATOM 2712 C C . THR A 1 368 ? -7.991 -3.142 32.150 1.00 61.53 368 THR A C 1
ATOM 2714 O O . THR A 1 368 ? -8.492 -3.967 32.911 1.00 61.53 368 THR A O 1
ATOM 2717 N N . PHE A 1 369 ? -8.323 -3.074 30.862 1.00 68.25 369 PHE A N 1
ATOM 2718 C CA . PHE A 1 369 ? -9.301 -3.973 30.262 1.00 68.25 369 PHE A CA 1
ATOM 2719 C C . PHE A 1 369 ? -8.740 -5.393 30.169 1.00 68.25 369 PHE A C 1
ATOM 2721 O O . PHE A 1 369 ? -7.940 -5.696 29.282 1.00 68.25 369 PHE A O 1
ATOM 2728 N N . SER A 1 370 ? -9.185 -6.278 31.054 1.00 57.47 370 SER A N 1
ATOM 2729 C CA . SER A 1 370 ? -9.080 -7.714 30.838 1.00 57.47 370 SER A CA 1
ATOM 2730 C C . SER A 1 370 ? -10.124 -8.092 29.786 1.00 57.47 370 SER A C 1
ATOM 2732 O O . SER A 1 370 ? -11.303 -7.787 29.942 1.00 57.47 370 SER A O 1
ATOM 2734 N N . GLY A 1 371 ? -9.686 -8.656 28.654 1.00 55.78 371 GLY A N 1
ATOM 2735 C CA . GLY A 1 371 ? -10.568 -8.999 27.533 1.00 55.78 371 GLY A CA 1
ATOM 2736 C C . GLY A 1 371 ? -11.870 -9.690 27.979 1.00 55.78 371 GLY A C 1
ATOM 2737 O O . GLY A 1 371 ? -11.876 -10.410 28.979 1.00 55.78 371 GLY A O 1
ATOM 2738 N N . PRO A 1 372 ? -12.989 -9.480 27.271 1.00 55.62 372 PRO A N 1
ATOM 2739 C CA . PRO A 1 372 ? -14.266 -10.006 27.685 1.00 55.62 372 PRO A CA 1
ATOM 2740 C C . PRO A 1 372 ? -14.320 -11.521 27.488 1.00 55.62 372 PRO A C 1
ATOM 2742 O O . PRO A 1 372 ? -13.694 -12.060 26.576 1.00 55.62 372 PRO A O 1
ATOM 2745 N N . ARG A 1 373 ? -15.088 -12.195 28.347 1.00 68.62 373 ARG A N 1
ATOM 2746 C CA . ARG A 1 373 ? -15.490 -13.592 28.140 1.00 68.62 373 ARG A CA 1
ATOM 2747 C C . ARG A 1 373 ? -16.737 -13.716 27.259 1.00 68.62 373 ARG A C 1
ATOM 2749 O O . ARG A 1 373 ? -16.846 -14.683 26.519 1.00 68.62 373 ARG A O 1
ATOM 2756 N N . ASN A 1 374 ? -17.586 -12.693 27.280 1.00 78.38 374 ASN A N 1
ATOM 2757 C CA . ASN A 1 374 ? -18.768 -12.561 26.437 1.00 78.38 374 ASN A CA 1
ATOM 2758 C C . ASN A 1 374 ? -18.430 -11.945 25.059 1.00 78.38 374 ASN A C 1
ATOM 2760 O O . ASN A 1 374 ? -17.334 -11.420 24.818 1.00 78.38 374 ASN A O 1
ATOM 2764 N N . GLU A 1 375 ? -19.380 -12.041 24.145 1.00 86.62 375 GLU A N 1
ATOM 2765 C CA . GLU A 1 375 ? -19.314 -11.633 22.754 1.00 86.62 375 GLU A CA 1
ATOM 2766 C C . GLU A 1 375 ? -19.252 -10.107 22.587 1.00 86.62 375 GLU A C 1
ATOM 2768 O O . GLU A 1 375 ? -19.806 -9.322 23.359 1.00 86.62 375 GLU A O 1
ATOM 2773 N N . ILE A 1 376 ? -18.552 -9.669 21.539 1.00 88.31 376 ILE A N 1
ATOM 2774 C CA . ILE A 1 376 ? -18.485 -8.260 21.143 1.00 88.31 376 ILE A CA 1
ATOM 2775 C C . ILE A 1 376 ? -19.293 -8.077 19.866 1.00 88.31 376 ILE A C 1
ATOM 2777 O O . ILE A 1 376 ? -18.985 -8.699 18.849 1.00 88.31 376 ILE A O 1
ATOM 2781 N N . ARG A 1 377 ? -20.263 -7.162 19.907 1.00 92.12 377 ARG A N 1
ATOM 2782 C CA . ARG A 1 377 ? -21.108 -6.800 18.757 1.00 92.12 377 ARG A CA 1
ATOM 2783 C C . ARG A 1 377 ? -20.913 -5.372 18.267 1.00 92.12 377 ARG A C 1
ATOM 2785 O O . ARG A 1 377 ? -21.450 -5.000 17.226 1.00 92.12 377 ARG A O 1
ATOM 2792 N N . GLN A 1 378 ? -20.160 -4.552 19.000 1.00 92.00 378 GLN A N 1
ATOM 2793 C CA . GLN A 1 378 ? -19.931 -3.159 18.631 1.00 92.00 378 GLN A CA 1
ATOM 2794 C C . GLN A 1 378 ? -18.489 -2.711 18.878 1.00 92.00 378 GLN A C 1
ATOM 2796 O O . GLN A 1 378 ? -17.915 -2.907 19.959 1.00 92.00 378 GLN A O 1
ATOM 2801 N N . ILE A 1 379 ? -17.909 -2.051 17.877 1.00 92.38 379 ILE A N 1
ATOM 2802 C CA . ILE A 1 379 ? -16.551 -1.495 17.904 1.00 92.38 379 ILE A CA 1
ATOM 2803 C C . ILE A 1 379 ? -16.561 -0.040 17.436 1.00 92.38 379 ILE A C 1
ATOM 2805 O O . ILE A 1 379 ? -17.522 0.426 16.836 1.00 92.38 379 ILE A O 1
ATOM 2809 N N . GLY A 1 380 ? -15.503 0.703 17.751 1.00 92.38 380 GLY A N 1
ATOM 2810 C CA . GLY A 1 380 ? -15.417 2.113 17.394 1.00 92.38 380 GLY A CA 1
ATOM 2811 C C . GLY A 1 380 ? -14.138 2.780 17.875 1.00 92.38 380 GLY A C 1
ATOM 2812 O O . GLY A 1 380 ? -13.353 2.184 18.619 1.00 92.38 380 GLY A O 1
ATOM 2813 N N . LEU A 1 381 ? -13.954 4.029 17.453 1.00 92.75 381 LEU A N 1
ATOM 2814 C CA . LEU A 1 381 ? -12.851 4.895 17.844 1.00 92.75 381 LEU A CA 1
ATOM 2815 C C . LEU A 1 381 ? -13.355 6.018 18.748 1.00 92.75 381 LEU A C 1
ATOM 2817 O O . LEU A 1 381 ? -14.296 6.742 18.421 1.00 92.75 381 LEU A O 1
ATOM 2821 N N . LEU A 1 382 ? -12.672 6.172 19.877 1.00 93.44 382 LEU A N 1
ATOM 2822 C CA . LEU A 1 382 ? -12.957 7.174 20.891 1.00 93.44 382 LEU A CA 1
ATOM 2823 C C . LEU A 1 382 ? -11.784 8.148 20.985 1.00 93.44 382 LEU A C 1
ATOM 2825 O O . LEU A 1 382 ? -10.633 7.743 21.157 1.00 93.44 382 LEU A O 1
ATOM 2829 N N . ARG A 1 383 ? -12.081 9.442 20.886 1.00 93.88 383 ARG A N 1
ATOM 2830 C CA . ARG A 1 383 ? -11.105 10.527 20.943 1.00 93.88 383 ARG A CA 1
ATOM 2831 C C . ARG A 1 383 ? -11.180 11.253 22.281 1.00 93.88 383 ARG A C 1
ATOM 2833 O O . ARG A 1 383 ? -12.256 11.659 22.708 1.00 93.88 383 ARG A O 1
ATOM 2840 N N . ASN A 1 384 ? -10.011 11.488 22.878 1.00 93.88 384 ASN A N 1
ATOM 2841 C CA . ASN A 1 384 ? -9.806 12.304 24.080 1.00 93.88 384 ASN A CA 1
ATOM 2842 C C . ASN A 1 384 ? -10.771 12.003 25.251 1.00 93.88 384 ASN A C 1
ATOM 2844 O O . ASN A 1 384 ? -11.394 12.938 25.760 1.00 93.88 384 ASN A O 1
ATOM 2848 N N . PRO A 1 385 ? -10.926 10.739 25.691 1.00 95.06 385 PRO A N 1
ATOM 2849 C CA . PRO A 1 385 ? -11.694 10.463 26.896 1.00 95.06 385 PRO A CA 1
ATOM 2850 C C . PRO A 1 385 ? -10.957 10.918 28.160 1.00 95.06 385 PRO A C 1
ATOM 2852 O O . PRO A 1 385 ? -9.729 11.069 28.170 1.00 95.06 385 PRO A O 1
ATOM 2855 N N . LEU A 1 386 ? -11.720 11.111 29.234 1.00 94.69 386 LEU A N 1
ATOM 2856 C CA . LEU A 1 386 ? -11.191 11.377 30.566 1.00 94.69 386 LEU A CA 1
ATOM 2857 C C . LEU A 1 386 ? -11.192 10.095 31.404 1.00 94.69 386 LEU A C 1
ATOM 2859 O O . LEU A 1 386 ? -12.115 9.285 31.311 1.00 94.69 386 LEU A O 1
ATOM 2863 N N . ASP A 1 387 ? -10.183 9.922 32.249 1.00 91.12 387 ASP A N 1
ATOM 2864 C CA . ASP A 1 387 ? -10.146 8.843 33.236 1.00 91.12 387 ASP A CA 1
ATOM 2865 C C . ASP A 1 387 ? -11.146 9.078 34.385 1.00 91.12 387 ASP A C 1
ATOM 2867 O O . ASP A 1 387 ? -11.869 10.081 34.424 1.00 91.12 387 ASP A O 1
ATOM 2871 N N . SER A 1 388 ? -11.224 8.139 35.327 1.00 84.81 388 SER A N 1
ATOM 2872 C CA . SER A 1 388 ? -12.079 8.240 36.518 1.00 84.81 388 SER A CA 1
ATOM 2873 C C . SER A 1 388 ? -11.733 9.433 37.427 1.00 84.81 388 SER A C 1
ATOM 2875 O O . SER A 1 388 ? -12.605 9.941 38.133 1.00 84.81 388 SER A O 1
ATOM 2877 N N . GLY A 1 389 ? -10.494 9.932 37.367 1.00 87.31 389 GLY A N 1
ATOM 2878 C CA . GLY A 1 389 ? -10.025 11.148 38.039 1.00 87.31 389 GLY A CA 1
ATOM 2879 C C . GLY A 1 389 ? -10.323 12.444 37.273 1.00 87.31 389 GLY A C 1
ATOM 2880 O O . GLY A 1 389 ? -9.884 13.519 37.695 1.00 87.31 389 GLY A O 1
ATOM 2881 N N . LYS A 1 390 ? -11.067 12.363 36.159 1.00 89.31 390 LYS A N 1
ATOM 2882 C CA . LYS A 1 390 ? -11.368 13.472 35.236 1.00 89.31 390 LYS A CA 1
ATOM 2883 C C . LYS A 1 390 ? -10.121 14.100 34.600 1.00 89.31 390 LYS A C 1
ATOM 2885 O O . LYS A 1 390 ? -10.161 15.257 34.183 1.00 89.31 390 LYS A O 1
ATOM 2890 N N . GLN A 1 391 ? -9.021 13.357 34.523 1.00 92.62 391 GLN A N 1
ATOM 2891 C CA . GLN A 1 391 ? -7.812 13.743 33.800 1.00 92.62 391 GLN A CA 1
ATOM 2892 C C . GLN A 1 391 ? -7.808 13.123 32.405 1.00 92.62 391 GLN A C 1
ATOM 2894 O O . GLN A 1 391 ? -8.631 12.272 32.085 1.00 92.62 391 GLN A O 1
ATOM 2899 N N . THR A 1 392 ? -6.888 13.555 31.542 1.00 91.81 392 THR A N 1
ATOM 2900 C CA . THR A 1 392 ? -6.739 12.933 30.217 1.00 91.81 392 THR A CA 1
ATOM 2901 C C . THR A 1 392 ? -6.355 11.464 30.371 1.00 91.81 392 THR A C 1
ATOM 2903 O O . THR A 1 392 ? -5.355 11.149 31.012 1.00 91.81 392 THR A O 1
ATOM 2906 N N . ALA A 1 393 ? -7.116 10.571 29.739 1.00 91.12 393 ALA A N 1
ATOM 2907 C CA . ALA A 1 393 ? -6.853 9.143 29.791 1.00 91.12 393 ALA A CA 1
ATOM 2908 C C . ALA A 1 393 ? -5.571 8.779 29.018 1.00 91.12 393 ALA A C 1
ATOM 2910 O O . ALA A 1 393 ? -5.507 8.895 27.792 1.00 91.12 393 ALA A O 1
ATOM 2911 N N . LEU A 1 394 ? -4.535 8.331 29.734 1.00 88.75 394 LEU A N 1
ATOM 2912 C CA . LEU A 1 394 ? -3.232 7.956 29.163 1.00 88.75 394 LEU A CA 1
ATOM 2913 C C . LEU A 1 394 ? -2.922 6.455 29.251 1.00 88.75 394 LEU A C 1
ATOM 2915 O O . LEU A 1 394 ? -1.935 6.011 28.656 1.00 88.75 394 LEU A O 1
ATOM 2919 N N . GLY A 1 395 ? -3.757 5.683 29.948 1.00 85.00 395 GLY A N 1
ATOM 2920 C CA . GLY A 1 395 ? -3.639 4.235 30.081 1.00 85.00 395 GLY A CA 1
ATOM 2921 C C . GLY A 1 395 ? -3.645 3.517 28.731 1.00 85.00 395 GLY A C 1
ATOM 2922 O O . GLY A 1 395 ? -4.179 4.006 27.733 1.00 85.00 395 GLY A O 1
ATOM 2923 N N . THR A 1 396 ? -3.018 2.343 28.686 1.00 85.00 396 THR A N 1
ATOM 2924 C CA . THR A 1 396 ? -2.966 1.504 27.477 1.00 85.00 396 THR A CA 1
ATOM 2925 C C . THR A 1 396 ? -4.308 0.843 27.181 1.00 85.00 396 THR A C 1
ATOM 2927 O O . THR A 1 396 ? -4.610 0.553 26.025 1.00 85.00 396 THR A O 1
ATOM 2930 N N . SER A 1 397 ? -5.128 0.630 28.206 1.00 86.25 397 SER A N 1
ATOM 2931 C CA . SER A 1 397 ? -6.508 0.182 28.085 1.00 86.25 397 SER A CA 1
ATOM 2932 C C . SER A 1 397 ? -7.306 0.575 29.323 1.00 86.25 397 SER A C 1
ATOM 2934 O O . SER A 1 397 ? -6.714 0.861 30.363 1.00 86.25 397 SER A O 1
ATOM 2936 N N . TYR A 1 398 ? -8.628 0.570 29.190 1.00 86.50 398 TYR A N 1
ATOM 2937 C CA . TYR A 1 398 ? -9.571 0.866 30.255 1.00 86.50 398 TYR A CA 1
ATOM 2938 C C . TYR A 1 398 ? -10.727 -0.132 30.243 1.00 86.50 398 TYR A C 1
ATOM 2940 O O . TYR A 1 398 ? -11.372 -0.307 29.205 1.00 86.50 398 TYR A O 1
ATOM 2948 N N . ASP A 1 399 ? -10.994 -0.770 31.380 1.00 84.44 399 ASP A N 1
ATOM 2949 C CA . ASP A 1 399 ? -12.221 -1.537 31.595 1.00 84.44 399 ASP A CA 1
ATOM 2950 C C . ASP A 1 399 ? -13.389 -0.568 31.789 1.00 84.44 399 ASP A C 1
ATOM 2952 O O . ASP A 1 399 ? -13.299 0.378 32.570 1.00 84.44 399 ASP A O 1
ATOM 2956 N N . MET A 1 400 ? -14.474 -0.776 31.053 1.00 88.31 400 MET A N 1
ATOM 2957 C CA . MET A 1 400 ? -15.672 0.064 31.121 1.00 88.31 400 MET A CA 1
ATOM 2958 C C . MET A 1 400 ? -16.814 -0.606 31.886 1.00 88.31 400 MET A C 1
ATOM 2960 O O . MET A 1 400 ? -17.824 0.043 32.177 1.00 88.31 400 MET A O 1
ATOM 2964 N N . ARG A 1 401 ? -16.653 -1.882 32.247 1.00 88.00 401 ARG A N 1
ATOM 2965 C CA . ARG A 1 401 ? -17.631 -2.635 33.029 1.00 88.00 401 ARG A CA 1
ATOM 2966 C C . ARG A 1 401 ? -17.665 -2.126 34.464 1.00 88.00 401 ARG A C 1
ATOM 2968 O O . ARG A 1 401 ? -16.673 -1.653 35.014 1.00 88.00 401 ARG A O 1
ATOM 2975 N N . THR A 1 402 ? -18.826 -2.254 35.093 1.00 88.12 402 THR A N 1
ATOM 2976 C CA . THR A 1 402 ? -18.940 -2.121 36.550 1.00 88.12 402 THR A CA 1
ATOM 2977 C C . THR A 1 402 ? -18.802 -3.508 37.164 1.00 88.12 402 THR A C 1
ATOM 2979 O O . THR A 1 402 ? -19.476 -4.433 36.725 1.00 88.12 402 THR A O 1
ATOM 2982 N N . THR A 1 403 ? -17.936 -3.664 38.160 1.00 85.62 403 THR A N 1
ATOM 2983 C CA . THR A 1 403 ? -17.750 -4.934 38.876 1.00 85.62 403 THR A CA 1
ATOM 2984 C C . THR A 1 403 ? -18.484 -4.884 40.210 1.00 85.62 403 THR A C 1
ATOM 2986 O O . THR A 1 403 ? -18.302 -3.939 40.980 1.00 85.62 403 THR A O 1
ATOM 2989 N N . LEU A 1 404 ? -19.314 -5.894 40.467 1.00 87.12 404 LEU A N 1
ATOM 2990 C CA . LEU A 1 404 ? -20.124 -6.065 41.670 1.00 87.12 404 LEU A CA 1
ATOM 2991 C C . LEU A 1 404 ? -19.625 -7.304 42.424 1.00 87.12 404 LEU A C 1
ATOM 2993 O O . LEU A 1 404 ? -19.667 -8.414 41.887 1.00 87.12 404 LEU A O 1
ATOM 2997 N N . TYR A 1 405 ? -19.147 -7.122 43.655 1.00 82.69 405 TYR A N 1
ATOM 2998 C CA . TYR A 1 405 ? -18.626 -8.213 44.486 1.00 82.69 405 TYR A CA 1
ATOM 2999 C C . TYR A 1 405 ? -19.730 -8.846 45.343 1.00 82.69 405 TYR A C 1
ATOM 3001 O O . TYR A 1 405 ? -20.521 -8.138 45.974 1.00 82.69 405 TYR A O 1
ATOM 3009 N N . ILE A 1 406 ? -19.794 -10.183 45.344 1.00 79.56 406 ILE A N 1
ATOM 3010 C CA . ILE A 1 406 ? -20.896 -10.961 45.925 1.00 79.56 406 ILE A CA 1
ATOM 3011 C C . ILE A 1 406 ? -20.334 -12.171 46.676 1.00 79.56 406 ILE A C 1
ATOM 3013 O O . ILE A 1 406 ? -19.725 -13.057 46.090 1.00 79.56 406 ILE A O 1
ATOM 3017 N N . THR A 1 407 ? -20.563 -12.247 47.988 1.00 71.25 407 THR A N 1
ATOM 3018 C CA . THR A 1 407 ? -20.000 -13.333 48.825 1.00 71.25 407 THR A CA 1
ATOM 3019 C C . THR A 1 407 ? -20.728 -14.662 48.737 1.00 71.25 407 THR A C 1
ATOM 3021 O O . THR A 1 407 ? -20.288 -15.652 49.319 1.00 71.25 407 THR A O 1
ATOM 3024 N N . GLN A 1 408 ? -21.854 -14.707 48.034 1.00 75.25 408 GLN A N 1
ATOM 3025 C CA . GLN A 1 408 ? -22.590 -15.943 47.815 1.00 75.25 408 GLN A CA 1
ATOM 3026 C C . GLN A 1 408 ? -21.927 -16.757 46.702 1.00 75.25 408 GLN A C 1
ATOM 3028 O O . GLN A 1 408 ? -21.602 -16.243 45.634 1.00 75.25 408 GLN A O 1
ATOM 3033 N N . THR A 1 409 ? -21.749 -18.053 46.943 1.00 71.94 409 THR A N 1
ATOM 3034 C CA . THR A 1 409 ? -21.260 -18.994 45.933 1.00 71.94 409 THR A CA 1
ATOM 3035 C C . THR A 1 409 ? -22.412 -19.535 45.100 1.00 71.94 409 THR A C 1
ATOM 3037 O O . THR A 1 409 ? -23.487 -19.787 45.641 1.00 71.94 409 THR A O 1
ATOM 3040 N N . GLY A 1 410 ? -22.162 -19.818 43.822 1.00 77.19 410 GLY A N 1
ATOM 3041 C CA . GLY A 1 410 ? -23.150 -20.451 42.949 1.00 77.19 410 GLY A CA 1
ATOM 3042 C C . GLY A 1 410 ? -24.100 -19.438 42.322 1.00 77.19 410 GLY A C 1
ATOM 3043 O O . GLY A 1 410 ? -25.307 -19.657 42.302 1.00 77.19 410 GLY A O 1
ATOM 3044 N N . ILE A 1 411 ? -23.560 -18.317 41.837 1.00 82.56 411 ILE A N 1
ATOM 3045 C CA . ILE A 1 411 ? -24.331 -17.357 41.043 1.00 82.56 411 ILE A CA 1
ATOM 3046 C C . ILE A 1 411 ? -24.834 -18.075 39.780 1.00 82.56 411 ILE A C 1
ATOM 3048 O O . ILE A 1 411 ? -24.039 -18.631 39.027 1.00 82.56 411 ILE A O 1
ATOM 3052 N N . THR A 1 412 ? -26.153 -18.082 39.572 1.00 85.62 412 THR A N 1
ATOM 3053 C CA . THR A 1 412 ? -26.840 -18.773 38.466 1.00 85.62 412 THR A CA 1
ATOM 3054 C C . THR A 1 412 ? -27.335 -17.812 37.389 1.00 85.62 412 THR A C 1
ATOM 3056 O O . THR A 1 412 ? -28.130 -18.209 36.542 1.00 85.62 412 THR A O 1
ATOM 3059 N N . LEU A 1 413 ? -26.921 -16.545 37.449 1.00 87.75 413 LEU A N 1
ATOM 3060 C CA . LEU A 1 413 ? -27.212 -15.566 36.407 1.00 87.75 413 LEU A CA 1
ATOM 3061 C C . LEU A 1 413 ? -26.535 -15.982 35.099 1.00 87.75 413 LEU A C 1
ATOM 3063 O O . LEU A 1 413 ? -25.501 -16.653 35.103 1.00 87.75 413 LEU A O 1
ATOM 3067 N N . SER A 1 414 ? -27.127 -15.575 33.987 1.00 87.38 414 SER A N 1
ATOM 3068 C CA . SER A 1 414 ? -26.595 -15.821 32.647 1.00 87.38 414 SER A CA 1
ATOM 3069 C C . SER A 1 414 ? -25.946 -14.570 32.060 1.00 87.38 414 SER A C 1
ATOM 3071 O O . SER A 1 414 ? -26.248 -13.446 32.464 1.00 87.38 414 SER A O 1
ATOM 3073 N N . GLU A 1 415 ? -25.021 -14.760 31.117 1.00 88.00 415 GLU A N 1
ATOM 3074 C CA . GLU A 1 415 ? -24.541 -13.659 30.278 1.00 88.00 415 GLU A CA 1
ATOM 3075 C C . GLU A 1 415 ? -25.730 -13.031 29.532 1.00 88.00 415 GLU A C 1
ATOM 3077 O O . GLU A 1 415 ? -26.688 -13.718 29.182 1.00 88.00 415 GLU A O 1
ATOM 3082 N N . ASP A 1 416 ? -25.683 -11.714 29.338 1.00 89.81 416 ASP A N 1
ATOM 3083 C CA . ASP A 1 416 ? -26.731 -10.890 28.721 1.00 89.81 416 ASP A CA 1
ATOM 3084 C C . ASP A 1 416 ? -28.054 -10.770 29.499 1.00 89.81 416 ASP A C 1
ATOM 3086 O O . ASP A 1 416 ? -28.975 -10.080 29.051 1.00 89.81 416 ASP A O 1
ATOM 3090 N N . GLU A 1 417 ? -28.147 -11.347 30.697 1.00 91.25 417 GLU A N 1
ATOM 3091 C CA . GLU A 1 417 ? -29.323 -11.210 31.554 1.00 91.25 417 GLU A CA 1
ATOM 3092 C C . GLU A 1 417 ? -29.439 -9.794 32.144 1.00 91.25 417 GLU A C 1
ATOM 3094 O O . GLU A 1 417 ? -28.467 -9.239 32.668 1.00 91.25 417 GLU A O 1
ATOM 3099 N N . GLU A 1 418 ? -30.642 -9.200 32.112 1.00 92.69 418 GLU A N 1
ATOM 3100 C CA . GLU A 1 418 ? -30.913 -7.972 32.872 1.00 92.69 418 GLU A CA 1
ATOM 3101 C C . GLU A 1 418 ? -30.994 -8.301 34.361 1.00 92.69 418 GLU A C 1
ATOM 3103 O O . GLU A 1 418 ? -31.772 -9.164 34.781 1.00 92.69 418 GLU A O 1
ATOM 3108 N N . ILE A 1 419 ? -30.221 -7.560 35.150 1.00 93.19 419 ILE A N 1
ATOM 3109 C CA . ILE A 1 419 ? -30.295 -7.547 36.602 1.00 93.19 419 ILE A CA 1
ATOM 3110 C C . ILE A 1 419 ? -30.878 -6.230 37.105 1.00 93.19 419 ILE A C 1
ATOM 3112 O O . ILE A 1 419 ? -30.602 -5.152 36.568 1.00 93.19 419 ILE A O 1
ATOM 3116 N N . VAL A 1 420 ? -31.650 -6.315 38.184 1.00 92.81 420 VAL A N 1
ATOM 3117 C CA . VAL A 1 420 ? -32.285 -5.166 38.833 1.00 92.81 420 VAL A CA 1
ATOM 3118 C C . VAL A 1 420 ? -32.018 -5.170 40.338 1.00 92.81 420 VAL A C 1
ATOM 3120 O O . VAL A 1 420 ? -32.028 -6.224 40.979 1.00 92.81 420 VAL A O 1
ATOM 3123 N N . SER A 1 421 ? -31.787 -3.982 40.892 1.00 90.81 421 SER A N 1
ATOM 3124 C CA . SER A 1 421 ? -31.814 -3.686 42.326 1.00 90.81 421 SER A CA 1
ATOM 3125 C C . SER A 1 421 ? -32.862 -2.607 42.613 1.00 90.81 421 SER A C 1
ATOM 3127 O O . SER A 1 421 ? -33.528 -2.109 41.704 1.00 90.81 421 SER A O 1
ATOM 3129 N N . GLU A 1 422 ? -32.998 -2.206 43.878 1.00 86.25 422 GLU A N 1
ATOM 3130 C CA . GLU A 1 422 ? -33.872 -1.088 44.260 1.00 86.25 422 GLU A CA 1
ATOM 3131 C C . GLU A 1 422 ? -33.460 0.245 43.613 1.00 86.25 422 GLU A C 1
ATOM 3133 O O . GLU A 1 422 ? -34.309 1.110 43.399 1.00 86.25 422 GLU A O 1
ATOM 3138 N N . THR A 1 423 ? -32.171 0.427 43.293 1.00 87.88 423 THR A N 1
ATOM 3139 C CA . THR A 1 423 ? -31.623 1.721 42.844 1.00 87.88 423 THR A CA 1
ATOM 3140 C C . THR A 1 423 ? -30.962 1.694 41.466 1.00 87.88 423 THR A C 1
ATOM 3142 O O . THR A 1 423 ? -30.562 2.748 40.957 1.00 87.88 423 THR A O 1
ATOM 3145 N N . GLY A 1 424 ? -30.877 0.529 40.820 1.00 90.75 424 GLY A N 1
ATOM 3146 C CA . GLY A 1 424 ? -30.193 0.399 39.540 1.00 90.75 424 GLY A CA 1
ATOM 3147 C C . GLY A 1 424 ? -30.596 -0.817 38.718 1.00 90.75 424 GLY A C 1
ATOM 3148 O O . GLY A 1 424 ? -31.217 -1.764 39.197 1.00 90.75 424 GLY A O 1
ATOM 3149 N N . LYS A 1 425 ? -30.218 -0.771 37.442 1.00 93.56 425 LYS A N 1
ATOM 3150 C CA . LYS A 1 425 ? -30.332 -1.882 36.496 1.00 93.56 425 LYS A CA 1
ATOM 3151 C C . LYS A 1 425 ? -29.074 -1.988 35.655 1.00 93.56 425 LYS A C 1
ATOM 3153 O O . LYS A 1 425 ? -28.451 -0.966 35.360 1.00 93.56 425 LYS A O 1
ATOM 3158 N N . ALA A 1 426 ? -28.719 -3.193 35.238 1.00 94.62 426 ALA A N 1
ATOM 3159 C CA . ALA A 1 426 ? -27.609 -3.422 34.321 1.00 94.62 426 ALA A CA 1
ATOM 3160 C C . ALA A 1 426 ? -27.771 -4.754 33.584 1.00 94.62 426 ALA A C 1
ATOM 3162 O O . ALA A 1 426 ? -28.616 -5.567 33.943 1.00 94.62 426 ALA A O 1
ATOM 3163 N N . ILE A 1 427 ? -26.937 -4.978 32.575 1.00 93.25 427 ILE A N 1
ATOM 3164 C CA . ILE A 1 427 ? -26.843 -6.249 31.859 1.00 93.25 427 ILE A CA 1
ATOM 3165 C C . ILE A 1 427 ? -25.596 -6.993 32.323 1.00 93.25 427 ILE A C 1
ATOM 3167 O O . ILE A 1 427 ? -24.502 -6.416 32.345 1.00 93.25 427 ILE A O 1
ATOM 3171 N N . VAL A 1 428 ? -25.750 -8.268 32.670 1.00 91.31 428 VAL A N 1
ATOM 3172 C CA . VAL A 1 428 ? -24.639 -9.151 33.033 1.00 91.31 428 VAL A CA 1
ATOM 3173 C C . VAL A 1 428 ? -23.721 -9.326 31.832 1.00 91.31 428 VAL A C 1
ATOM 3175 O O . VAL A 1 428 ? -24.134 -9.765 30.764 1.00 91.31 428 VAL A O 1
ATOM 3178 N N . TRP A 1 429 ? -22.456 -8.959 32.008 1.00 88.38 429 TRP A N 1
ATOM 3179 C CA . TRP A 1 429 ? -21.424 -9.186 31.008 1.00 88.38 429 TRP A CA 1
ATOM 3180 C C . TRP A 1 429 ? -20.767 -10.547 31.199 1.00 88.38 429 TRP A C 1
ATOM 3182 O O . TRP A 1 429 ? -20.624 -11.275 30.233 1.00 88.38 429 TRP A O 1
ATOM 3192 N N . ASP A 1 430 ? -20.335 -10.862 32.420 1.00 85.19 430 ASP A N 1
ATOM 3193 C CA . ASP A 1 430 ? -19.637 -12.106 32.760 1.00 85.19 430 ASP A CA 1
ATOM 3194 C C . ASP A 1 430 ? -19.655 -12.313 34.281 1.00 85.19 430 ASP A C 1
ATOM 3196 O O . ASP A 1 430 ? -19.666 -11.340 35.050 1.00 85.19 430 ASP A O 1
ATOM 3200 N N . ILE A 1 431 ? -19.600 -13.576 34.698 1.00 82.31 431 ILE A N 1
ATOM 3201 C CA . ILE A 1 431 ? -19.464 -14.005 36.089 1.00 82.31 431 ILE A CA 1
ATOM 3202 C C . ILE A 1 431 ? -18.116 -14.698 36.230 1.00 82.31 431 ILE A C 1
ATOM 3204 O O . ILE A 1 431 ? -17.843 -15.736 35.625 1.00 82.31 431 ILE A O 1
ATOM 3208 N N . SER A 1 432 ? -17.267 -14.142 37.082 1.00 76.69 432 SER A N 1
ATOM 3209 C CA . SER A 1 432 ? -15.907 -14.633 37.256 1.00 76.69 432 SER A CA 1
ATOM 3210 C C . SER A 1 432 ? -15.541 -14.788 38.735 1.00 76.69 432 SER A C 1
ATOM 3212 O O . SER A 1 432 ? -16.291 -14.388 39.622 1.00 76.69 432 SER A O 1
ATOM 3214 N N . GLY A 1 433 ? -14.396 -15.422 39.005 1.00 71.06 433 GLY A N 1
ATOM 3215 C CA . GLY A 1 433 ? -13.907 -15.732 40.352 1.00 71.06 433 GLY A CA 1
ATOM 3216 C C . GLY A 1 433 ? -13.776 -17.235 40.615 1.00 71.06 433 GLY A C 1
ATOM 3217 O O . GLY A 1 433 ? -13.875 -18.052 39.699 1.00 71.06 433 GLY A O 1
ATOM 3218 N N . THR A 1 434 ? -13.522 -17.604 41.871 1.00 66.81 434 THR A N 1
ATOM 3219 C CA . THR A 1 434 ? -13.404 -18.998 42.340 1.00 66.81 434 THR A CA 1
ATOM 3220 C C . THR A 1 434 ? -14.551 -19.350 43.292 1.00 66.81 434 THR A C 1
ATOM 3222 O O . THR A 1 434 ? -15.293 -18.475 43.741 1.00 66.81 434 THR A O 1
ATOM 3225 N N . SER A 1 435 ? -14.732 -20.640 43.598 1.00 61.19 435 SER A N 1
ATOM 3226 C CA . SER A 1 435 ? -15.744 -21.094 44.563 1.00 61.19 435 SER A CA 1
ATOM 3227 C C . SER A 1 435 ? -15.479 -20.467 45.940 1.00 61.19 435 SER A C 1
ATOM 3229 O O . SER A 1 435 ? -14.550 -20.878 46.627 1.00 61.19 435 SER A O 1
ATOM 3231 N N . GLY A 1 436 ? -16.278 -19.467 46.320 1.00 63.25 436 GLY A N 1
ATOM 3232 C CA . GLY A 1 436 ? -16.121 -18.675 47.552 1.00 63.25 436 GLY A CA 1
ATOM 3233 C C . GLY A 1 436 ? -16.024 -17.163 47.321 1.00 63.25 436 GLY A C 1
ATOM 3234 O O . GLY A 1 436 ? -16.336 -16.398 48.227 1.00 63.25 436 GLY A O 1
ATOM 3235 N N . SER A 1 437 ? -15.639 -16.749 46.108 1.00 67.12 437 SER A N 1
ATOM 3236 C CA . SER A 1 437 ? -15.301 -15.363 45.760 1.00 67.12 437 SER A CA 1
ATOM 3237 C C . SER A 1 437 ? -15.706 -15.048 44.312 1.00 67.12 437 SER A C 1
ATOM 3239 O O . SER A 1 437 ? -14.850 -14.782 43.463 1.00 67.12 437 SER A O 1
ATOM 3241 N N . GLN A 1 438 ? -17.004 -15.143 44.001 1.00 76.62 438 GLN A N 1
ATOM 3242 C CA . GLN A 1 438 ? -17.541 -14.832 42.670 1.00 76.62 438 GLN A CA 1
ATOM 3243 C C . GLN A 1 438 ? -17.973 -13.363 42.577 1.00 76.62 438 GLN A C 1
ATOM 3245 O O . GLN A 1 438 ? -18.521 -12.794 43.513 1.00 76.62 438 GLN A O 1
ATOM 3250 N N . TYR A 1 439 ? -17.753 -12.729 41.435 1.00 80.69 439 TYR A N 1
ATOM 3251 C CA . TYR A 1 439 ? -18.199 -11.363 41.171 1.00 80.69 439 TYR A CA 1
ATOM 3252 C C . TYR A 1 439 ? -18.838 -11.284 39.792 1.00 80.69 439 TYR A C 1
ATOM 3254 O O . TYR A 1 439 ? -18.555 -12.085 38.896 1.00 80.69 439 TYR A O 1
ATOM 3262 N N . ILE A 1 440 ? -19.707 -10.293 39.636 1.00 86.00 440 ILE A N 1
ATOM 3263 C CA . ILE A 1 440 ? -20.439 -10.041 38.401 1.00 86.00 440 ILE A CA 1
ATOM 3264 C C . ILE A 1 440 ? -19.864 -8.785 37.770 1.00 86.00 440 ILE A C 1
ATOM 3266 O O . ILE A 1 440 ? -19.795 -7.735 38.409 1.00 86.00 440 ILE A O 1
ATOM 3270 N N . THR A 1 441 ? -19.476 -8.872 36.505 1.00 87.62 441 THR A N 1
ATOM 3271 C CA . THR A 1 441 ? -19.194 -7.684 35.698 1.00 87.62 441 THR A CA 1
ATOM 3272 C C . THR A 1 441 ? -20.424 -7.341 34.877 1.00 87.62 441 THR A C 1
ATOM 3274 O O . THR A 1 441 ? -21.069 -8.229 34.322 1.00 87.62 441 THR A O 1
ATOM 3277 N N . VAL A 1 442 ? -20.779 -6.059 34.822 1.00 90.81 442 VAL A N 1
ATOM 3278 C CA . VAL A 1 442 ? -22.006 -5.593 34.172 1.00 90.81 442 VAL A CA 1
ATOM 3279 C C . VAL A 1 442 ? -21.750 -4.409 33.248 1.00 90.81 442 VAL A C 1
ATOM 3281 O O . VAL A 1 442 ? -20.857 -3.588 33.479 1.00 90.81 442 VAL A O 1
ATOM 3284 N N . THR A 1 443 ? -22.573 -4.308 32.209 1.00 92.50 443 THR A N 1
ATOM 3285 C CA . THR A 1 443 ? -22.633 -3.182 31.265 1.00 92.50 443 THR A CA 1
ATOM 3286 C C . THR A 1 443 ? -24.046 -2.604 31.226 1.00 92.50 443 THR A C 1
ATOM 3288 O O . THR A 1 443 ? -24.930 -3.052 31.952 1.00 92.50 443 THR A O 1
ATOM 3291 N N . ASN A 1 444 ? -24.263 -1.557 30.435 1.00 92.94 444 ASN A N 1
ATOM 3292 C CA . ASN A 1 444 ? -25.547 -0.874 30.279 1.00 92.94 444 ASN A CA 1
ATOM 3293 C C . ASN A 1 444 ? -26.180 -0.449 31.619 1.00 92.94 444 ASN A C 1
ATOM 3295 O O . ASN A 1 444 ? -27.385 -0.552 31.839 1.00 92.94 444 ASN A O 1
ATOM 3299 N N . LYS A 1 445 ? -25.330 -0.007 32.557 1.00 91.81 445 LYS A N 1
ATOM 3300 C CA . LYS A 1 445 ? -25.762 0.407 33.895 1.00 91.81 445 LYS A CA 1
ATOM 3301 C C . LYS A 1 445 ? -26.595 1.685 33.828 1.00 91.81 445 LYS A C 1
ATOM 3303 O O . LYS A 1 445 ? -26.060 2.734 33.451 1.00 91.81 445 LYS A O 1
ATOM 3308 N N . SER A 1 446 ? -27.810 1.612 34.359 1.00 90.44 446 SER A N 1
ATOM 3309 C CA . SER A 1 446 ? -28.649 2.749 34.743 1.00 90.44 446 SER A CA 1
ATOM 3310 C C . SER A 1 446 ? -28.827 2.788 36.267 1.00 90.44 446 SER A C 1
ATOM 3312 O O . SER A 1 446 ? -28.847 1.752 36.928 1.00 90.44 446 SER A O 1
ATOM 3314 N N . GLY A 1 447 ? -28.898 3.989 36.846 1.00 90.25 447 GLY A N 1
ATOM 3315 C CA . GLY A 1 447 ? -28.960 4.161 38.302 1.00 90.25 447 GLY A CA 1
ATOM 3316 C C . GLY A 1 447 ? -27.646 3.837 39.029 1.00 90.25 447 GLY A C 1
ATOM 3317 O O . GLY A 1 447 ? -26.542 3.986 38.477 1.00 90.25 447 GLY A O 1
ATOM 3318 N N . SER A 1 448 ? -27.756 3.433 40.292 1.00 89.19 448 SER A N 1
ATOM 3319 C CA . SER A 1 448 ? -26.631 3.135 41.187 1.00 89.19 448 SER A CA 1
ATOM 3320 C C . SER A 1 448 ? -26.685 1.709 41.721 1.00 89.19 448 SER A C 1
ATOM 3322 O O . SER A 1 448 ? -27.735 1.086 41.747 1.00 89.19 448 SER A O 1
ATOM 3324 N N . PHE A 1 449 ? -25.526 1.214 42.148 1.00 91.50 449 PHE A N 1
ATOM 3325 C CA . PHE A 1 449 ? -25.414 0.016 42.969 1.00 91.50 449 PHE A CA 1
ATOM 3326 C C . PHE A 1 449 ? -24.606 0.381 44.208 1.00 91.50 449 PHE A C 1
ATOM 3328 O O . PHE A 1 449 ? -23.629 1.134 44.107 1.00 91.50 449 PHE A O 1
ATOM 3335 N N . ALA A 1 450 ? -25.001 -0.146 45.357 1.00 90.69 450 ALA A N 1
ATOM 3336 C CA . ALA A 1 450 ? -24.360 0.105 46.636 1.00 90.69 450 ALA A CA 1
ATOM 3337 C C . ALA A 1 450 ? -24.150 -1.186 47.436 1.00 90.69 450 ALA A C 1
ATOM 3339 O O . ALA A 1 450 ? -24.714 -2.241 47.155 1.00 90.69 450 ALA A O 1
ATOM 3340 N N . ASN A 1 451 ? -23.304 -1.088 48.460 1.00 89.81 451 ASN A N 1
ATOM 3341 C CA . ASN A 1 451 ? -23.131 -2.149 49.443 1.00 89.81 451 ASN A CA 1
ATOM 3342 C C . ASN A 1 451 ? -24.459 -2.420 50.169 1.00 89.81 451 ASN A C 1
ATOM 3344 O O . ASN A 1 451 ? -25.021 -1.500 50.760 1.00 89.81 451 ASN A O 1
ATOM 3348 N N . GLY A 1 452 ? -24.906 -3.672 50.179 1.00 88.69 452 GLY A N 1
ATOM 3349 C CA . GLY A 1 452 ? -26.174 -4.105 50.765 1.00 88.69 452 GLY A CA 1
ATOM 3350 C C . GLY A 1 452 ? -27.324 -4.229 49.763 1.00 88.69 452 GLY A C 1
ATOM 3351 O O . GLY A 1 452 ? -28.344 -4.819 50.114 1.00 88.69 452 GLY A O 1
ATOM 3352 N N . ASP A 1 453 ? -27.167 -3.743 48.527 1.00 91.38 453 ASP A N 1
ATOM 3353 C CA . ASP A 1 453 ? -28.209 -3.872 47.508 1.00 91.38 453 ASP A CA 1
ATOM 3354 C C . ASP A 1 453 ? -28.459 -5.346 47.172 1.00 91.38 453 ASP A C 1
ATOM 3356 O O . ASP A 1 453 ? -27.526 -6.122 46.937 1.00 91.38 453 ASP A O 1
ATOM 3360 N N . THR A 1 454 ? -29.740 -5.712 47.097 1.00 91.19 454 THR A N 1
ATOM 3361 C CA . THR A 1 454 ? -30.165 -7.015 46.581 1.00 91.19 454 THR A CA 1
ATOM 3362 C C . THR A 1 454 ? -30.369 -6.922 45.074 1.00 91.19 454 THR A C 1
ATOM 3364 O O . THR A 1 454 ? -31.162 -6.118 44.587 1.00 91.19 454 THR A O 1
ATOM 3367 N N . ILE A 1 455 ? -29.649 -7.760 44.341 1.00 91.38 455 ILE A N 1
ATOM 3368 C CA . ILE A 1 455 ? -29.730 -7.944 42.901 1.00 91.38 455 ILE A CA 1
ATOM 3369 C C . ILE A 1 455 ? -30.635 -9.138 42.608 1.00 91.38 455 ILE A C 1
ATOM 3371 O O . ILE A 1 455 ? -30.493 -10.207 43.204 1.00 91.38 455 ILE A O 1
ATOM 3375 N N . THR A 1 456 ? -31.522 -8.971 41.635 1.00 90.94 456 THR A N 1
ATOM 3376 C CA . THR A 1 456 ? -32.343 -10.047 41.073 1.00 90.94 456 THR A CA 1
ATOM 3377 C C . THR A 1 456 ? -32.181 -10.099 39.563 1.00 90.94 456 THR A C 1
ATOM 3379 O O . THR A 1 456 ? -32.159 -9.059 38.907 1.00 90.94 456 THR A O 1
ATOM 3382 N N . GLY A 1 457 ? -32.041 -11.308 39.023 1.00 88.19 457 GLY A N 1
ATOM 3383 C CA . GLY A 1 457 ? -32.039 -11.553 37.583 1.00 88.19 457 GLY A CA 1
ATOM 3384 C C . GLY A 1 457 ? -33.453 -11.624 37.014 1.00 88.19 457 GLY A C 1
ATOM 3385 O O . GLY A 1 457 ? -34.370 -12.141 37.661 1.00 88.19 457 GLY A O 1
ATOM 3386 N N . SER A 1 458 ? -33.628 -11.110 35.800 1.00 81.94 458 SER A N 1
ATOM 3387 C CA . SER A 1 458 ? -34.891 -11.156 35.051 1.00 81.94 458 SER A CA 1
ATOM 3388 C C . SER A 1 458 ? -35.368 -12.580 34.729 1.00 81.94 458 SER A C 1
ATOM 3390 O O . SER A 1 458 ? -36.568 -12.777 34.538 1.00 81.94 458 SER A O 1
ATOM 3392 N N . GLY A 1 459 ? -34.474 -13.577 34.737 1.00 71.12 459 GLY A N 1
ATOM 3393 C CA . GLY A 1 459 ? -34.800 -14.988 34.514 1.00 71.12 459 GLY A CA 1
ATOM 3394 C C . GLY A 1 459 ? -35.465 -15.695 35.701 1.00 71.12 459 GLY A C 1
ATOM 3395 O O . GLY A 1 459 ? -35.930 -16.819 35.540 1.00 71.12 459 GLY A O 1
ATOM 3396 N N . GLY A 1 460 ? -35.538 -15.048 36.875 1.00 67.62 460 GLY A N 1
ATOM 3397 C CA . GLY A 1 460 ? -36.140 -15.602 38.090 1.00 67.62 460 GLY A CA 1
ATOM 3398 C C . GLY A 1 460 ? -35.388 -16.833 38.611 1.00 67.62 460 GLY A C 1
ATOM 3399 O O . GLY A 1 460 ? -35.697 -17.959 38.241 1.00 67.62 460 GLY A O 1
ATOM 3400 N N . GLY A 1 461 ? -34.410 -16.642 39.502 1.00 61.09 461 GLY A N 1
ATOM 3401 C CA . GLY A 1 461 ? -33.610 -17.782 39.985 1.00 61.09 461 GLY A CA 1
ATOM 3402 C C . GLY A 1 461 ? -32.712 -17.569 41.205 1.00 61.09 461 GLY A C 1
ATOM 3403 O O . GLY A 1 461 ? -32.263 -18.548 41.790 1.00 61.09 461 GLY A O 1
ATOM 3404 N N . GLY A 1 462 ? -32.490 -16.337 41.666 1.00 72.31 462 GLY A N 1
ATOM 3405 C CA . GLY A 1 462 ? -31.694 -16.087 42.870 1.00 72.31 462 GLY A CA 1
ATOM 3406 C C . GLY A 1 462 ? -31.640 -14.609 43.240 1.00 72.31 462 GLY A C 1
ATOM 3407 O O . GLY A 1 462 ? -31.672 -13.744 42.365 1.00 72.31 462 GLY A O 1
ATOM 3408 N N . GLN A 1 463 ? -31.593 -14.328 44.544 1.00 86.69 463 GLN A N 1
ATOM 3409 C CA . GLN A 1 463 ? -31.317 -13.001 45.096 1.00 86.69 463 GLN A CA 1
ATOM 3410 C C . GLN A 1 463 ? -29.861 -12.952 45.538 1.00 86.69 463 GLN A C 1
ATOM 3412 O O . GLN A 1 463 ? -29.441 -13.762 46.369 1.00 86.69 463 GLN A O 1
ATOM 3417 N N . TYR A 1 464 ? -29.111 -11.990 45.006 1.00 88.62 464 TYR A N 1
ATOM 3418 C CA . TYR A 1 464 ? -27.699 -11.828 45.319 1.00 88.62 464 TYR A CA 1
ATOM 3419 C C . TYR A 1 464 ? -27.439 -10.509 46.021 1.00 88.62 464 TYR A C 1
ATOM 3421 O O . TYR A 1 464 ? -27.948 -9.483 45.591 1.00 88.62 464 TYR A O 1
ATOM 3429 N N . ILE A 1 465 ? -26.649 -10.506 47.090 1.00 88.38 465 ILE A N 1
ATOM 3430 C CA . ILE A 1 465 ? -26.394 -9.282 47.858 1.00 88.38 465 ILE A CA 1
ATOM 3431 C C . ILE A 1 465 ? -25.001 -8.766 47.524 1.00 88.38 465 ILE A C 1
ATOM 3433 O O . ILE A 1 465 ? -24.010 -9.454 47.783 1.00 88.38 465 ILE A O 1
ATOM 3437 N N . ILE A 1 466 ? -24.920 -7.533 47.021 1.00 88.62 466 ILE A N 1
ATOM 3438 C CA . ILE A 1 466 ? -23.643 -6.827 46.878 1.00 88.62 466 ILE A CA 1
ATOM 3439 C C . ILE A 1 466 ? -23.091 -6.609 48.272 1.00 88.62 466 ILE A C 1
ATOM 3441 O O . ILE A 1 466 ? -23.729 -5.941 49.088 1.00 88.62 466 ILE A O 1
ATOM 3445 N N . ASN A 1 467 ? -21.916 -7.148 48.576 1.00 83.00 467 ASN A N 1
ATOM 3446 C CA . ASN A 1 467 ? -21.339 -6.898 49.884 1.00 83.00 467 ASN A CA 1
ATOM 3447 C C . ASN A 1 467 ? -19.816 -6.908 49.918 1.00 83.00 467 ASN A C 1
ATOM 3449 O O . ASN A 1 467 ? -19.141 -7.462 49.058 1.00 83.00 467 ASN A O 1
ATOM 3453 N N . ASN A 1 468 ? -19.297 -6.252 50.952 1.00 76.69 468 ASN A N 1
ATOM 3454 C CA . ASN A 1 468 ? -17.869 -6.045 51.165 1.00 76.69 468 ASN A CA 1
ATOM 3455 C C . ASN A 1 468 ? -17.222 -7.104 52.074 1.00 76.69 468 ASN A C 1
ATOM 3457 O O . ASN A 1 468 ? -16.033 -7.005 52.373 1.00 76.69 468 ASN A O 1
ATOM 3461 N N . ASN A 1 469 ? -17.997 -8.069 52.579 1.00 72.75 469 ASN A N 1
ATOM 3462 C CA . ASN A 1 469 ? -17.474 -9.085 53.489 1.00 72.75 469 ASN A CA 1
ATOM 3463 C C . ASN A 1 469 ? -16.546 -10.030 52.717 1.00 72.75 469 ASN A C 1
ATOM 3465 O O . ASN A 1 469 ? -16.802 -10.339 51.561 1.00 72.75 469 ASN A O 1
ATOM 3469 N N . GLY A 1 470 ? -15.440 -10.476 53.314 1.00 66.19 470 GLY A N 1
ATOM 3470 C CA . GLY A 1 470 ? -14.519 -11.398 52.644 1.00 66.19 470 GLY A CA 1
ATOM 3471 C C . GLY A 1 470 ? -13.866 -10.836 51.377 1.00 66.19 470 GLY A C 1
ATOM 3472 O O . GLY A 1 470 ? -13.355 -11.621 50.581 1.00 66.19 470 GLY A O 1
ATOM 3473 N N . LYS A 1 471 ? -13.888 -9.509 51.167 1.00 66.25 471 LYS A N 1
ATOM 3474 C CA . LYS A 1 471 ? -13.346 -8.846 49.970 1.00 66.25 471 LYS A CA 1
ATOM 3475 C C . LYS A 1 471 ? -11.862 -9.169 49.753 1.00 66.25 471 LYS A C 1
ATOM 3477 O O . LYS A 1 471 ? -11.409 -9.313 48.626 1.00 66.25 471 LYS A O 1
ATOM 3482 N N . GLU A 1 472 ? -11.128 -9.367 50.842 1.00 65.62 472 GLU A N 1
ATOM 3483 C CA . GLU A 1 472 ? -9.736 -9.815 50.876 1.00 65.62 472 GLU A CA 1
ATOM 3484 C C . GLU A 1 472 ? -9.497 -11.223 50.304 1.00 65.62 472 GLU A C 1
ATOM 3486 O O . GLU A 1 472 ? -8.356 -11.576 50.023 1.00 65.62 472 GLU A O 1
ATOM 3491 N N . ASN A 1 473 ? -10.549 -12.023 50.110 1.00 63.88 473 ASN A N 1
ATOM 3492 C CA . ASN A 1 473 ? -10.463 -13.364 49.527 1.00 63.88 473 ASN A CA 1
ATOM 3493 C C . ASN A 1 473 ? -10.754 -13.376 48.018 1.00 63.88 473 ASN A C 1
ATOM 3495 O O . ASN A 1 473 ? -10.734 -14.443 47.396 1.00 63.88 473 ASN A O 1
ATOM 3499 N N . TYR A 1 474 ? -11.064 -12.225 47.415 1.00 63.78 474 TYR A N 1
ATOM 3500 C CA . TYR A 1 474 ? -11.310 -12.135 45.980 1.00 63.78 474 TYR A CA 1
ATOM 3501 C C . TYR A 1 474 ? -9.995 -11.980 45.243 1.00 63.78 474 TYR A C 1
ATOM 3503 O O . TYR A 1 474 ? -9.257 -11.024 45.449 1.00 63.78 474 TYR A O 1
ATOM 3511 N N . GLN A 1 475 ? -9.735 -12.921 44.343 1.00 59.12 475 GLN A N 1
ATOM 3512 C CA . GLN A 1 475 ? -8.637 -12.832 43.396 1.00 59.12 475 GLN A CA 1
ATOM 3513 C C . GLN A 1 475 ? -9.195 -12.328 42.072 1.00 59.12 475 GLN A C 1
ATOM 3515 O O . GLN A 1 475 ? -9.961 -13.041 41.415 1.00 59.12 475 GLN A O 1
ATOM 3520 N N . TYR A 1 476 ? -8.826 -11.105 41.687 1.00 55.06 476 TYR A N 1
ATOM 3521 C CA . TYR A 1 476 ? -9.162 -10.575 40.370 1.00 55.06 476 TYR A CA 1
ATOM 3522 C C . TYR A 1 476 ? -7.931 -10.039 39.626 1.00 55.06 476 TYR A C 1
ATOM 3524 O O . TYR A 1 476 ? -7.272 -9.118 40.130 1.00 55.06 476 TYR A O 1
ATOM 3532 N N . PRO A 1 477 ? -7.544 -10.620 38.473 1.00 52.00 477 PRO A N 1
ATOM 3533 C CA . PRO A 1 477 ? -8.074 -11.842 37.848 1.00 52.00 477 PRO A CA 1
ATOM 3534 C C . PRO A 1 477 ? -7.732 -13.108 38.659 1.00 52.00 477 PRO A C 1
ATOM 3536 O O . PRO A 1 477 ? -6.923 -13.060 39.581 1.00 52.00 477 PRO A O 1
ATOM 3539 N N . ILE A 1 478 ? -8.355 -14.248 38.339 1.00 53.31 478 ILE A N 1
ATOM 3540 C CA . ILE A 1 478 ? -8.116 -15.531 39.032 1.00 53.31 478 ILE A CA 1
ATOM 3541 C C . ILE A 1 478 ? -6.602 -15.811 39.111 1.00 53.31 478 ILE A C 1
ATOM 3543 O O . ILE A 1 478 ? -5.929 -15.839 38.082 1.00 53.31 478 ILE A O 1
ATOM 3547 N N . GLY A 1 479 ? -6.076 -16.022 40.325 1.00 54.81 479 GLY A N 1
ATOM 3548 C CA . GLY A 1 479 ? -4.645 -16.231 40.579 1.00 54.81 479 GLY A CA 1
ATOM 3549 C C . GLY A 1 479 ? -3.841 -14.981 40.972 1.00 54.81 479 GLY A C 1
ATOM 3550 O O . GLY A 1 479 ? -2.628 -15.086 41.145 1.00 54.81 479 GLY A O 1
ATOM 3551 N N . SER A 1 480 ? -4.472 -13.813 41.132 1.00 55.22 480 SER A N 1
ATOM 3552 C CA . SER A 1 480 ? -3.820 -12.584 41.613 1.00 55.22 480 SER A CA 1
ATOM 3553 C C . SER A 1 480 ? -3.888 -12.414 43.144 1.00 55.22 480 SER A C 1
ATOM 3555 O O . SER A 1 480 ? -4.738 -12.997 43.813 1.00 55.22 480 SER A O 1
ATOM 3557 N N . THR A 1 481 ? -3.009 -11.582 43.719 1.00 57.38 481 THR A N 1
ATOM 3558 C CA . THR A 1 481 ? -2.983 -11.213 45.160 1.00 57.38 481 THR A CA 1
ATOM 3559 C C . THR A 1 481 ? -3.760 -9.926 45.456 1.00 57.38 481 THR A C 1
ATOM 3561 O O . THR A 1 481 ? -3.416 -9.147 46.343 1.00 57.38 481 THR A O 1
ATOM 3564 N N . ASN A 1 482 ? -4.747 -9.647 44.622 1.00 55.59 482 ASN A N 1
ATOM 3565 C CA . ASN A 1 482 ? -5.256 -8.316 44.371 1.00 55.59 482 ASN A CA 1
ATOM 3566 C C . ASN A 1 482 ? -6.647 -8.145 44.998 1.00 55.59 482 ASN A C 1
ATOM 3568 O O . ASN A 1 482 ? -7.627 -8.645 44.453 1.00 55.59 482 ASN A O 1
ATOM 3572 N N . ASN A 1 483 ? -6.738 -7.371 46.086 1.00 63.97 483 ASN A N 1
ATOM 3573 C CA . ASN A 1 483 ? -7.989 -7.125 46.812 1.00 63.97 483 ASN A CA 1
ATOM 3574 C C . ASN A 1 483 ? -8.761 -5.903 46.266 1.00 63.97 483 ASN A C 1
ATOM 3576 O O . ASN A 1 483 ? -8.143 -4.866 46.016 1.00 63.97 483 ASN A O 1
ATOM 3580 N N . PRO A 1 484 ? -10.095 -5.962 46.115 1.00 67.88 484 PRO A N 1
ATOM 3581 C CA . PRO A 1 484 ? -10.899 -4.812 45.719 1.00 67.88 484 PRO A CA 1
ATOM 3582 C C . PRO A 1 484 ? -10.986 -3.745 46.819 1.00 67.88 484 PRO A C 1
ATOM 3584 O O . PRO A 1 484 ? -11.108 -4.035 48.014 1.00 67.88 484 PRO A O 1
ATOM 3587 N N . GLU A 1 485 ? -10.963 -2.478 46.406 1.00 72.00 485 GLU A N 1
ATOM 3588 C CA . GLU A 1 485 ? -11.064 -1.336 47.323 1.00 72.00 485 GLU A CA 1
ATOM 3589 C C . GLU A 1 485 ? -12.510 -1.120 47.810 1.00 72.00 485 GLU A C 1
ATOM 3591 O O . GLU A 1 485 ? -12.733 -0.793 48.980 1.00 72.00 485 GLU A O 1
ATOM 3596 N N . SER A 1 486 ? -13.491 -1.391 46.941 1.00 81.69 486 SER A N 1
ATOM 3597 C CA . SER A 1 486 ? -14.928 -1.147 47.125 1.00 81.69 486 SER A CA 1
ATOM 3598 C C . SER A 1 486 ? -15.761 -2.351 46.646 1.00 81.69 486 SER A C 1
ATOM 3600 O O . SER A 1 486 ? -15.340 -3.027 45.705 1.00 81.69 486 SER A O 1
ATOM 3602 N N . PRO A 1 487 ? -16.959 -2.611 47.219 1.00 82.44 487 PRO A N 1
ATOM 3603 C CA . PRO A 1 487 ? -17.829 -3.708 46.775 1.00 82.44 487 PRO A CA 1
ATOM 3604 C C . PRO A 1 487 ? -18.478 -3.432 45.408 1.00 82.44 487 PRO A C 1
ATOM 3606 O O . PRO A 1 487 ? -19.009 -4.342 44.772 1.00 82.44 487 PRO A O 1
ATOM 3609 N N . VAL A 1 488 ? -18.403 -2.179 44.948 1.00 86.31 488 VAL A N 1
ATOM 3610 C CA . VAL A 1 488 ? -18.745 -1.749 43.592 1.00 86.31 488 VAL A CA 1
ATOM 3611 C C . VAL A 1 488 ? -17.550 -0.993 43.022 1.00 86.31 488 VAL A C 1
ATOM 3613 O O . VAL A 1 488 ? -17.163 0.049 43.558 1.00 86.31 488 VAL A O 1
ATOM 3616 N N . MET A 1 489 ? -16.977 -1.509 41.937 1.00 82.88 489 MET A N 1
ATOM 3617 C CA . MET A 1 489 ? -15.888 -0.868 41.198 1.00 82.88 489 MET A CA 1
ATOM 3618 C C . MET A 1 489 ? -16.414 -0.388 39.848 1.00 82.88 489 MET A C 1
ATOM 3620 O O . MET A 1 489 ? -16.939 -1.173 39.060 1.00 82.88 489 MET A O 1
ATOM 3624 N N . TYR A 1 490 ? -16.302 0.913 39.593 1.00 83.81 490 TYR A N 1
ATOM 3625 C CA . TYR A 1 490 ? -16.750 1.529 38.345 1.00 83.81 490 TYR A CA 1
ATOM 3626 C C . TYR A 1 490 ? -15.683 1.432 37.249 1.00 83.81 490 TYR A C 1
ATOM 3628 O O . TYR A 1 490 ? -14.505 1.228 37.536 1.00 83.81 490 TYR A O 1
ATOM 3636 N N . GLY A 1 491 ? -16.112 1.619 35.998 1.00 80.94 491 GLY A N 1
ATOM 3637 C CA . GLY A 1 491 ? -15.216 1.658 34.844 1.00 80.94 491 GLY A CA 1
ATOM 3638 C C . GLY A 1 491 ? -14.144 2.751 34.953 1.00 80.94 491 GLY A C 1
ATOM 3639 O O . GLY A 1 491 ? -14.321 3.770 35.622 1.00 80.94 491 GLY A O 1
ATOM 3640 N N . GLY A 1 492 ? -13.022 2.533 34.272 1.00 83.75 492 GLY A N 1
ATOM 3641 C CA . GLY A 1 492 ? -11.818 3.355 34.373 1.00 83.75 492 GLY A CA 1
ATOM 3642 C C . GLY A 1 492 ? -11.876 4.695 33.633 1.00 83.75 492 GLY A C 1
ATOM 3643 O O . GLY A 1 492 ? -11.033 5.554 33.891 1.00 83.75 492 GLY A O 1
ATOM 3644 N N . LEU A 1 493 ? -12.857 4.905 32.748 1.00 90.12 493 LEU A N 1
ATOM 3645 C CA . LEU A 1 493 ? -13.114 6.201 32.109 1.00 90.12 493 LEU A CA 1
ATOM 3646 C C . LEU A 1 493 ? -14.380 6.848 32.662 1.00 90.12 493 LEU A C 1
ATOM 3648 O O . LEU A 1 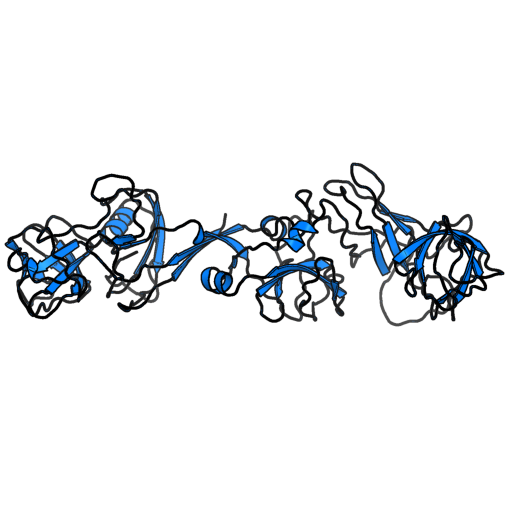493 ? -15.376 6.179 32.949 1.00 90.12 493 LEU A O 1
ATOM 3652 N N . THR A 1 494 ? -14.374 8.177 32.724 1.00 90.50 494 THR A N 1
ATOM 3653 C CA . THR A 1 494 ? -15.585 8.947 33.006 1.00 90.50 494 THR A CA 1
ATOM 3654 C C . THR A 1 494 ? -16.595 8.721 31.874 1.00 90.50 494 THR A C 1
ATOM 3656 O O . THR A 1 494 ? -16.287 8.966 30.704 1.00 90.50 494 THR A O 1
ATOM 3659 N N . LYS A 1 495 ? -17.811 8.258 32.200 1.00 88.38 495 LYS A N 1
ATOM 3660 C CA . LYS A 1 495 ? -18.878 8.053 31.204 1.00 88.38 495 LYS A CA 1
ATOM 3661 C C . LYS A 1 495 ? -19.152 9.335 30.411 1.00 88.38 495 LYS A C 1
ATOM 3663 O O . LYS A 1 495 ? -19.157 10.426 30.978 1.00 88.38 495 LYS A O 1
ATOM 3668 N N . TYR A 1 496 ? -19.410 9.172 29.113 1.00 90.88 496 TYR A N 1
ATOM 3669 C CA . TYR A 1 496 ? -19.713 10.257 28.171 1.00 90.88 496 TYR A CA 1
ATOM 3670 C C . TYR A 1 496 ? -18.598 11.313 28.041 1.00 90.88 496 TYR A C 1
ATOM 3672 O O . TYR A 1 496 ? -18.854 12.436 27.610 1.00 90.88 496 TYR A O 1
ATOM 3680 N N . SER A 1 497 ? -17.360 10.973 28.417 1.00 91.81 497 SER A N 1
ATOM 3681 C CA . SER A 1 497 ? -16.210 11.868 28.277 1.00 91.81 497 SER A CA 1
ATOM 3682 C C . SER A 1 497 ? -15.430 11.582 26.995 1.00 91.81 497 SER A C 1
ATOM 3684 O O . SER A 1 497 ? -15.039 10.451 26.725 1.00 91.81 497 SER A O 1
ATOM 3686 N N . GLY A 1 498 ? -15.164 12.615 26.201 1.00 91.38 498 GLY A N 1
ATOM 3687 C CA . GLY A 1 498 ? -14.563 12.455 24.876 1.00 91.38 498 GLY A CA 1
ATOM 3688 C C . GLY A 1 498 ? -15.603 12.230 23.776 1.00 91.38 498 GLY A C 1
ATOM 3689 O O . GLY A 1 498 ? -16.808 12.289 24.010 1.00 91.38 498 GLY A O 1
ATOM 3690 N N . GLN A 1 499 ? -15.124 12.016 22.553 1.00 92.62 499 GLN A N 1
ATOM 3691 C CA . GLN A 1 499 ? -15.949 11.988 21.344 1.00 92.62 499 GLN A CA 1
ATOM 3692 C C . GLN A 1 499 ? -15.799 10.660 20.603 1.00 92.62 499 GLN A C 1
ATOM 3694 O O . GLN A 1 499 ? -14.683 10.262 20.266 1.00 92.62 499 GLN A O 1
ATOM 3699 N N . ILE A 1 500 ? -16.916 9.997 20.308 1.00 92.69 500 ILE A N 1
ATOM 3700 C CA . ILE A 1 500 ? -16.940 8.856 19.388 1.00 92.69 500 ILE A CA 1
ATOM 3701 C C . ILE A 1 500 ? -16.809 9.425 17.972 1.00 92.69 500 ILE A C 1
ATOM 3703 O O . ILE A 1 500 ? -17.636 10.228 17.553 1.00 92.69 500 ILE A O 1
ATOM 3707 N N . ILE A 1 501 ? -15.735 9.062 17.271 1.00 91.75 501 ILE A N 1
ATOM 3708 C CA . ILE A 1 501 ? -15.445 9.557 15.910 1.00 91.75 501 ILE A CA 1
ATOM 3709 C C . ILE A 1 501 ? -15.747 8.515 14.830 1.00 91.75 501 ILE A C 1
ATOM 3711 O O . ILE A 1 501 ? -15.771 8.839 13.651 1.00 91.75 501 ILE A O 1
ATOM 3715 N N . TYR A 1 502 ? -15.925 7.259 15.237 1.00 92.31 502 TYR A N 1
ATOM 3716 C CA . TYR A 1 502 ? -16.287 6.144 14.374 1.00 92.31 502 TYR A CA 1
ATOM 3717 C C . TYR A 1 502 ? -16.901 5.045 15.230 1.00 92.31 502 TYR A C 1
ATOM 3719 O O . TYR A 1 502 ? -16.410 4.780 16.332 1.00 92.31 502 TYR A O 1
ATOM 3727 N N . HIS A 1 503 ? -17.930 4.381 14.725 1.00 92.69 503 HIS A N 1
ATOM 3728 C CA . HIS A 1 503 ? -18.465 3.171 15.326 1.00 92.69 503 HIS A CA 1
ATOM 3729 C C . HIS A 1 503 ? -19.134 2.302 14.269 1.00 92.69 503 HIS A C 1
ATOM 3731 O O . HIS A 1 503 ? -19.630 2.793 13.260 1.00 92.69 503 HIS A O 1
ATOM 3737 N N . GLU A 1 504 ? -19.170 1.004 14.533 1.00 92.75 504 GLU A N 1
ATOM 3738 C CA . GLU A 1 504 ? -19.759 0.023 13.639 1.00 92.75 504 GLU A CA 1
ATOM 3739 C C . GLU A 1 504 ? -20.346 -1.135 14.445 1.00 92.75 504 GLU A C 1
ATOM 3741 O O . GLU A 1 504 ? -19.818 -1.525 15.496 1.00 92.75 504 GLU A O 1
ATOM 3746 N N . ASN A 1 505 ? -21.458 -1.664 13.943 1.00 92.81 505 ASN A N 1
ATOM 3747 C CA . ASN A 1 505 ? -22.067 -2.879 14.455 1.00 92.81 505 ASN A CA 1
ATOM 3748 C C . ASN A 1 505 ? -21.505 -4.052 13.656 1.00 92.81 505 ASN A C 1
ATOM 3750 O O . ASN A 1 505 ? -21.520 -4.035 12.429 1.00 92.81 505 ASN A O 1
ATOM 3754 N N . ILE A 1 506 ? -21.009 -5.058 14.360 1.00 91.12 506 ILE A N 1
ATOM 3755 C CA . ILE A 1 506 ? -20.347 -6.215 13.765 1.00 91.12 506 ILE A CA 1
ATOM 3756 C C . ILE A 1 506 ? -21.108 -7.489 14.111 1.00 91.12 506 ILE A C 1
ATOM 3758 O O . ILE A 1 506 ? -21.877 -7.529 15.078 1.00 91.12 506 ILE A O 1
ATOM 3762 N N . GLN A 1 507 ? -20.869 -8.534 13.321 1.00 90.94 507 GLN A N 1
ATOM 3763 C CA . GLN A 1 507 ? -21.251 -9.888 13.706 1.00 90.94 507 GLN A CA 1
ATOM 3764 C C . GLN A 1 507 ? -20.552 -10.253 15.026 1.00 90.94 507 GLN A C 1
ATOM 3766 O O . GLN A 1 507 ? -19.435 -9.778 15.269 1.00 90.94 507 GLN A O 1
ATOM 3771 N N . PRO A 1 508 ? -21.189 -11.062 15.889 1.00 89.06 508 PRO A N 1
ATOM 3772 C CA . PRO A 1 508 ? -20.655 -11.360 17.207 1.00 89.06 508 PRO A CA 1
ATOM 3773 C C . PRO A 1 508 ? -19.293 -12.041 17.109 1.00 89.06 508 PRO A C 1
ATOM 3775 O O . PRO A 1 508 ? -19.109 -13.035 16.405 1.00 89.06 508 PRO A O 1
ATOM 3778 N N . ILE A 1 509 ? -18.331 -11.502 17.853 1.00 83.94 509 ILE A N 1
ATOM 3779 C CA . ILE A 1 509 ? -17.014 -12.111 18.022 1.00 83.94 509 ILE A CA 1
ATOM 3780 C C . ILE A 1 509 ? -16.944 -12.691 19.430 1.00 83.94 509 ILE A C 1
ATOM 3782 O O . ILE A 1 509 ? -16.828 -11.944 20.405 1.00 83.94 509 ILE A O 1
ATOM 3786 N N . ALA A 1 510 ? -16.982 -14.020 19.526 1.00 75.19 510 ALA A N 1
ATOM 3787 C CA . ALA A 1 510 ? -16.725 -14.741 20.767 1.00 75.19 510 ALA A CA 1
ATOM 3788 C C . ALA A 1 510 ? -15.224 -14.712 21.095 1.00 75.19 510 ALA A C 1
ATOM 3790 O O . ALA A 1 510 ? -14.383 -14.989 20.232 1.00 75.19 510 ALA A O 1
ATOM 3791 N N . ARG A 1 511 ? -14.876 -14.389 22.345 1.00 70.75 511 ARG A N 1
ATOM 3792 C CA . ARG A 1 511 ? -13.482 -14.289 22.800 1.00 70.75 511 ARG A CA 1
ATOM 3793 C C . ARG A 1 511 ? -13.135 -15.394 23.787 1.00 70.75 511 ARG A C 1
ATOM 3795 O O . ARG A 1 511 ? -13.947 -15.809 24.605 1.00 70.75 511 ARG A O 1
ATOM 3802 N N . ARG A 1 512 ? -11.889 -15.867 23.725 1.00 64.19 512 ARG A N 1
ATOM 3803 C CA . ARG A 1 512 ? -11.311 -16.750 24.749 1.00 64.19 512 ARG A CA 1
ATOM 3804 C C . ARG A 1 512 ? -10.456 -15.918 25.693 1.00 64.19 512 ARG A C 1
ATOM 3806 O O . ARG A 1 512 ? -9.745 -15.017 25.257 1.00 64.19 512 ARG A O 1
ATOM 3813 N N . SER A 1 513 ? -10.445 -16.272 26.975 1.00 61.44 513 SER A N 1
ATOM 3814 C CA . SER A 1 513 ? -9.704 -15.545 28.018 1.00 61.44 513 SER A CA 1
ATOM 3815 C C . SER A 1 513 ? -8.178 -15.512 27.825 1.00 61.44 513 SER A C 1
ATOM 3817 O O . SER A 1 513 ? -7.490 -14.791 28.538 1.00 61.44 513 SER A O 1
ATOM 3819 N N . ASN A 1 514 ? -7.629 -16.285 26.885 1.00 64.06 514 ASN A N 1
ATOM 3820 C CA . ASN A 1 514 ? -6.201 -16.353 26.572 1.00 64.06 514 ASN A CA 1
ATOM 3821 C C . ASN A 1 514 ? -5.852 -15.865 25.154 1.00 64.06 514 ASN A C 1
ATOM 3823 O O . ASN A 1 514 ? -4.730 -16.085 24.695 1.00 64.06 514 ASN A O 1
ATOM 3827 N N . GLN A 1 515 ? -6.792 -15.229 24.456 1.00 68.38 515 GLN A N 1
ATOM 3828 C CA . GLN A 1 515 ? -6.599 -14.744 23.096 1.00 68.38 515 GLN A CA 1
ATOM 3829 C C . GLN A 1 515 ? -6.484 -13.215 23.064 1.00 68.38 515 GLN A C 1
ATOM 3831 O O . GLN A 1 515 ? -7.057 -12.504 23.890 1.00 68.38 515 GLN A O 1
ATOM 3836 N N . LYS A 1 516 ? -5.696 -12.721 22.104 1.00 76.75 516 LYS A N 1
ATOM 3837 C CA . LYS A 1 516 ? -5.692 -11.317 21.702 1.00 76.75 516 LYS A CA 1
ATOM 3838 C C . LYS A 1 516 ? -6.383 -11.155 20.360 1.00 76.75 516 LYS A C 1
ATOM 3840 O O . LYS A 1 516 ? -6.258 -12.003 19.476 1.00 76.75 516 LYS A O 1
ATOM 3845 N N . GLU A 1 517 ? -7.031 -10.018 20.191 1.00 78.56 517 GLU A N 1
ATOM 3846 C CA . GLU A 1 517 ? -7.851 -9.712 19.037 1.00 78.56 517 GLU A CA 1
ATOM 3847 C C . GLU A 1 517 ? -7.241 -8.503 18.351 1.00 78.56 517 GLU A C 1
ATOM 3849 O O . GLU A 1 517 ? -6.843 -7.527 18.995 1.00 78.56 517 GLU A O 1
ATOM 3854 N N . ASN A 1 518 ? -7.140 -8.601 17.031 1.00 83.94 518 ASN A N 1
ATOM 3855 C CA . ASN A 1 518 ? -6.647 -7.536 16.182 1.00 83.94 518 ASN A CA 1
ATOM 3856 C C . ASN A 1 518 ? -7.826 -6.962 15.398 1.00 83.94 518 ASN A C 1
ATOM 3858 O O . ASN A 1 518 ? -8.426 -7.662 14.585 1.00 83.94 518 ASN A O 1
ATOM 3862 N N . PHE A 1 519 ? -8.147 -5.699 15.650 1.00 87.31 519 PHE A N 1
ATOM 3863 C CA . PHE A 1 519 ? -9.154 -4.957 14.906 1.00 87.31 519 PHE A CA 1
ATOM 3864 C C . PHE A 1 519 ? -8.453 -4.072 13.882 1.00 87.31 519 PHE A C 1
ATOM 3866 O O . PHE A 1 519 ? -7.640 -3.219 14.250 1.00 87.31 519 PHE A O 1
ATOM 3873 N N . LYS A 1 520 ? -8.771 -4.286 12.603 1.00 90.19 520 LYS A N 1
ATOM 3874 C CA . LYS A 1 520 ? -8.267 -3.486 11.486 1.00 90.19 520 LYS A CA 1
ATOM 3875 C C . LYS A 1 520 ? -9.371 -2.554 11.006 1.00 90.19 520 LYS A C 1
ATOM 3877 O O . LYS A 1 520 ? -10.401 -3.022 10.538 1.00 90.19 520 LYS A O 1
ATOM 3882 N N . PHE A 1 521 ? -9.132 -1.255 11.100 1.00 91.19 521 PHE A N 1
ATOM 3883 C CA . PHE A 1 521 ? -9.986 -0.225 10.524 1.00 91.19 521 PHE A CA 1
ATOM 3884 C C . PHE A 1 521 ? -9.270 0.390 9.331 1.00 91.19 521 PHE A C 1
ATOM 3886 O O . PHE A 1 521 ? -8.071 0.669 9.406 1.00 91.19 521 PHE A O 1
ATOM 3893 N N . VAL A 1 522 ? -10.000 0.596 8.243 1.00 93.00 522 VAL A N 1
ATOM 3894 C CA . VAL A 1 522 ? -9.489 1.212 7.021 1.00 93.00 522 VAL A CA 1
ATOM 3895 C C . VAL A 1 522 ? -10.312 2.464 6.767 1.00 93.00 522 VAL A C 1
ATOM 3897 O O . VAL A 1 522 ? -11.525 2.381 6.611 1.00 93.00 522 VAL A O 1
ATOM 3900 N N . PHE A 1 523 ? -9.645 3.611 6.734 1.00 92.25 523 PHE A N 1
ATOM 3901 C CA . PHE A 1 523 ? -10.256 4.896 6.407 1.00 92.25 523 PHE A CA 1
ATOM 3902 C C . PHE A 1 523 ? -9.688 5.394 5.086 1.00 92.25 523 PHE A C 1
ATOM 3904 O O . PHE A 1 523 ? -8.474 5.364 4.915 1.00 92.25 523 PHE A O 1
ATOM 3911 N N . GLU A 1 524 ? -10.538 5.851 4.179 1.00 92.62 524 GLU A N 1
ATOM 3912 C CA . GLU A 1 524 ? -10.138 6.539 2.948 1.00 92.62 524 GLU A CA 1
ATOM 3913 C C . GLU A 1 524 ? -10.257 8.056 3.153 1.00 92.62 524 GLU A C 1
ATOM 3915 O O . GLU A 1 524 ? -11.162 8.499 3.869 1.00 92.62 524 GLU A O 1
ATOM 3920 N N . PHE A 1 525 ? -9.342 8.843 2.584 1.00 89.12 525 PHE A N 1
ATOM 3921 C CA . PHE A 1 525 ? -9.323 10.304 2.713 1.00 89.12 525 PHE A CA 1
ATOM 3922 C C . PHE A 1 525 ? -9.030 11.036 1.401 1.00 89.12 525 PHE A C 1
ATOM 3924 O O . PHE A 1 525 ? -8.386 10.447 0.498 1.00 89.12 525 PHE A O 1
#

pLDDT: mean 79.65, std 15.75, range [25.64, 97.62]

Radius of gyration: 36.38 Å; chains: 1; bounding box: 83×46×103 Å

Foldseek 3Di:
DFDQDDDPDLVDHDWDDDDPVVVQVCLQGDQKDFDFDPVQKFFKFWAQADDFQDQEDAFAPPDPCAQVPSHQWHQFAPVSFWIKGWHERPQSGTHHDTDHDQDLAWDQDPSRTIIHTQDGQDPVQCVQFPDPTIDGDDADVVNLVPFFAQFFRFFYAHPPFPWAPDDDDDDDDDDDDDDFFDFAQKWWADPDPQADWFQKTAIDGPDHQDQDWLQQAQKKKAFCDFPQHLDIWGFHIADNVRNMTGTPTTDHRGDTGTHMGIAFWKDKDCQPDWDDWIWGFHFDRQLATPGIHTSGRTHDNPPDPIDIARDDDDDDDDDHSRNGGTDIDTRTAHNCRGPNSGSCVSSVGFKMKRKDKADAQDDPQLQFNQDFQGWRFKDFDFAQFAWPVRHTDPDSMGGQWKKAKFQDFDDPDDAQWWKDWPFKIWGFRDWAWDGRTIMTTTGSIDGDDAQQIWIDTPVDDDTTGRHDPPQCVTDVPYPHSDGDPHSIDGIGTDRPGTDTPTMGGHNIDRDDSGDMDIDIDMDGD

Secondary structure (DSSP, 8-state):
-B--SPPS-SSSPPPPP--HHHHHHHHHHB-EEEPPPGGGEEEEEE--B--TTPPPPPP-TT-TTTTSSS-SEEEETTTT-EEEEEEE-TTTPPP-S------SS-EE-TTS-EEEEEEE--HHHHHHH--SSEEE----HHHHHH--TT-----PPPTT---SS--------------SS--BS-EE---S-TTS-EEEEEEE-SB---SSTTTTTT-EEEE-SSTTTT-EEEEEEEETTTTEEEEEEEE-S--TT-BEEEEPEEEE---SS-EEEEEEEEE-TTS-EEEEEEEEEEE--TT----EEEE---SS-S---S-TT------PPPTTT-TTT-HHHHTT--EEEEEEEPPPS--GGGS-----SS-EEEEEEEES-BBTTSSB--SSEEE-SEEEEE--S---PPTT-EEE-SSEEEEEEEEEEETTEEEEEEEEEEE---TTPEEEETTS--EEEB--TTGGG--SSTT-----SSSEE--SB-TT-SEEEEEEEEEEE---TT---EEEEEEE-

Sequence (525 aa):
MGKGTVWSDDTTPPSANDTPADHAKIWDNMAGVVRVNRNQVILGIARNNWTSGVIYERHNDISSTLGSGTGFYVLAGSTDRDVYLCLDNDYDAQSSVKPTHKTFGTTREVDGYVWKYLYTISAITFNKFATDSVLPVGTHPTVTGYAKAGSIITVPLSANSQNGIGAYYRGSGFSNGTQGIALAGAYIDTTVSSSSPTNAIKLAASVGLSNENNYYNNCAFLVTSGLSTGSVRIIQDYVASTNTITLSSPVNSIENGDTFQIGPRVTVDNRYTGIGFLGIGNVNGSGNLTSVTILNTGGGYANSDISFNVLGDYNPAPTHPDGSGAIIDITIPPIQGGHGYSAAADLNAKFAIVSAETVLPTNDQTGTFSGPRNEIRQIGLLRNPLDSGKQTALGTSYDMRTTLYITQTGITLSEDEEIVSETGKAIVWDISGTSGSQYITVTNKSGSFANGDTITGSGGGGQYIINNNGKENYQYPIGSTNNPESPVMYGGLTKYSGQIIYHENIQPIARRSNQKENFKFVFEF